Protein AF-A0A8H1LGJ1-F1 (afdb_monomer_lite)

Radius of gyration: 28.23 Å; chains: 1; bounding box: 90×57×71 Å

Structure (mmCIF, N/CA/C/O backbone):
data_AF-A0A8H1LGJ1-F1
#
_entry.id   AF-A0A8H1LGJ1-F1
#
loop_
_atom_site.group_PDB
_atom_site.id
_atom_site.type_symbol
_atom_site.label_atom_id
_atom_site.label_alt_id
_atom_site.label_comp_id
_atom_site.label_asym_id
_atom_site.label_entity_id
_atom_site.label_seq_id
_atom_site.pdbx_PDB_ins_code
_atom_site.Cartn_x
_atom_site.Cartn_y
_atom_site.Cartn_z
_atom_site.occupancy
_atom_site.B_iso_or_equiv
_atom_site.auth_seq_id
_atom_site.auth_comp_id
_atom_site.auth_asym_id
_atom_site.auth_atom_id
_atom_site.pdbx_PDB_model_num
ATOM 1 N N . MET A 1 1 ? 3.242 -9.068 19.611 1.00 52.97 1 MET A N 1
ATOM 2 C CA . MET A 1 1 ? 4.084 -8.869 18.404 1.00 52.97 1 MET A CA 1
ATOM 3 C C . MET A 1 1 ? 4.003 -7.405 18.007 1.00 52.97 1 MET A C 1
ATOM 5 O O . MET A 1 1 ? 2.974 -6.796 18.260 1.00 52.97 1 MET A O 1
ATOM 9 N N . ALA A 1 2 ? 5.056 -6.840 17.412 1.00 68.38 2 ALA A N 1
ATOM 10 C CA . ALA A 1 2 ? 5.002 -5.473 16.893 1.00 68.38 2 ALA A CA 1
ATOM 11 C C . ALA A 1 2 ? 3.963 -5.357 15.764 1.00 68.38 2 ALA A C 1
ATOM 13 O O . ALA A 1 2 ? 3.761 -6.310 15.008 1.00 68.38 2 ALA A O 1
ATOM 14 N N . TYR A 1 3 ? 3.317 -4.197 15.653 1.00 82.50 3 TYR A N 1
ATOM 15 C CA . TYR A 1 3 ? 2.423 -3.886 14.540 1.00 82.50 3 TYR A CA 1
ATOM 16 C C . TYR A 1 3 ? 3.172 -3.987 13.198 1.00 82.50 3 TYR A C 1
ATOM 18 O O . TYR A 1 3 ? 4.342 -3.606 13.096 1.00 82.50 3 TYR A O 1
ATOM 26 N N . VAL A 1 4 ? 2.493 -4.509 12.173 1.00 89.62 4 VAL A N 1
ATOM 27 C CA . VAL A 1 4 ? 3.050 -4.725 10.831 1.00 89.62 4 VAL A CA 1
ATOM 28 C C . VAL A 1 4 ? 2.197 -3.985 9.814 1.00 89.62 4 VAL A C 1
ATOM 30 O O . VAL A 1 4 ? 0.989 -4.202 9.747 1.00 89.62 4 VAL A O 1
ATOM 33 N N . GLN A 1 5 ? 2.842 -3.164 8.991 1.00 93.75 5 GLN A N 1
ATOM 34 C CA . GLN A 1 5 ? 2.208 -2.451 7.889 1.00 93.75 5 GLN A CA 1
ATOM 35 C C . GLN A 1 5 ? 2.496 -3.155 6.559 1.00 93.75 5 GLN A C 1
ATOM 37 O O . GLN A 1 5 ? 3.645 -3.443 6.232 1.00 93.75 5 GLN A O 1
ATOM 42 N N . HIS A 1 6 ? 1.453 -3.444 5.783 1.00 96.25 6 HIS A N 1
ATOM 43 C CA . HIS A 1 6 ? 1.567 -3.998 4.430 1.00 96.25 6 HIS A CA 1
ATOM 44 C C . HIS A 1 6 ? 1.557 -2.884 3.381 1.00 96.25 6 HIS A C 1
ATOM 46 O O . HIS A 1 6 ? 1.066 -1.787 3.654 1.00 96.25 6 HIS A O 1
ATOM 52 N N . LEU A 1 7 ? 2.099 -3.170 2.199 1.00 98.06 7 LEU A N 1
ATOM 53 C CA . LEU A 1 7 ? 2.267 -2.220 1.104 1.00 98.06 7 LEU A CA 1
ATOM 54 C C . LEU A 1 7 ? 1.583 -2.715 -0.167 1.00 98.06 7 LEU A C 1
ATOM 56 O O . LEU A 1 7 ? 1.561 -3.912 -0.448 1.00 98.06 7 LEU A O 1
ATOM 60 N N . SER A 1 8 ? 1.111 -1.787 -0.983 1.00 97.88 8 SER A N 1
ATOM 61 C CA . SER A 1 8 ? 0.843 -2.013 -2.398 1.00 97.88 8 SER A CA 1
ATOM 62 C C . SER A 1 8 ? 1.871 -1.264 -3.235 1.00 97.88 8 SER A C 1
ATOM 64 O O . SER A 1 8 ? 2.364 -0.212 -2.832 1.00 97.88 8 SER A O 1
ATOM 66 N N . VAL A 1 9 ? 2.201 -1.793 -4.410 1.00 97.62 9 VAL A N 1
ATOM 67 C CA . VAL A 1 9 ? 3.082 -1.131 -5.371 1.00 97.62 9 VAL A CA 1
ATOM 68 C C . VAL A 1 9 ? 2.521 -1.289 -6.777 1.00 97.62 9 VAL A C 1
ATOM 70 O O . VAL A 1 9 ? 2.223 -2.399 -7.227 1.00 97.62 9 VAL A O 1
ATOM 73 N N . ARG A 1 10 ? 2.382 -0.162 -7.481 1.00 96.12 10 ARG A N 1
ATOM 74 C CA . ARG A 1 10 ? 1.936 -0.147 -8.875 1.00 96.12 10 ARG A CA 1
ATOM 75 C C . ARG A 1 10 ? 3.077 -0.545 -9.799 1.00 96.12 10 ARG A C 1
ATOM 77 O O . ARG A 1 10 ? 4.154 0.042 -9.728 1.00 96.12 10 ARG A O 1
ATOM 84 N N . VAL A 1 11 ? 2.805 -1.457 -10.722 1.00 95.69 11 VAL A N 1
ATOM 85 C CA . VAL A 1 11 ? 3.734 -1.853 -11.789 1.00 95.69 11 VAL A CA 1
ATOM 86 C C . VAL A 1 11 ? 3.066 -1.650 -13.161 1.00 95.69 11 VAL A C 1
ATOM 88 O O . VAL A 1 11 ? 1.834 -1.577 -13.230 1.00 95.69 11 VAL A O 1
ATOM 91 N N . PRO A 1 12 ? 3.830 -1.473 -14.254 1.00 94.88 12 PRO A N 1
ATOM 92 C CA . PRO A 1 12 ? 3.272 -1.351 -15.594 1.00 94.88 12 PRO A CA 1
ATOM 93 C C . PRO A 1 12 ? 2.955 -2.741 -16.147 1.00 94.88 12 PRO A C 1
ATOM 95 O O . PRO A 1 12 ? 3.552 -3.731 -15.722 1.00 94.88 12 PRO A O 1
ATOM 98 N N . TRP A 1 13 ? 2.051 -2.831 -17.122 1.00 94.56 13 TRP A N 1
ATOM 99 C CA . TRP A 1 13 ? 1.946 -4.053 -17.917 1.00 94.56 13 TRP A CA 1
ATOM 100 C C . TRP A 1 13 ? 3.242 -4.278 -18.708 1.00 94.56 13 TRP A C 1
ATOM 102 O O . TRP A 1 13 ? 3.792 -3.332 -19.278 1.00 94.56 13 TRP A O 1
ATOM 112 N N . HIS A 1 14 ? 3.703 -5.527 -18.744 1.00 94.38 14 HIS A N 1
ATOM 113 C CA . HIS A 1 14 ? 4.878 -5.952 -19.497 1.00 94.38 14 HIS A CA 1
ATOM 114 C C . HIS A 1 14 ? 4.627 -7.346 -20.085 1.00 94.38 14 HIS A C 1
ATOM 116 O O . HIS A 1 14 ? 4.342 -8.288 -19.340 1.00 94.38 14 HIS A O 1
ATOM 122 N N . ASP A 1 15 ? 4.705 -7.479 -21.405 1.00 92.38 15 ASP A N 1
ATOM 123 C CA . ASP A 1 15 ? 4.345 -8.697 -22.150 1.00 92.38 15 ASP A CA 1
ATOM 124 C C . ASP A 1 15 ? 5.405 -9.813 -22.035 1.00 92.38 15 ASP A C 1
ATOM 126 O O . ASP A 1 15 ? 5.049 -10.981 -21.906 1.00 92.38 15 ASP A O 1
ATOM 130 N N . SER A 1 16 ? 6.693 -9.463 -21.937 1.00 91.62 16 SER A N 1
ATOM 131 C CA . SER A 1 16 ? 7.797 -10.378 -21.597 1.00 91.62 16 SER A CA 1
ATOM 132 C C . SER A 1 16 ? 7.923 -10.618 -20.083 1.00 91.62 16 SER A C 1
ATOM 134 O O . SER A 1 16 ? 8.853 -11.270 -19.605 1.00 91.62 16 SER A O 1
ATOM 136 N N . GLY A 1 17 ? 6.969 -10.107 -19.294 1.00 92.25 17 GLY A N 1
ATOM 137 C CA . GLY A 1 17 ? 7.039 -10.088 -17.835 1.00 92.25 17 GLY A CA 1
ATOM 138 C C . GLY A 1 17 ? 8.036 -9.055 -17.309 1.00 92.25 17 GLY A C 1
ATOM 139 O O . GLY A 1 17 ? 8.542 -8.223 -18.041 1.00 92.25 17 GLY A O 1
ATOM 140 N N . TRP A 1 18 ? 8.329 -9.078 -16.012 1.00 95.50 18 TRP A N 1
ATOM 141 C CA . TRP A 1 18 ? 9.075 -7.991 -15.351 1.00 95.50 18 TRP A CA 1
ATOM 142 C C . TRP A 1 18 ? 10.556 -8.311 -15.108 1.00 95.50 18 TRP A C 1
ATOM 144 O O . TRP A 1 18 ? 11.163 -7.835 -14.146 1.00 95.50 18 TRP A O 1
ATOM 154 N N . GLY A 1 19 ? 11.131 -9.175 -15.951 1.00 95.12 19 GLY A N 1
ATOM 155 C CA . GLY A 1 19 ? 12.453 -9.783 -15.765 1.00 95.12 19 GLY A CA 1
ATOM 156 C C . GLY A 1 19 ? 13.657 -8.893 -16.101 1.00 95.12 19 GLY A C 1
ATOM 157 O O . GLY A 1 19 ? 14.792 -9.353 -15.971 1.00 95.12 19 GLY A O 1
ATOM 158 N N . GLY A 1 20 ? 13.440 -7.638 -16.509 1.00 94.25 20 GLY A N 1
ATOM 159 C CA . GLY A 1 20 ? 14.510 -6.727 -16.942 1.00 94.25 20 GLY A CA 1
ATOM 160 C C . GLY A 1 20 ? 14.831 -6.806 -18.440 1.00 94.25 20 GLY A C 1
ATOM 161 O O . GLY A 1 20 ? 15.989 -6.650 -18.836 1.00 94.25 20 GLY A O 1
ATOM 162 N N . THR A 1 21 ? 13.823 -7.097 -19.255 1.00 95.06 21 THR A N 1
ATOM 163 C CA . THR A 1 21 ? 13.879 -7.186 -20.719 1.00 95.06 21 THR A CA 1
ATOM 164 C C . THR A 1 21 ? 12.928 -6.180 -21.333 1.00 95.06 21 THR A C 1
ATOM 166 O O . THR A 1 21 ? 11.929 -5.841 -20.713 1.00 95.06 21 THR A O 1
ATOM 169 N N . VAL A 1 22 ? 13.227 -5.718 -22.542 1.00 95.00 22 VAL A N 1
ATOM 170 C CA . VAL A 1 22 ? 12.297 -4.973 -23.392 1.00 95.00 22 VAL A CA 1
ATOM 171 C C . VAL A 1 22 ? 11.077 -5.853 -23.678 1.00 95.00 22 VAL A C 1
ATOM 173 O O . VAL A 1 22 ? 11.147 -7.086 -23.591 1.00 95.00 22 VAL A O 1
ATOM 176 N N . CYS A 1 23 ? 9.933 -5.228 -23.948 1.00 94.69 23 CYS A N 1
ATOM 177 C CA . CYS A 1 23 ? 8.732 -5.951 -24.362 1.00 94.69 23 CYS A CA 1
ATOM 178 C C . CYS A 1 23 ? 9.018 -6.841 -25.592 1.00 94.69 23 CYS A C 1
ATOM 180 O O . CYS A 1 23 ? 9.904 -6.517 -26.388 1.00 94.69 23 CYS A O 1
ATOM 182 N N . GLU A 1 24 ? 8.307 -7.962 -25.737 1.00 94.81 24 GLU A N 1
ATOM 183 C CA . GLU A 1 24 ? 8.396 -8.803 -26.950 1.00 94.81 24 GLU A CA 1
ATOM 184 C C . GLU A 1 24 ? 7.774 -8.083 -28.155 1.00 94.81 24 GLU A C 1
ATOM 186 O O . GLU A 1 24 ? 8.296 -8.158 -29.264 1.00 94.81 24 GLU A O 1
ATOM 191 N N . ASP A 1 25 ? 6.687 -7.343 -27.928 1.00 93.75 25 ASP A N 1
ATOM 192 C CA . ASP A 1 25 ? 6.064 -6.454 -28.903 1.00 93.75 25 ASP A CA 1
ATOM 193 C C . ASP A 1 25 ? 5.837 -5.063 -28.278 1.00 93.75 25 ASP A C 1
ATOM 195 O O . ASP A 1 25 ? 4.742 -4.738 -27.798 1.00 93.75 25 ASP A O 1
ATOM 199 N N . PRO A 1 26 ? 6.875 -4.199 -28.258 1.00 92.19 26 PRO A N 1
ATOM 200 C CA . PRO A 1 26 ? 6.766 -2.855 -27.692 1.00 92.19 26 PRO A CA 1
ATOM 201 C C . PRO A 1 26 ? 5.661 -2.012 -28.342 1.00 92.19 26 PRO A C 1
ATOM 203 O O . PRO A 1 26 ? 4.988 -1.243 -27.652 1.00 92.19 26 PRO A O 1
ATOM 206 N N . LEU A 1 27 ? 5.444 -2.173 -29.653 1.00 92.25 27 LEU A N 1
ATOM 207 C CA . LEU A 1 27 ? 4.462 -1.397 -30.414 1.00 92.25 27 LEU A CA 1
ATOM 208 C C . LEU A 1 27 ? 3.033 -1.907 -30.192 1.00 92.25 27 LEU A C 1
ATOM 210 O O . LEU A 1 27 ? 2.105 -1.102 -30.118 1.00 92.25 27 LEU A O 1
ATOM 214 N N . GLY A 1 28 ? 2.853 -3.220 -30.028 1.00 87.56 28 GLY A N 1
ATOM 215 C CA . GLY A 1 28 ? 1.579 -3.826 -29.638 1.00 87.56 28 GLY A CA 1
ATOM 216 C C . GLY A 1 28 ? 1.192 -3.558 -28.182 1.00 87.56 28 GLY A C 1
ATOM 217 O O . GLY A 1 28 ? 0.004 -3.544 -27.841 1.00 87.56 28 GLY A O 1
ATOM 218 N N . ASN A 1 29 ? 2.161 -3.265 -27.308 1.00 86.31 29 ASN A N 1
ATOM 219 C CA . ASN A 1 29 ? 1.896 -2.931 -25.913 1.00 86.31 29 ASN A CA 1
ATOM 220 C C . ASN A 1 29 ? 1.365 -1.492 -25.748 1.00 86.31 29 ASN A C 1
ATOM 222 O O . ASN A 1 29 ? 2.091 -0.557 -25.402 1.00 86.31 29 ASN A O 1
ATOM 226 N N . SER A 1 30 ? 0.056 -1.327 -25.934 1.00 85.31 30 SER A N 1
ATOM 227 C CA . SER A 1 30 ? -0.668 -0.068 -25.687 1.00 85.31 30 SER A CA 1
ATOM 228 C C . SER A 1 30 ? -1.107 0.122 -24.228 1.00 85.31 30 SER A C 1
ATOM 230 O O . SER A 1 30 ? -1.529 1.205 -23.825 1.00 85.31 30 SER A O 1
ATOM 232 N N . SER A 1 31 ? -1.005 -0.914 -23.393 1.00 86.88 31 SER A N 1
ATOM 233 C CA . SER A 1 31 ? -1.440 -0.832 -21.993 1.00 86.88 31 SER A CA 1
ATOM 234 C C . SER A 1 31 ? -0.457 -0.049 -21.127 1.00 86.88 31 SER A C 1
ATOM 236 O O . SER A 1 31 ? -0.871 0.660 -20.207 1.00 86.88 31 SER A O 1
ATOM 238 N N . CYS A 1 32 ? 0.845 -0.153 -21.408 1.00 84.75 32 CYS A N 1
ATOM 239 C CA . CYS A 1 32 ? 1.866 0.531 -20.620 1.00 84.75 32 CYS A CA 1
ATOM 240 C C . CYS A 1 32 ? 1.901 2.048 -20.879 1.00 84.75 32 CYS A C 1
ATOM 242 O O . CYS A 1 32 ? 2.091 2.798 -19.923 1.00 84.75 32 CYS A O 1
ATOM 244 N N . ILE A 1 33 ? 1.611 2.513 -22.103 1.00 88.69 33 ILE A N 1
ATOM 245 C CA . ILE A 1 33 ? 1.603 3.947 -22.469 1.00 88.69 33 ILE A CA 1
ATOM 246 C C . ILE A 1 33 ? 0.493 4.753 -21.785 1.00 88.69 33 ILE A C 1
ATOM 248 O O . ILE A 1 33 ? 0.594 5.971 -21.669 1.00 88.69 33 ILE A O 1
ATOM 252 N N . LEU A 1 34 ? -0.549 4.089 -21.269 1.00 88.06 34 LEU A N 1
ATOM 253 C CA . LEU A 1 34 ? -1.588 4.743 -20.463 1.00 88.06 34 LEU A CA 1
ATOM 254 C C . LEU A 1 34 ? -1.034 5.286 -19.136 1.00 88.06 34 LEU A C 1
ATOM 256 O O . LEU A 1 34 ? -1.639 6.154 -18.501 1.00 88.06 34 LEU A O 1
ATOM 260 N N . LEU A 1 35 ? 0.133 4.801 -18.702 1.00 88.38 35 LEU A N 1
ATOM 261 C CA . LEU A 1 35 ? 0.906 5.461 -17.662 1.00 88.38 35 LEU A CA 1
ATOM 262 C C . LEU A 1 35 ? 1.646 6.645 -18.276 1.00 88.38 35 LEU A C 1
ATOM 264 O O . LEU A 1 35 ? 2.564 6.457 -19.066 1.00 88.38 35 LEU A O 1
ATOM 268 N N . LYS A 1 36 ? 1.284 7.855 -17.834 1.00 87.44 36 LYS A N 1
ATOM 269 C CA . LYS A 1 36 ? 1.805 9.134 -18.340 1.00 87.44 36 LYS A CA 1
ATOM 270 C C . LYS A 1 36 ? 3.307 9.111 -18.652 1.00 87.44 36 LYS A C 1
ATOM 272 O O . LYS A 1 36 ? 3.690 9.445 -19.760 1.00 87.44 36 LYS A O 1
ATOM 277 N N . LYS A 1 37 ? 4.136 8.663 -17.703 1.00 85.38 37 LYS A N 1
ATOM 278 C CA . LYS A 1 37 ? 5.593 8.655 -17.872 1.00 85.38 37 LYS A CA 1
ATOM 279 C C . LYS A 1 37 ? 6.072 7.706 -18.976 1.00 85.38 37 LYS A C 1
ATOM 281 O O . LYS A 1 37 ? 6.971 8.053 -19.722 1.00 85.38 37 LYS A O 1
ATOM 286 N N . VAL A 1 38 ? 5.452 6.533 -19.112 1.00 88.94 38 VAL A N 1
ATOM 287 C CA . VAL A 1 38 ? 5.773 5.618 -20.220 1.00 88.94 38 VAL A CA 1
ATOM 288 C C . VAL A 1 38 ? 5.287 6.201 -21.541 1.00 88.94 38 VAL A C 1
ATOM 290 O O . VAL A 1 38 ? 6.027 6.176 -22.511 1.00 88.94 38 VAL A O 1
ATOM 293 N N . GLY A 1 39 ? 4.076 6.761 -21.579 1.00 89.19 39 GLY A N 1
ATOM 294 C CA . GLY A 1 39 ? 3.537 7.369 -22.796 1.00 89.19 39 GLY A CA 1
ATOM 295 C C . GLY A 1 39 ? 4.329 8.584 -23.293 1.00 89.19 39 GLY A C 1
ATOM 296 O O . GLY A 1 39 ? 4.363 8.819 -24.494 1.00 89.19 39 GLY A O 1
ATOM 297 N N . GLU A 1 40 ? 4.956 9.345 -22.393 1.00 90.56 40 GLU A N 1
ATOM 298 C CA . GLU A 1 40 ? 5.766 10.524 -22.737 1.00 90.56 40 GLU A CA 1
ATOM 299 C C . GLU A 1 40 ? 7.214 10.168 -23.117 1.00 90.56 40 GLU A C 1
ATOM 301 O O . GLU A 1 40 ? 7.757 10.783 -24.032 1.00 90.56 40 GLU A O 1
ATOM 306 N N . ASP A 1 41 ? 7.825 9.186 -22.441 1.00 90.94 41 ASP A N 1
ATOM 307 C CA . ASP A 1 41 ? 9.276 8.950 -22.515 1.00 90.94 41 ASP A CA 1
ATOM 308 C C . ASP A 1 41 ? 9.682 7.696 -23.324 1.00 90.94 41 ASP A C 1
ATOM 310 O O . ASP A 1 41 ? 10.877 7.472 -23.526 1.00 90.94 41 ASP A O 1
ATOM 314 N N . ARG A 1 42 ? 8.742 6.835 -23.753 1.00 91.44 42 ARG A N 1
ATOM 315 C CA . ARG A 1 42 ? 9.077 5.588 -24.474 1.00 91.44 42 ARG A CA 1
ATOM 316 C C . ARG A 1 42 ? 9.625 5.879 -25.873 1.00 91.44 42 ARG A C 1
ATOM 318 O O . ARG A 1 42 ? 8.983 6.558 -26.670 1.00 91.44 42 ARG A O 1
ATOM 325 N N . ASP A 1 43 ? 10.780 5.297 -26.193 1.00 93.38 43 ASP A N 1
ATOM 326 C CA . ASP A 1 43 ? 11.361 5.344 -27.537 1.00 93.38 43 ASP A CA 1
ATOM 327 C C . ASP A 1 43 ? 10.949 4.096 -28.326 1.00 93.38 43 ASP A C 1
ATOM 329 O O . ASP A 1 43 ? 11.579 3.041 -28.244 1.00 93.38 43 ASP A O 1
ATOM 333 N N . ASP A 1 44 ? 9.865 4.223 -29.090 1.00 93.50 44 ASP A N 1
ATOM 334 C CA . ASP A 1 44 ? 9.291 3.135 -29.885 1.00 93.50 44 ASP A CA 1
ATOM 335 C C . ASP A 1 44 ? 10.278 2.553 -30.909 1.00 93.50 44 ASP A C 1
ATOM 337 O O . ASP A 1 44 ? 10.273 1.346 -31.145 1.00 93.50 44 ASP A O 1
ATOM 341 N N . ILE A 1 45 ? 11.142 3.381 -31.512 1.00 94.31 45 ILE A N 1
ATOM 342 C CA . ILE A 1 45 ? 12.108 2.922 -32.521 1.00 94.31 45 ILE A CA 1
ATOM 343 C C . ILE A 1 45 ? 13.199 2.098 -31.840 1.00 94.31 45 ILE A C 1
ATOM 345 O O . ILE A 1 45 ? 13.529 1.000 -32.298 1.00 94.31 45 ILE A O 1
ATOM 349 N N . LEU A 1 46 ? 13.751 2.623 -30.744 1.00 94.38 46 LEU A N 1
ATOM 350 C CA . LEU A 1 46 ? 14.814 1.961 -30.002 1.00 94.38 46 LEU A CA 1
ATOM 351 C C . LEU A 1 46 ? 14.321 0.664 -29.354 1.00 94.38 46 LEU A C 1
ATOM 353 O O . LEU A 1 46 ? 14.997 -0.361 -29.464 1.00 94.38 46 LEU A O 1
ATOM 357 N N . GLU A 1 47 ? 13.158 0.691 -28.699 1.00 93.94 47 GLU A N 1
ATOM 358 C CA . GLU A 1 47 ? 12.601 -0.483 -28.029 1.00 93.94 47 GLU A CA 1
ATOM 359 C C . GLU A 1 47 ? 12.175 -1.553 -29.042 1.00 93.94 47 GLU A C 1
ATOM 361 O O . GLU A 1 47 ? 12.519 -2.718 -28.852 1.00 93.94 47 GLU A O 1
ATOM 366 N N . ALA A 1 48 ? 11.534 -1.195 -30.164 1.00 94.69 48 ALA A N 1
ATOM 367 C CA . ALA A 1 48 ? 11.182 -2.170 -31.203 1.00 94.69 48 ALA A CA 1
ATOM 368 C C . ALA A 1 48 ? 12.419 -2.844 -31.825 1.00 94.69 48 ALA A C 1
ATOM 370 O O . ALA A 1 48 ? 12.399 -4.046 -32.090 1.00 94.69 48 ALA A O 1
ATOM 371 N N . ALA A 1 49 ? 13.518 -2.105 -32.016 1.00 96.06 49 ALA A N 1
ATOM 372 C CA . ALA A 1 49 ? 14.770 -2.664 -32.533 1.00 96.06 49 ALA A CA 1
ATOM 373 C C . ALA A 1 49 ? 15.438 -3.670 -31.572 1.00 96.06 49 ALA A C 1
ATOM 375 O O . ALA A 1 49 ? 16.215 -4.520 -32.009 1.00 96.06 49 ALA A O 1
ATOM 376 N N . HIS A 1 50 ? 15.128 -3.589 -30.275 1.00 95.94 50 HIS A N 1
ATOM 377 C CA . HIS A 1 50 ? 15.708 -4.423 -29.221 1.00 95.94 50 HIS A CA 1
ATOM 378 C C . HIS A 1 50 ? 14.652 -5.259 -28.481 1.00 95.94 50 HIS A C 1
ATOM 380 O O . HIS A 1 50 ? 14.875 -5.659 -27.337 1.00 95.94 50 HIS A O 1
ATOM 386 N N . ALA A 1 51 ? 13.516 -5.541 -29.126 1.00 96.00 51 ALA A N 1
ATOM 387 C CA . ALA A 1 51 ? 12.424 -6.319 -28.552 1.00 96.00 51 ALA A CA 1
ATOM 388 C C . ALA A 1 51 ? 12.905 -7.674 -27.994 1.00 96.00 51 ALA A C 1
ATOM 390 O O . ALA A 1 51 ? 13.777 -8.327 -28.575 1.00 96.00 51 ALA A O 1
ATOM 391 N N . GLY A 1 52 ? 12.397 -8.050 -26.816 1.00 95.00 52 GLY A N 1
ATOM 392 C CA . GLY A 1 52 ? 12.791 -9.258 -26.073 1.00 95.00 52 GLY A CA 1
ATOM 393 C C . GLY A 1 52 ? 14.234 -9.265 -25.537 1.00 95.00 52 GLY A C 1
ATOM 394 O O . GLY A 1 52 ? 14.612 -10.135 -24.745 1.00 95.00 52 GLY A O 1
ATOM 395 N N . GLN A 1 53 ? 15.074 -8.295 -25.917 1.00 95.88 53 GLN A N 1
ATOM 396 C CA . GLN A 1 53 ? 16.436 -8.188 -25.406 1.00 95.88 53 GLN A CA 1
ATOM 397 C C . GLN A 1 53 ? 16.449 -7.546 -24.023 1.00 95.88 53 GLN A C 1
ATOM 399 O O . GLN A 1 53 ? 15.479 -6.973 -23.536 1.00 95.88 53 GLN A O 1
ATOM 404 N N . ARG A 1 54 ? 17.578 -7.659 -23.338 1.00 93.94 54 ARG A N 1
ATOM 405 C CA . ARG A 1 54 ? 17.712 -7.142 -21.979 1.00 93.94 54 ARG A CA 1
ATOM 406 C C . ARG A 1 54 ? 17.883 -5.628 -21.973 1.00 93.94 54 ARG A C 1
ATOM 408 O O . ARG A 1 54 ? 18.534 -5.107 -22.867 1.00 93.94 54 ARG A O 1
ATOM 415 N N . PHE A 1 55 ? 17.426 -4.936 -20.930 1.00 92.75 55 PHE A N 1
ATOM 416 C CA . PHE A 1 55 ? 17.533 -3.470 -20.856 1.00 92.75 55 PHE A CA 1
ATOM 417 C C . PHE A 1 55 ? 18.952 -2.924 -21.059 1.00 92.75 55 PHE A C 1
ATOM 419 O O . PHE A 1 55 ? 19.107 -1.826 -21.582 1.00 92.75 55 PHE A O 1
ATOM 426 N N . GLU A 1 56 ? 19.995 -3.683 -20.708 1.00 90.44 56 GLU A N 1
ATOM 427 C CA . GLU A 1 56 ? 21.375 -3.228 -20.881 1.00 90.44 56 GLU A CA 1
ATOM 428 C C . GLU A 1 56 ? 21.756 -2.963 -22.349 1.00 90.44 56 GLU A C 1
ATOM 430 O O . GLU A 1 56 ? 22.659 -2.165 -22.594 1.00 90.44 56 GLU A O 1
ATOM 435 N N . VAL A 1 57 ? 21.082 -3.592 -23.324 1.00 91.31 57 VAL A N 1
ATOM 436 C CA . VAL A 1 57 ? 21.395 -3.385 -24.752 1.00 91.31 57 VAL A CA 1
ATOM 437 C C . VAL A 1 57 ? 20.969 -2.010 -25.257 1.00 91.31 57 VAL A C 1
ATOM 439 O O . VAL A 1 57 ? 21.531 -1.527 -26.233 1.00 91.31 57 VAL A O 1
ATOM 442 N N . LEU A 1 58 ? 20.008 -1.367 -24.585 1.00 89.75 58 LEU A N 1
ATOM 443 C CA . LEU A 1 58 ? 19.486 -0.064 -24.992 1.00 89.75 58 LEU A CA 1
ATOM 444 C C . LEU A 1 58 ? 20.522 1.053 -24.816 1.00 89.75 58 LEU A C 1
ATOM 446 O O . LEU A 1 58 ? 20.388 2.114 -25.417 1.00 89.75 58 LEU A O 1
ATOM 450 N N . GLY A 1 59 ? 21.523 0.859 -23.946 1.00 86.38 59 GLY A N 1
ATOM 451 C CA . GLY A 1 59 ? 22.468 1.913 -23.557 1.00 86.38 59 GLY A CA 1
ATOM 452 C C . GLY A 1 59 ? 21.820 3.103 -22.829 1.00 86.38 59 GLY A C 1
ATOM 453 O O . GLY A 1 59 ? 22.512 4.062 -22.492 1.00 86.38 59 GLY A O 1
ATOM 454 N N . ALA A 1 60 ? 20.513 3.035 -22.570 1.00 86.38 60 ALA A N 1
ATOM 455 C CA . ALA A 1 60 ? 19.685 4.050 -21.934 1.00 86.38 60 ALA A CA 1
ATOM 456 C C . ALA A 1 60 ? 18.632 3.387 -21.026 1.00 86.38 60 ALA A C 1
ATOM 458 O O . ALA A 1 60 ? 18.327 2.203 -21.171 1.00 86.38 60 ALA A O 1
ATOM 459 N N . GLU A 1 61 ? 18.084 4.149 -20.076 1.00 86.75 61 GLU A N 1
ATOM 460 C CA . GLU A 1 61 ? 16.993 3.695 -19.203 1.00 86.75 61 GLU A CA 1
ATOM 461 C C . GLU A 1 61 ? 15.674 3.638 -19.999 1.00 86.75 61 GLU A C 1
ATOM 463 O O . GLU A 1 61 ? 15.215 4.689 -20.450 1.00 86.75 61 GLU A O 1
ATOM 468 N N . PRO A 1 62 ? 15.034 2.461 -20.158 1.00 90.62 62 PRO A N 1
ATOM 469 C CA . PRO A 1 62 ? 13.724 2.387 -20.795 1.00 90.62 62 PRO A CA 1
ATOM 470 C C . PRO A 1 62 ? 12.658 3.019 -19.903 1.00 90.62 62 PRO A C 1
ATOM 472 O O . PRO A 1 62 ? 12.700 2.904 -18.672 1.00 90.62 62 PRO A O 1
ATOM 475 N N . ALA A 1 63 ? 11.641 3.626 -20.513 1.00 89.94 63 ALA A N 1
ATOM 476 C CA . ALA A 1 63 ? 10.625 4.388 -19.786 1.00 89.94 63 ALA A CA 1
ATOM 477 C C . ALA A 1 63 ? 9.854 3.532 -18.762 1.00 89.94 63 ALA A C 1
ATOM 479 O O . ALA A 1 63 ? 9.479 4.000 -17.680 1.00 89.94 63 ALA A O 1
ATOM 480 N N . CYS A 1 64 ? 9.665 2.242 -19.058 1.00 91.44 64 CYS A N 1
ATOM 481 C CA . CYS A 1 64 ? 9.007 1.308 -18.150 1.00 91.44 64 CYS A CA 1
ATOM 482 C C . CYS A 1 64 ? 9.793 1.096 -16.844 1.00 91.44 64 CYS A C 1
ATOM 484 O O . CYS A 1 64 ? 9.175 0.835 -15.809 1.00 91.44 64 CYS A O 1
ATOM 486 N N . LEU A 1 65 ? 11.124 1.258 -16.837 1.00 90.69 65 LEU A N 1
ATOM 487 C CA . LEU A 1 65 ? 11.956 1.074 -15.647 1.00 90.69 65 LEU A CA 1
ATOM 488 C C . LEU A 1 65 ? 11.680 2.160 -14.598 1.00 90.69 65 LEU A C 1
ATOM 490 O O . LEU A 1 65 ? 11.519 1.842 -13.416 1.00 90.69 65 LEU A O 1
ATOM 494 N N . ALA A 1 66 ? 11.476 3.410 -15.025 1.00 86.75 66 ALA A N 1
ATOM 495 C CA . ALA A 1 66 ? 11.037 4.493 -14.144 1.00 86.75 66 ALA A CA 1
ATOM 496 C C . ALA A 1 66 ? 9.664 4.208 -13.503 1.00 86.75 66 ALA A C 1
ATOM 498 O O . ALA A 1 66 ? 9.410 4.615 -12.363 1.00 86.75 66 ALA A O 1
ATOM 499 N N . GLU A 1 67 ? 8.810 3.455 -14.204 1.00 90.38 67 GLU A N 1
ATOM 500 C CA . GLU A 1 67 ? 7.515 2.989 -13.714 1.00 90.38 67 GLU A CA 1
ATOM 501 C C . GLU A 1 67 ? 7.541 1.623 -13.010 1.00 90.38 67 GLU A C 1
ATOM 503 O O . GLU A 1 67 ? 6.470 1.153 -12.641 1.00 90.38 67 GLU A O 1
ATOM 508 N N . ARG A 1 68 ? 8.720 1.049 -12.705 1.00 93.19 68 ARG A N 1
ATOM 509 C CA . ARG A 1 68 ? 8.917 -0.239 -11.989 1.00 93.19 68 ARG A CA 1
ATOM 510 C C . ARG A 1 68 ? 8.731 -1.495 -12.851 1.00 93.19 68 ARG A C 1
ATOM 512 O O . ARG A 1 68 ? 8.457 -2.577 -12.337 1.00 93.19 68 ARG A O 1
ATOM 519 N N . GLY A 1 69 ? 8.934 -1.382 -14.161 1.00 93.38 69 GLY A N 1
ATOM 520 C CA . GLY A 1 69 ? 8.845 -2.489 -15.123 1.00 93.38 69 GLY A CA 1
ATOM 521 C C . GLY A 1 69 ? 9.861 -3.618 -14.910 1.00 93.38 69 GLY A C 1
ATOM 522 O O . GLY A 1 69 ? 9.648 -4.721 -15.397 1.00 93.38 69 GLY A O 1
ATOM 523 N N . GLY A 1 70 ? 10.930 -3.380 -14.144 1.00 94.06 70 GLY A N 1
ATOM 524 C CA . GLY A 1 70 ? 11.988 -4.358 -13.868 1.00 94.06 70 GLY A CA 1
ATOM 525 C C . GLY A 1 70 ? 11.948 -5.010 -12.482 1.00 94.06 70 GLY A C 1
ATOM 526 O O . GLY A 1 70 ? 12.977 -5.529 -12.057 1.00 94.06 70 GLY A O 1
ATOM 527 N N . PHE A 1 71 ? 10.832 -4.962 -11.742 1.00 95.81 71 PHE A N 1
ATOM 528 C CA . PHE A 1 71 ? 10.828 -5.372 -10.326 1.00 95.81 71 PHE A CA 1
ATOM 529 C C . PHE A 1 71 ? 11.179 -6.855 -10.080 1.00 95.81 71 PHE A C 1
ATOM 531 O O . PHE A 1 71 ? 11.698 -7.200 -9.023 1.00 95.81 71 PHE A O 1
ATOM 538 N N . LEU A 1 72 ? 10.971 -7.741 -11.064 1.00 96.88 72 LEU A N 1
ATOM 539 C CA . LEU A 1 72 ? 11.372 -9.156 -10.990 1.00 96.88 72 LEU A CA 1
ATOM 540 C C . LEU A 1 72 ? 12.767 -9.431 -11.561 1.00 96.88 72 LEU A C 1
ATOM 542 O O . LEU A 1 72 ? 13.167 -10.592 -11.672 1.00 96.88 72 LEU A O 1
ATOM 546 N N . SER A 1 73 ? 13.516 -8.394 -11.931 1.00 96.06 73 SER A N 1
ATOM 547 C CA . SER A 1 73 ? 14.844 -8.552 -12.506 1.00 96.06 73 SER A CA 1
ATOM 548 C C . SER A 1 73 ? 15.804 -9.238 -11.528 1.00 96.06 73 SER A C 1
ATOM 550 O O . SER A 1 73 ? 15.973 -8.768 -10.399 1.00 96.06 73 SER A O 1
ATOM 552 N N . PRO A 1 74 ? 16.529 -10.290 -11.957 1.00 95.44 74 PRO A N 1
ATOM 553 C CA . PRO A 1 74 ? 17.606 -10.887 -11.171 1.00 95.44 74 PRO A CA 1
ATOM 554 C C . PRO A 1 74 ? 18.892 -10.047 -11.200 1.00 95.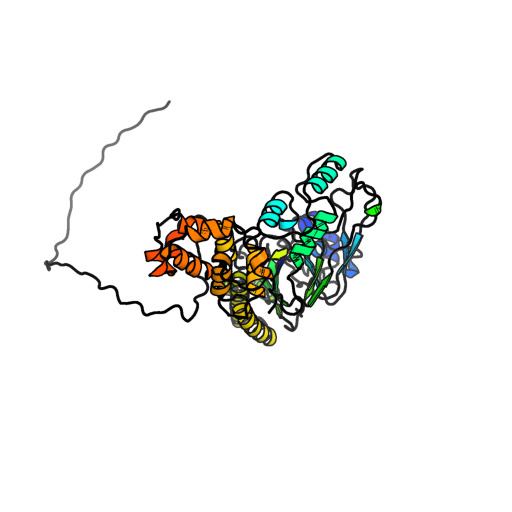44 74 PRO A C 1
ATOM 556 O O . PRO A 1 74 ? 19.891 -10.427 -10.589 1.00 95.44 74 PRO A O 1
ATOM 559 N N . ARG A 1 75 ? 18.905 -8.928 -11.93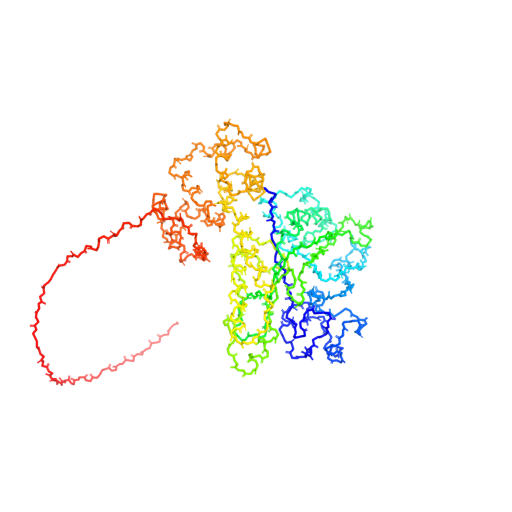2 1.00 92.88 75 ARG A N 1
ATOM 560 C CA . ARG A 1 75 ? 20.047 -8.019 -12.041 1.00 92.88 75 ARG A CA 1
ATOM 561 C C . ARG A 1 75 ? 19.732 -6.659 -11.448 1.00 92.88 75 ARG A C 1
ATOM 563 O O . ARG A 1 75 ? 18.581 -6.224 -11.465 1.00 92.88 75 ARG A O 1
ATOM 570 N N . ARG A 1 76 ? 20.790 -6.009 -10.962 1.00 92.44 76 ARG A N 1
ATOM 571 C CA . ARG A 1 76 ? 20.747 -4.616 -10.528 1.00 92.44 76 ARG A CA 1
ATOM 572 C C . ARG A 1 76 ? 20.457 -3.700 -11.713 1.00 92.44 76 ARG A C 1
ATOM 574 O O . ARG A 1 76 ? 20.972 -3.939 -12.805 1.00 92.44 76 ARG A O 1
ATOM 581 N N . HIS A 1 77 ? 19.710 -2.642 -11.450 1.00 89.81 77 HIS A N 1
ATOM 582 C CA . HIS A 1 77 ? 19.459 -1.542 -12.371 1.00 89.81 77 HIS A CA 1
ATOM 583 C C . HIS A 1 77 ? 19.901 -0.237 -11.728 1.00 89.81 77 HIS A C 1
ATOM 585 O O . HIS A 1 77 ? 19.859 -0.099 -10.508 1.00 89.81 77 HIS A O 1
ATOM 591 N N . VAL A 1 78 ? 20.314 0.724 -12.545 1.00 88.88 78 VAL A N 1
ATOM 592 C CA . VAL A 1 78 ? 20.580 2.088 -12.086 1.00 88.88 78 VAL A CA 1
ATOM 593 C C . VAL A 1 78 ? 19.600 2.997 -12.785 1.00 88.88 78 VAL A C 1
ATOM 595 O O . VAL A 1 78 ? 19.434 2.932 -13.999 1.00 88.88 78 VAL A O 1
ATOM 598 N N . VAL A 1 79 ? 18.940 3.814 -11.986 1.00 89.19 79 VAL A N 1
ATOM 599 C CA . VAL A 1 79 ? 17.815 4.612 -12.417 1.00 89.19 79 VAL A CA 1
ATOM 600 C C . VAL A 1 79 ? 18.135 6.076 -12.169 1.00 89.19 79 VAL A C 1
ATOM 602 O O . VAL A 1 79 ? 18.483 6.462 -11.053 1.00 89.19 79 VAL A O 1
ATOM 605 N N . THR A 1 80 ? 18.035 6.899 -13.207 1.00 90.62 80 THR A N 1
ATOM 606 C CA . THR A 1 80 ? 18.370 8.320 -13.100 1.00 90.62 80 THR A CA 1
ATOM 607 C C . THR A 1 80 ? 17.145 9.103 -12.647 1.00 90.62 80 THR A C 1
ATOM 609 O O . THR A 1 80 ? 16.035 8.957 -13.174 1.00 90.62 80 THR A O 1
ATOM 612 N N . ARG A 1 81 ? 17.324 9.950 -11.633 1.00 91.50 81 ARG A N 1
ATOM 613 C CA . ARG A 1 81 ? 16.274 10.826 -11.119 1.00 91.50 81 ARG A CA 1
ATOM 614 C C . ARG A 1 81 ? 16.648 12.279 -11.308 1.00 91.50 81 ARG A C 1
ATOM 616 O O . ARG A 1 81 ? 17.779 12.680 -11.050 1.00 91.50 81 ARG A O 1
ATOM 623 N N . LYS A 1 82 ? 15.658 13.047 -11.764 1.00 90.75 82 LYS A N 1
ATOM 624 C CA . LYS A 1 82 ? 15.741 14.487 -11.999 1.00 90.75 82 LYS A CA 1
ATOM 625 C C . LYS A 1 82 ? 14.770 15.189 -11.069 1.00 90.75 82 LYS A C 1
ATOM 627 O O . LYS A 1 82 ? 13.612 14.779 -10.970 1.00 90.75 82 LYS A O 1
ATOM 632 N N . HIS A 1 83 ? 15.230 16.243 -10.406 1.00 90.62 83 HIS A N 1
ATOM 633 C CA . HIS A 1 83 ? 14.373 17.009 -9.514 1.00 90.62 83 HIS A CA 1
ATOM 634 C C . HIS A 1 83 ? 13.355 17.830 -10.333 1.00 90.62 83 HIS A C 1
ATOM 636 O O . HIS A 1 83 ? 13.781 18.619 -11.183 1.00 90.62 83 HIS A O 1
ATOM 642 N N . PRO A 1 84 ? 12.034 17.734 -10.072 1.00 88.00 84 PRO A N 1
ATOM 643 C CA . PRO A 1 84 ? 11.008 18.429 -10.865 1.00 88.00 84 PRO A CA 1
ATOM 644 C C . PRO A 1 84 ? 11.211 19.947 -10.950 1.00 88.00 84 PRO A C 1
ATOM 646 O O . PRO A 1 84 ? 10.922 20.577 -11.964 1.00 88.00 84 PRO A O 1
ATOM 649 N N . TYR A 1 85 ? 11.753 20.529 -9.880 1.00 89.31 85 TYR A N 1
ATOM 650 C CA . TYR A 1 85 ? 11.990 21.967 -9.747 1.00 89.31 85 TYR A CA 1
ATOM 651 C C . TYR A 1 85 ? 13.476 22.353 -9.795 1.00 89.31 85 TYR A C 1
ATOM 653 O O . TYR A 1 85 ? 13.827 23.465 -9.411 1.00 89.31 85 TYR A O 1
ATOM 661 N N . GLY A 1 86 ? 14.364 21.463 -10.262 1.00 87.44 86 GLY A N 1
ATOM 662 C CA . GLY A 1 86 ? 15.810 21.741 -10.348 1.00 87.44 86 GLY A CA 1
ATOM 663 C C . GLY A 1 86 ? 16.175 22.913 -11.275 1.00 87.44 86 GLY A C 1
ATOM 664 O O . GLY A 1 86 ? 17.260 23.470 -11.179 1.00 87.44 86 GLY A O 1
ATOM 665 N N . HIS A 1 87 ? 15.250 23.337 -12.141 1.00 87.69 87 HIS A N 1
ATOM 666 C CA . HIS A 1 87 ? 15.401 24.502 -13.018 1.00 87.69 87 HIS A CA 1
ATOM 667 C C . HIS A 1 87 ? 15.240 25.856 -12.297 1.00 87.69 87 HIS A C 1
ATOM 669 O O . HIS A 1 87 ? 15.527 26.897 -12.884 1.00 87.69 87 HIS A O 1
ATOM 675 N N . THR A 1 88 ? 14.752 25.863 -11.054 1.00 88.31 88 THR A N 1
ATOM 676 C CA . THR A 1 88 ? 14.518 27.086 -10.268 1.00 88.31 88 THR A CA 1
ATOM 677 C C . THR A 1 88 ? 15.788 27.552 -9.559 1.00 88.31 88 THR A C 1
ATOM 679 O O . THR A 1 88 ? 16.615 26.733 -9.167 1.00 88.31 88 THR A O 1
ATOM 682 N N . ASP A 1 89 ? 15.936 28.858 -9.318 1.00 88.25 89 ASP A N 1
ATOM 683 C CA . ASP A 1 89 ? 17.139 29.405 -8.666 1.00 88.25 89 ASP A CA 1
ATOM 684 C C . ASP A 1 89 ? 17.384 28.840 -7.263 1.00 88.25 89 ASP A C 1
ATOM 686 O O . ASP A 1 89 ? 18.528 28.575 -6.899 1.00 88.25 89 ASP A O 1
ATOM 690 N N . ALA A 1 90 ? 16.316 28.577 -6.504 1.00 88.38 90 ALA A N 1
ATOM 691 C CA . ALA A 1 90 ? 16.404 28.004 -5.162 1.00 88.38 90 ALA A CA 1
ATOM 692 C C . ALA A 1 90 ? 17.009 26.586 -5.143 1.00 88.38 90 ALA A C 1
ATOM 694 O O . ALA A 1 90 ? 17.594 26.187 -4.132 1.00 88.38 90 ALA A O 1
ATOM 695 N N . LEU A 1 91 ? 16.865 25.843 -6.248 1.00 89.88 91 LEU A N 1
ATOM 696 C CA . LEU A 1 91 ? 17.222 24.427 -6.375 1.00 89.88 91 LEU A CA 1
ATOM 697 C C . LEU A 1 91 ? 18.213 24.139 -7.511 1.00 89.88 91 LEU A C 1
ATOM 699 O O . LEU A 1 91 ? 18.517 22.980 -7.772 1.00 89.88 91 LEU A O 1
ATOM 703 N N . ARG A 1 92 ? 18.770 25.174 -8.147 1.00 89.44 92 ARG A N 1
ATOM 704 C CA . ARG A 1 92 ? 19.692 25.073 -9.292 1.00 89.44 92 ARG A CA 1
ATOM 705 C C . ARG A 1 92 ? 20.960 24.267 -8.988 1.00 89.44 92 ARG A C 1
ATOM 707 O O . ARG A 1 92 ? 21.601 23.756 -9.899 1.00 89.44 92 ARG A O 1
ATOM 714 N N . ALA A 1 93 ? 21.337 24.176 -7.711 1.00 91.19 93 ALA A N 1
ATOM 715 C CA . ALA A 1 93 ? 22.492 23.405 -7.260 1.00 91.19 93 ALA A CA 1
ATOM 716 C C . ALA A 1 93 ? 22.233 21.888 -7.165 1.00 91.19 93 ALA A C 1
ATOM 718 O O . ALA A 1 93 ? 23.205 21.136 -7.027 1.00 91.19 93 ALA A O 1
ATOM 719 N N . VAL A 1 94 ? 20.965 21.451 -7.239 1.00 91.94 94 VAL A N 1
ATOM 720 C CA . VAL A 1 94 ? 20.585 20.034 -7.301 1.00 91.94 94 VAL A CA 1
ATOM 721 C C . VAL A 1 94 ? 20.935 19.472 -8.670 1.00 91.94 94 VAL A C 1
ATOM 723 O O . VAL A 1 94 ? 20.639 20.064 -9.705 1.00 91.94 94 VAL A O 1
ATOM 726 N N . SER A 1 95 ? 21.549 18.297 -8.655 1.00 90.81 95 SER A N 1
ATOM 727 C CA . SER A 1 95 ? 21.944 17.559 -9.850 1.00 90.81 95 SER A CA 1
ATOM 728 C C . SER A 1 95 ? 21.250 16.205 -9.920 1.00 90.81 95 SER A C 1
ATOM 730 O O . SER A 1 95 ? 20.763 15.680 -8.911 1.00 90.81 95 SER A O 1
ATOM 732 N N . ASP A 1 96 ? 21.215 15.648 -11.129 1.00 92.56 96 ASP A N 1
ATOM 733 C CA . ASP A 1 96 ? 20.686 14.313 -11.374 1.00 92.56 96 ASP A CA 1
ATOM 734 C C . ASP A 1 96 ? 21.334 13.307 -10.416 1.00 92.56 96 ASP A C 1
ATOM 736 O O . ASP A 1 96 ? 22.549 13.297 -10.191 1.00 92.56 96 ASP A O 1
ATOM 740 N N . THR A 1 97 ? 20.495 12.480 -9.802 1.00 91.81 97 THR A N 1
ATOM 741 C CA . THR A 1 97 ? 20.932 11.502 -8.807 1.00 91.81 97 THR A CA 1
ATOM 742 C C . THR A 1 97 ? 20.655 10.100 -9.327 1.00 91.81 97 THR A C 1
ATOM 744 O O . THR A 1 97 ? 19.575 9.810 -9.844 1.00 91.81 97 THR A O 1
ATOM 747 N N . LEU A 1 98 ? 21.666 9.238 -9.227 1.00 91.25 98 LEU A N 1
ATOM 748 C CA . LEU A 1 98 ? 21.583 7.840 -9.627 1.00 91.25 98 LEU A CA 1
ATOM 749 C C . LEU A 1 98 ? 21.072 7.015 -8.449 1.00 91.25 98 LEU A C 1
ATOM 751 O O . LEU A 1 98 ? 21.685 7.003 -7.382 1.00 91.25 98 LEU A O 1
ATOM 755 N N . VAL A 1 99 ? 19.964 6.314 -8.655 1.00 91.06 99 VAL A N 1
ATOM 756 C CA . VAL A 1 99 ? 19.355 5.421 -7.671 1.00 91.06 99 VAL A CA 1
ATOM 757 C C . VAL A 1 99 ? 19.690 3.984 -8.053 1.00 91.06 99 VAL A C 1
ATOM 759 O O . VAL A 1 99 ? 19.313 3.517 -9.129 1.00 91.06 99 VAL A O 1
ATOM 762 N N . ASP A 1 100 ? 20.414 3.283 -7.181 1.00 91.69 100 ASP A N 1
ATOM 763 C CA . ASP A 1 100 ? 20.704 1.858 -7.357 1.00 91.69 100 ASP A CA 1
ATOM 764 C C . ASP A 1 100 ? 19.485 1.026 -6.939 1.00 91.69 100 ASP A C 1
ATOM 766 O O . ASP A 1 100 ? 18.986 1.143 -5.819 1.00 91.69 100 ASP A O 1
ATOM 770 N N . VAL A 1 101 ? 18.998 0.191 -7.855 1.00 93.62 101 VAL A N 1
ATOM 771 C CA . VAL A 1 101 ? 17.895 -0.746 -7.638 1.00 93.62 101 VAL A CA 1
ATOM 772 C C . VAL A 1 101 ? 18.479 -2.161 -7.670 1.00 93.62 101 VAL A C 1
ATOM 774 O O . VAL A 1 101 ? 18.792 -2.671 -8.750 1.00 93.62 101 VAL A O 1
ATOM 777 N N . PRO A 1 102 ? 18.654 -2.823 -6.513 1.00 95.94 102 PRO A N 1
ATOM 778 C CA . PRO A 1 102 ? 19.180 -4.182 -6.450 1.00 95.94 102 PRO A CA 1
ATOM 779 C C . PRO A 1 102 ? 18.263 -5.199 -7.154 1.00 95.94 102 PRO A C 1
ATOM 781 O O . PRO A 1 102 ? 17.094 -4.909 -7.416 1.00 95.94 102 PRO A O 1
ATOM 784 N N . PRO A 1 103 ? 18.745 -6.430 -7.411 1.00 96.88 103 PRO A N 1
ATOM 785 C CA . PRO A 1 103 ? 17.896 -7.523 -7.879 1.00 96.88 103 PRO A CA 1
ATOM 786 C C . PRO A 1 103 ? 16.637 -7.704 -7.022 1.00 96.88 103 PRO A C 1
ATOM 788 O O . PRO A 1 103 ? 16.695 -7.565 -5.797 1.00 96.88 103 PRO A O 1
ATOM 791 N N . PHE A 1 104 ? 15.524 -8.072 -7.660 1.00 97.50 104 PHE A N 1
ATOM 792 C CA . PHE A 1 104 ? 14.239 -8.357 -7.009 1.00 97.50 104 PHE A CA 1
ATOM 793 C C . PHE A 1 104 ? 13.783 -7.238 -6.061 1.00 97.50 104 PHE A C 1
ATOM 795 O O . PHE A 1 104 ? 13.471 -7.470 -4.887 1.00 97.50 104 PHE A O 1
ATOM 802 N N . SER A 1 105 ? 13.835 -6.006 -6.564 1.00 97.31 105 SER A N 1
ATOM 803 C CA . SER A 1 105 ? 13.506 -4.803 -5.808 1.00 97.31 105 SER A CA 1
ATOM 804 C C . SER A 1 105 ? 12.622 -3.867 -6.612 1.00 97.31 105 SER A C 1
ATOM 806 O O . SER A 1 105 ? 12.630 -3.858 -7.842 1.00 97.31 105 SER A O 1
ATOM 808 N N . VAL A 1 106 ? 11.886 -3.030 -5.892 1.00 95.69 106 VAL A N 1
ATOM 809 C CA . VAL A 1 106 ? 11.016 -2.008 -6.459 1.00 95.69 106 VAL A CA 1
ATOM 810 C C . VAL A 1 106 ? 11.189 -0.698 -5.700 1.00 95.69 106 VAL A C 1
ATOM 812 O O . VAL A 1 106 ? 11.349 -0.717 -4.482 1.00 95.69 106 VAL A O 1
ATOM 815 N N . HIS A 1 107 ? 11.162 0.450 -6.379 1.00 92.50 107 HIS A N 1
ATOM 816 C CA . HIS A 1 107 ? 11.115 1.740 -5.687 1.00 92.50 107 HIS A CA 1
ATOM 817 C C . HIS A 1 107 ? 9.681 2.080 -5.282 1.00 92.50 107 HIS A C 1
ATOM 819 O O . HIS A 1 107 ? 8.791 2.206 -6.129 1.00 92.50 107 HIS A O 1
ATOM 825 N N . GLY A 1 108 ? 9.4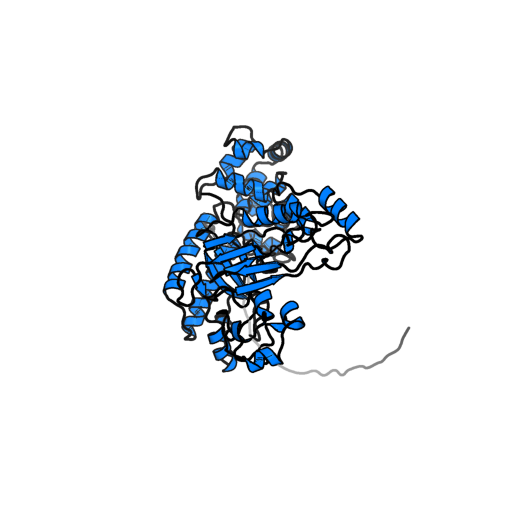75 2.238 -3.978 1.00 94.31 108 GLY A N 1
ATOM 826 C CA . GLY A 1 108 ? 8.234 2.684 -3.377 1.00 94.31 108 GLY A CA 1
ATOM 827 C C . GLY A 1 108 ? 8.221 4.193 -3.161 1.00 94.31 108 GLY A C 1
ATOM 828 O O . GLY A 1 108 ? 9.180 4.753 -2.634 1.00 94.31 108 GLY A O 1
ATOM 829 N N . ILE A 1 109 ? 7.133 4.845 -3.573 1.00 95.19 109 ILE A N 1
ATOM 830 C CA . ILE A 1 109 ? 6.941 6.296 -3.440 1.00 95.19 109 ILE A CA 1
ATOM 831 C C . ILE A 1 109 ? 5.568 6.544 -2.799 1.00 95.19 109 ILE A C 1
ATOM 833 O O . ILE A 1 109 ? 4.553 6.288 -3.461 1.00 95.19 109 ILE A O 1
ATOM 837 N N . PRO A 1 110 ? 5.504 7.053 -1.551 1.00 96.00 110 PRO A N 1
ATOM 838 C CA . PRO A 1 110 ? 4.251 7.323 -0.848 1.00 96.00 110 PRO A CA 1
ATOM 839 C C . PRO A 1 110 ? 3.614 8.623 -1.362 1.00 96.00 110 PRO A C 1
ATOM 841 O O . PRO A 1 110 ? 3.581 9.655 -0.696 1.00 96.00 110 PRO A O 1
ATOM 844 N N . PHE A 1 111 ? 3.139 8.582 -2.606 1.00 93.88 111 PHE A N 1
ATOM 845 C CA . PHE A 1 111 ? 2.726 9.762 -3.368 1.00 93.88 111 PHE A CA 1
ATOM 846 C C . PHE A 1 111 ? 1.578 10.533 -2.704 1.00 93.88 111 PHE A C 1
ATOM 848 O O . PHE A 1 111 ? 1.583 11.757 -2.734 1.00 93.88 111 PHE A O 1
ATOM 855 N N . TYR A 1 112 ? 0.620 9.838 -2.075 1.00 94.56 112 TYR A N 1
ATOM 856 C CA . TYR A 1 112 ? -0.457 10.488 -1.322 1.00 94.56 112 TYR A CA 1
ATOM 857 C C . TYR A 1 112 ? 0.090 11.296 -0.145 1.00 94.56 112 TYR A C 1
ATOM 859 O O . TYR A 1 112 ? -0.284 12.447 0.023 1.00 94.56 112 TYR A O 1
ATOM 867 N N . TRP A 1 113 ? 1.019 10.717 0.616 1.00 95.62 113 TRP A N 1
ATOM 868 C CA . TRP A 1 113 ? 1.567 11.305 1.838 1.00 95.62 113 TRP A CA 1
ATOM 869 C C . TRP A 1 113 ? 2.484 12.499 1.560 1.00 95.62 113 TRP A C 1
ATOM 871 O O . TRP A 1 113 ? 2.594 13.401 2.380 1.00 95.62 113 TRP A O 1
ATOM 881 N N . LEU A 1 114 ? 3.150 12.508 0.402 1.00 95.44 114 LEU A N 1
ATOM 882 C CA . LEU A 1 114 ? 4.039 13.594 -0.022 1.00 95.44 114 LEU A CA 1
ATOM 883 C C . LEU A 1 114 ? 3.298 14.749 -0.713 1.00 95.44 114 LEU A C 1
ATOM 885 O O . LEU A 1 114 ? 3.909 15.782 -1.013 1.00 95.44 114 LEU A O 1
ATOM 889 N N . ASN A 1 115 ? 1.998 14.595 -0.983 1.00 95.44 115 ASN A N 1
ATOM 890 C CA . ASN A 1 115 ? 1.156 15.705 -1.410 1.00 95.44 115 ASN A CA 1
ATOM 891 C C . ASN A 1 115 ? 0.948 16.666 -0.237 1.00 95.44 115 ASN A C 1
ATOM 893 O O . ASN A 1 115 ? 0.625 16.240 0.864 1.00 95.44 115 ASN A O 1
ATOM 897 N N . ARG A 1 116 ? 1.110 17.966 -0.474 1.00 91.00 116 ARG A N 1
ATOM 898 C CA . ARG A 1 116 ? 1.067 18.994 0.568 1.00 91.00 116 ARG A CA 1
ATOM 899 C C . ARG A 1 116 ? -0.279 19.068 1.288 1.00 91.00 116 ARG A C 1
ATOM 901 O O . ARG A 1 116 ? -0.284 19.249 2.497 1.00 91.00 116 ARG A O 1
ATOM 908 N N . GLU A 1 117 ? -1.390 18.973 0.560 1.00 89.81 117 GLU A N 1
ATOM 909 C CA . GLU A 1 117 ? -2.732 19.069 1.153 1.00 89.81 117 GLU A CA 1
ATOM 910 C C . GLU A 1 117 ? -3.029 17.820 1.985 1.00 89.81 117 GLU A C 1
ATOM 912 O O . GLU A 1 117 ? -3.430 17.918 3.141 1.00 89.81 117 GLU A O 1
ATOM 917 N N . ASN A 1 118 ? -2.711 16.649 1.437 1.00 92.31 118 ASN A N 1
ATOM 918 C CA . ASN A 1 118 ? -2.944 15.376 2.113 1.00 92.31 118 ASN A CA 1
ATOM 919 C C . ASN A 1 118 ? -1.986 15.143 3.289 1.00 92.31 118 ASN A C 1
ATOM 921 O O . ASN A 1 118 ? -2.342 14.455 4.237 1.00 92.31 118 ASN A O 1
ATOM 925 N N . ALA A 1 119 ? -0.765 15.685 3.254 1.00 89.19 119 ALA A N 1
ATOM 926 C CA . ALA A 1 119 ? 0.211 15.522 4.333 1.00 89.19 119 ALA A CA 1
ATOM 927 C C . ALA A 1 119 ? -0.317 16.049 5.675 1.00 89.19 119 ALA A C 1
ATOM 929 O O . ALA A 1 119 ? 0.019 15.488 6.714 1.00 89.19 119 ALA A O 1
ATOM 930 N N . VAL A 1 120 ? -1.159 17.089 5.644 1.00 85.25 120 VAL A N 1
ATOM 931 C CA . VAL A 1 120 ? -1.814 17.643 6.836 1.00 85.25 120 VAL A CA 1
ATOM 932 C C . VAL A 1 120 ? -2.803 16.630 7.414 1.00 85.25 120 VAL A C 1
ATOM 934 O O . VAL A 1 120 ? -2.683 16.269 8.578 1.00 85.25 120 VAL A O 1
ATOM 937 N N . GLU A 1 121 ? -3.701 16.087 6.588 1.00 86.56 121 GLU A N 1
ATOM 938 C CA . GLU A 1 121 ? -4.652 15.036 6.990 1.00 86.56 121 GLU A CA 1
ATOM 939 C C . GLU A 1 121 ? -3.922 13.793 7.530 1.00 86.56 121 GLU A C 1
ATOM 941 O O . GLU A 1 121 ? -4.252 13.250 8.585 1.00 86.56 121 GLU A O 1
ATOM 946 N N . VAL A 1 122 ? -2.862 13.360 6.845 1.00 89.81 122 VAL A N 1
ATOM 947 C CA . VAL A 1 122 ? -2.045 12.227 7.292 1.00 89.81 122 VAL A CA 1
ATOM 948 C C . VAL A 1 122 ? -1.391 12.531 8.641 1.00 89.81 122 VAL A C 1
ATOM 950 O O . VAL A 1 122 ? -1.350 11.647 9.495 1.00 89.81 122 VAL A O 1
ATOM 953 N N . ALA A 1 123 ? -0.900 13.753 8.861 1.00 88.81 123 ALA A N 1
ATOM 954 C CA . ALA A 1 123 ? -0.332 14.171 10.139 1.00 88.81 123 ALA A CA 1
ATOM 955 C C . ALA A 1 123 ? -1.384 14.278 11.259 1.00 88.81 123 ALA A C 1
ATOM 957 O O . ALA A 1 123 ? -1.027 14.161 12.427 1.00 88.81 123 ALA A O 1
ATOM 958 N N . GLU A 1 124 ? -2.673 14.440 10.949 1.00 87.38 124 GLU A N 1
ATOM 959 C CA . GLU A 1 124 ? -3.750 14.352 11.944 1.00 87.38 124 GLU A CA 1
ATOM 960 C C . GLU A 1 124 ? -3.997 12.900 12.378 1.00 87.38 124 GLU A C 1
ATOM 962 O O . GLU A 1 124 ? -4.146 12.626 13.569 1.00 87.38 124 GLU A O 1
ATOM 967 N N . GLU A 1 125 ? -3.984 11.945 11.443 1.00 86.12 125 GLU A N 1
ATOM 968 C CA . GLU A 1 125 ? -4.205 10.518 11.728 1.00 86.12 125 GLU A CA 1
ATOM 969 C C . GLU A 1 125 ? -2.978 9.806 12.319 1.00 86.12 125 GLU A C 1
ATOM 971 O O . GLU A 1 125 ? -3.101 8.889 13.145 1.00 86.12 125 GLU A O 1
ATOM 976 N N . GLN A 1 126 ? -1.791 10.201 11.862 1.00 89.25 126 GLN A N 1
ATOM 977 C CA . GLN A 1 126 ? -0.500 9.577 12.129 1.00 89.25 126 GLN A CA 1
ATOM 978 C C . GLN A 1 126 ? 0.410 10.557 12.854 1.00 89.25 126 GLN A C 1
ATOM 980 O O . GLN A 1 126 ? 0.483 11.732 12.520 1.00 89.25 126 GLN A O 1
ATOM 985 N N . ARG A 1 127 ? 1.213 10.059 13.791 1.00 89.38 127 ARG A N 1
ATOM 986 C CA . ARG A 1 127 ? 2.222 10.892 14.444 1.00 89.38 127 ARG A CA 1
ATOM 987 C C . ARG A 1 127 ? 3.480 10.987 13.572 1.00 89.38 127 ARG A C 1
ATOM 989 O O . ARG A 1 127 ? 4.312 10.082 13.610 1.00 89.38 127 ARG A O 1
ATOM 996 N N . ILE A 1 128 ? 3.640 12.085 12.830 1.00 92.06 128 ILE A N 1
ATOM 997 C CA . ILE A 1 128 ? 4.828 12.351 11.996 1.00 92.06 128 ILE A CA 1
ATOM 998 C C . ILE A 1 128 ? 5.818 13.233 12.765 1.00 92.06 128 ILE A C 1
ATOM 1000 O O . ILE A 1 128 ? 5.643 14.442 12.903 1.00 92.06 128 ILE A O 1
ATOM 1004 N N . VAL A 1 129 ? 6.876 12.621 13.295 1.00 90.38 129 VAL A N 1
ATOM 1005 C CA . VAL A 1 129 ? 7.883 13.334 14.094 1.00 90.38 129 VAL A CA 1
ATOM 1006 C C . VAL A 1 129 ? 8.759 14.203 13.196 1.00 90.38 129 VAL A C 1
ATOM 1008 O O . VAL A 1 129 ? 9.355 13.707 12.249 1.00 90.38 129 VAL A O 1
ATOM 1011 N N . GLY A 1 130 ? 8.884 15.489 13.532 1.00 88.88 130 GLY A N 1
ATOM 1012 C CA . GLY A 1 130 ? 9.742 16.429 12.803 1.00 88.88 130 GLY A CA 1
ATOM 1013 C C . GLY A 1 130 ? 9.070 17.118 11.615 1.00 88.88 130 GLY A C 1
ATOM 1014 O O . GLY A 1 130 ? 9.722 17.925 10.958 1.00 88.88 130 GLY A O 1
ATOM 1015 N N . PHE A 1 131 ? 7.784 16.851 11.365 1.00 92.50 131 PHE A N 1
ATOM 1016 C CA . PHE A 1 131 ? 7.004 17.612 10.394 1.00 92.50 131 PHE A CA 1
ATOM 1017 C C . PHE A 1 131 ? 6.784 19.054 10.880 1.00 92.50 131 PHE A C 1
ATOM 1019 O O . PHE A 1 131 ? 6.405 19.279 12.030 1.00 92.50 131 PHE A O 1
ATOM 1026 N N . SER A 1 132 ? 7.030 20.031 10.006 1.00 92.38 132 SER A N 1
ATOM 1027 C CA . SER A 1 132 ? 6.903 21.459 10.298 1.00 92.38 132 SER A CA 1
ATOM 1028 C C . SER A 1 132 ? 6.308 22.218 9.114 1.00 92.38 132 SER A C 1
ATOM 1030 O O . SER A 1 132 ? 6.949 22.366 8.069 1.00 92.38 132 SER A O 1
ATOM 1032 N N . GLU A 1 133 ? 5.108 22.769 9.301 1.00 90.44 133 GLU A N 1
ATOM 1033 C CA . GLU A 1 133 ? 4.463 23.645 8.313 1.00 90.44 133 GLU A CA 1
ATOM 1034 C C . GLU A 1 133 ? 5.279 24.921 8.063 1.00 90.44 133 GLU A C 1
ATOM 1036 O O . GLU A 1 133 ? 5.463 25.327 6.919 1.00 90.44 133 GLU A O 1
ATOM 1041 N N . GLY A 1 134 ? 5.891 25.497 9.105 1.00 92.25 134 GLY A N 1
ATOM 1042 C CA . GLY A 1 134 ? 6.743 26.681 8.955 1.00 92.25 134 GLY A CA 1
ATOM 1043 C C . GLY A 1 134 ? 7.980 26.434 8.080 1.00 92.25 134 GLY A C 1
ATOM 1044 O O . GLY A 1 134 ? 8.431 27.335 7.372 1.00 92.25 134 GLY A O 1
ATOM 1045 N N . ALA A 1 135 ? 8.513 25.206 8.080 1.00 92.44 135 ALA A N 1
ATOM 1046 C CA . ALA A 1 135 ? 9.602 24.821 7.183 1.00 92.44 135 ALA A CA 1
ATOM 1047 C C . ALA A 1 135 ? 9.132 24.715 5.718 1.00 92.44 135 ALA A C 1
ATOM 1049 O O . ALA A 1 135 ? 9.867 25.100 4.805 1.00 92.44 135 ALA A O 1
ATOM 1050 N N . GLU A 1 136 ? 7.895 24.260 5.484 1.00 93.00 136 GLU A N 1
ATOM 1051 C CA . GLU A 1 136 ? 7.287 24.283 4.149 1.00 93.00 136 GLU A CA 1
ATOM 1052 C C . GLU A 1 136 ? 7.040 25.707 3.650 1.00 93.00 136 GLU A C 1
ATOM 1054 O O . GLU A 1 136 ? 7.303 25.992 2.480 1.00 93.00 136 GLU A O 1
ATOM 1059 N N . ASP A 1 137 ? 6.554 26.599 4.511 1.00 92.81 137 ASP A N 1
ATOM 1060 C CA . ASP A 1 137 ? 6.294 27.994 4.149 1.00 92.81 137 ASP A CA 1
ATOM 1061 C C . ASP A 1 137 ? 7.590 28.729 3.800 1.00 92.81 137 ASP A C 1
ATOM 1063 O O . ASP A 1 137 ? 7.650 29.465 2.811 1.00 92.81 137 ASP A O 1
ATOM 1067 N N . PHE A 1 138 ? 8.664 28.465 4.551 1.00 93.62 138 PHE A N 1
ATOM 1068 C CA . PHE A 1 138 ? 9.998 28.953 4.215 1.00 93.62 138 PHE A CA 1
ATOM 1069 C C . PHE A 1 138 ? 10.447 28.469 2.828 1.00 93.62 138 PHE A C 1
ATOM 1071 O O . PHE A 1 138 ? 10.885 29.280 2.006 1.00 93.62 138 PHE A O 1
ATOM 1078 N N . ALA A 1 139 ? 10.309 27.170 2.540 1.00 92.56 139 ALA A N 1
ATOM 1079 C CA . ALA A 1 139 ? 10.694 26.597 1.251 1.00 92.56 139 ALA A CA 1
ATOM 1080 C C . ALA A 1 139 ? 9.880 27.189 0.086 1.00 92.56 139 ALA A C 1
ATOM 1082 O O . ALA A 1 139 ? 10.453 27.559 -0.940 1.00 92.56 139 ALA A O 1
ATOM 1083 N N . VAL A 1 140 ? 8.564 27.364 0.256 1.00 92.88 140 VAL A N 1
ATOM 1084 C CA . VAL A 1 140 ? 7.683 28.023 -0.728 1.00 92.88 140 VAL A CA 1
ATOM 1085 C C . VAL A 1 140 ? 8.092 29.472 -0.961 1.00 92.88 140 VAL A C 1
ATOM 1087 O O . VAL A 1 140 ? 8.191 29.902 -2.112 1.00 92.88 140 VAL A O 1
ATOM 1090 N N . GLY A 1 141 ? 8.392 30.214 0.107 1.00 92.75 141 GLY A N 1
ATOM 1091 C CA . GLY A 1 141 ? 8.867 31.593 0.011 1.00 92.75 141 GLY A CA 1
ATOM 1092 C C . GLY A 1 141 ? 10.167 31.720 -0.787 1.00 92.75 141 GLY A C 1
ATOM 1093 O O . GLY A 1 141 ? 10.348 32.692 -1.516 1.00 92.75 141 GLY A O 1
ATOM 1094 N N . LYS A 1 142 ? 11.061 30.725 -0.700 1.00 92.88 142 LYS A N 1
ATOM 1095 C CA . LYS A 1 142 ? 12.290 30.665 -1.510 1.00 92.88 142 LYS A CA 1
ATOM 1096 C C . LYS A 1 142 ? 12.046 30.218 -2.948 1.00 92.88 142 LYS A C 1
ATOM 1098 O O . LYS A 1 142 ? 12.733 30.706 -3.840 1.00 92.88 142 LYS A O 1
ATOM 1103 N N . LEU A 1 143 ? 11.102 29.307 -3.176 1.00 91.56 143 LEU A N 1
ATOM 1104 C CA . LEU A 1 143 ? 10.790 28.794 -4.510 1.00 91.56 143 LEU A CA 1
ATOM 1105 C C . LEU A 1 143 ? 10.019 29.814 -5.370 1.00 91.56 143 LEU A C 1
ATOM 1107 O O . LEU A 1 143 ? 10.151 29.807 -6.591 1.00 91.56 143 LEU A O 1
ATOM 1111 N N . GLY A 1 144 ? 9.232 30.696 -4.746 1.00 90.75 144 GLY A N 1
ATOM 1112 C CA . GLY A 1 144 ? 8.483 31.763 -5.423 1.00 90.75 144 GLY A CA 1
ATOM 1113 C C . GLY A 1 144 ? 7.105 31.349 -5.955 1.00 90.75 144 GLY A C 1
ATOM 1114 O O . GLY A 1 144 ? 6.395 32.171 -6.527 1.00 90.75 144 GLY A O 1
ATOM 1115 N N . PHE A 1 145 ? 6.700 30.095 -5.751 1.00 91.00 145 PHE A N 1
ATOM 1116 C CA . PHE A 1 145 ? 5.348 29.599 -6.009 1.00 91.00 145 PHE A CA 1
ATOM 1117 C C . PHE A 1 145 ? 5.031 28.425 -5.080 1.00 91.00 145 PHE A C 1
ATOM 1119 O O . PHE A 1 145 ? 5.930 27.834 -4.480 1.00 91.00 145 PHE A O 1
ATOM 1126 N N . ARG A 1 146 ? 3.746 28.075 -4.965 1.00 89.81 146 ARG A N 1
ATOM 1127 C CA . ARG A 1 146 ? 3.269 26.997 -4.093 1.00 89.81 146 ARG A CA 1
ATOM 1128 C C . ARG A 1 146 ? 3.027 25.712 -4.898 1.00 89.81 146 ARG A C 1
ATOM 1130 O O . ARG A 1 146 ? 2.029 25.645 -5.611 1.00 89.81 146 ARG A O 1
ATOM 1137 N N . PRO A 1 147 ? 3.902 24.695 -4.814 1.00 90.12 147 PRO A N 1
ATOM 1138 C CA . PRO A 1 147 ? 3.673 23.416 -5.469 1.00 90.12 147 PRO A CA 1
ATOM 1139 C C . PRO A 1 147 ? 2.735 22.516 -4.661 1.00 90.12 147 PRO A C 1
ATOM 1141 O O . PRO A 1 147 ? 2.633 22.621 -3.437 1.00 90.12 147 PRO A O 1
ATOM 1144 N N . ASN A 1 148 ? 2.148 21.541 -5.355 1.00 92.44 148 ASN A N 1
ATOM 1145 C CA . ASN A 1 148 ? 1.280 20.517 -4.762 1.00 92.44 148 ASN A CA 1
ATOM 1146 C C . ASN A 1 148 ? 2.032 19.511 -3.872 1.00 92.44 148 ASN A C 1
ATOM 1148 O O . ASN A 1 148 ? 1.406 18.707 -3.192 1.00 92.44 148 ASN A O 1
ATOM 1152 N N . TRP A 1 149 ? 3.365 19.522 -3.888 1.00 94.06 149 TRP A N 1
ATOM 1153 C CA . TRP A 1 149 ? 4.213 18.559 -3.184 1.00 94.06 149 TRP A CA 1
ATOM 1154 C C . TRP A 1 149 ? 4.947 19.216 -2.014 1.00 94.06 149 TRP A C 1
ATOM 1156 O O . TRP A 1 149 ? 5.213 20.427 -2.036 1.00 94.06 149 TRP A O 1
ATOM 1166 N N . LEU A 1 150 ? 5.293 18.415 -1.006 1.00 93.88 150 LEU A N 1
ATOM 1167 C CA . LEU A 1 150 ? 6.219 18.832 0.045 1.00 93.88 150 LEU A CA 1
ATOM 1168 C C . LEU A 1 150 ? 7.592 19.139 -0.559 1.00 93.88 150 LEU A C 1
ATOM 1170 O O . LEU A 1 150 ? 8.096 18.392 -1.404 1.00 93.88 150 LEU A O 1
ATOM 1174 N N . LEU A 1 151 ? 8.184 20.246 -0.123 1.00 92.44 151 LEU A N 1
ATOM 1175 C CA . LEU A 1 151 ? 9.461 20.740 -0.630 1.00 92.44 151 LEU A CA 1
ATOM 1176 C C . LEU A 1 151 ? 10.584 20.569 0.379 1.00 92.44 151 LEU A C 1
ATOM 1178 O O . LEU A 1 151 ? 11.700 20.239 -0.012 1.00 92.44 151 LEU A O 1
ATOM 1182 N N . HIS A 1 152 ? 10.317 20.827 1.659 1.00 94.38 152 HIS A N 1
ATOM 1183 C CA . HIS A 1 152 ? 11.380 20.869 2.643 1.00 94.38 152 HIS A CA 1
ATOM 1184 C C . HIS A 1 152 ? 11.888 19.453 2.919 1.00 94.38 152 HIS A C 1
ATOM 1186 O O . HIS A 1 152 ? 11.133 18.560 3.304 1.00 94.38 152 HIS A O 1
ATOM 1192 N N . GLY A 1 153 ? 13.191 19.248 2.753 1.00 93.81 153 GLY A N 1
ATOM 1193 C CA . GLY A 1 153 ? 13.828 17.940 2.833 1.00 93.81 153 GLY A CA 1
ATOM 1194 C C . GLY A 1 153 ? 13.604 17.242 4.167 1.00 93.81 153 GLY A C 1
ATOM 1195 O O . GLY A 1 153 ? 13.415 16.031 4.179 1.00 93.81 153 GLY A O 1
ATOM 1196 N N . ASP A 1 154 ? 13.579 17.978 5.279 1.00 94.50 154 ASP A N 1
ATOM 1197 C CA . ASP A 1 154 ? 13.289 17.375 6.585 1.00 94.50 154 ASP A CA 1
ATOM 1198 C C . ASP A 1 154 ? 11.844 16.868 6.691 1.00 94.50 154 ASP A C 1
ATOM 1200 O O . ASP A 1 154 ? 11.630 15.798 7.255 1.00 94.50 154 ASP A O 1
ATOM 1204 N N . ASN A 1 155 ? 10.873 17.561 6.085 1.00 95.12 155 ASN A N 1
ATOM 1205 C CA . ASN A 1 155 ? 9.484 17.100 6.046 1.00 95.12 155 ASN A CA 1
ATOM 1206 C C . ASN A 1 155 ? 9.331 15.895 5.119 1.00 95.12 155 ASN A C 1
ATOM 1208 O O . ASN A 1 155 ? 8.674 14.924 5.482 1.00 95.12 155 ASN A O 1
ATOM 1212 N N . GLN A 1 156 ? 9.980 15.921 3.951 1.00 95.62 156 GLN A N 1
ATOM 1213 C CA . GLN A 1 156 ? 10.018 14.777 3.037 1.00 95.62 156 GLN A CA 1
ATOM 1214 C C . GLN A 1 156 ? 10.584 13.537 3.743 1.00 95.62 156 GLN A C 1
ATOM 1216 O O . GLN A 1 156 ? 9.957 12.478 3.712 1.00 95.62 156 GLN A O 1
ATOM 1221 N N . ARG A 1 157 ? 11.721 13.677 4.442 1.00 96.19 157 ARG A N 1
ATOM 1222 C CA . ARG A 1 157 ? 12.313 12.593 5.236 1.00 96.19 157 ARG A CA 1
ATOM 1223 C C . ARG A 1 157 ? 11.364 12.124 6.338 1.00 96.19 157 ARG A C 1
ATOM 1225 O O . ARG A 1 157 ? 11.098 10.931 6.408 1.00 96.19 157 ARG A O 1
ATOM 1232 N N . ALA A 1 158 ? 10.823 13.038 7.145 1.00 95.62 158 ALA A N 1
ATOM 1233 C CA . ALA A 1 158 ? 9.929 12.708 8.256 1.00 95.62 158 ALA A CA 1
ATOM 1234 C C . ALA A 1 158 ? 8.690 11.919 7.799 1.00 95.62 158 ALA A C 1
ATOM 1236 O O . ALA A 1 158 ? 8.329 10.912 8.408 1.00 95.62 158 ALA A O 1
ATOM 1237 N N . VAL A 1 159 ? 8.065 12.337 6.694 1.00 96.62 159 VAL A N 1
ATOM 1238 C CA . VAL A 1 159 ? 6.903 11.654 6.110 1.00 96.62 159 VAL A CA 1
ATOM 1239 C C . VAL A 1 159 ? 7.273 10.265 5.587 1.00 96.62 159 VAL A C 1
ATOM 1241 O O . VAL A 1 159 ? 6.552 9.301 5.843 1.00 96.62 159 VAL A O 1
ATOM 1244 N N . ILE A 1 160 ? 8.398 10.132 4.878 1.00 96.88 160 ILE A N 1
ATOM 1245 C CA . ILE A 1 160 ? 8.857 8.843 4.336 1.00 96.88 160 ILE A CA 1
ATOM 1246 C C . ILE A 1 160 ? 9.234 7.878 5.469 1.00 96.88 160 ILE A C 1
ATOM 1248 O O . ILE A 1 160 ? 8.844 6.710 5.438 1.00 96.88 160 ILE A O 1
ATOM 1252 N N . GLU A 1 161 ? 9.944 8.356 6.489 1.00 96.25 161 GLU A N 1
ATOM 1253 C CA . GLU A 1 161 ? 10.286 7.570 7.677 1.00 96.25 161 GLU A CA 1
ATOM 1254 C C . GLU A 1 161 ? 9.023 7.089 8.399 1.00 96.25 161 GLU A C 1
ATOM 1256 O O . GLU A 1 161 ? 8.909 5.896 8.680 1.00 96.25 161 GLU A O 1
ATOM 1261 N N . ALA A 1 162 ? 8.037 7.968 8.610 1.00 95.25 162 ALA A N 1
ATOM 1262 C CA . ALA A 1 162 ? 6.756 7.601 9.212 1.00 95.25 162 ALA A CA 1
ATOM 1263 C C . ALA A 1 162 ? 5.979 6.573 8.366 1.00 95.25 162 ALA A C 1
ATOM 1265 O O . ALA A 1 162 ? 5.384 5.639 8.909 1.00 95.25 162 ALA A O 1
ATOM 1266 N N . PHE A 1 163 ? 6.011 6.696 7.035 1.00 96.19 163 PHE A N 1
ATOM 1267 C CA . PHE A 1 163 ? 5.352 5.753 6.131 1.00 96.19 163 PHE A CA 1
ATOM 1268 C C . PHE A 1 163 ? 5.946 4.340 6.234 1.00 96.19 163 PHE A C 1
ATOM 1270 O O . PHE A 1 163 ? 5.207 3.355 6.268 1.00 96.19 163 PHE A O 1
ATOM 1277 N N . PHE A 1 164 ? 7.274 4.216 6.279 1.00 96.62 164 PHE A N 1
ATOM 1278 C CA . PHE A 1 164 ? 7.955 2.916 6.276 1.00 96.62 164 PHE A CA 1
ATOM 1279 C C . PHE A 1 164 ? 8.278 2.369 7.677 1.00 96.62 164 PHE A C 1
ATOM 1281 O O . PHE A 1 164 ? 8.676 1.210 7.784 1.00 96.62 164 PHE A O 1
ATOM 1288 N N . GLU A 1 165 ? 8.056 3.136 8.752 1.00 93.88 165 GLU A N 1
ATOM 1289 C CA . GLU A 1 165 ? 8.412 2.795 10.143 1.00 93.88 165 GLU A CA 1
ATOM 1290 C C . GLU A 1 165 ? 7.990 1.374 10.557 1.00 93.88 165 GLU A C 1
ATOM 1292 O O . GLU A 1 165 ? 8.735 0.644 11.219 1.00 93.88 165 GLU A O 1
ATOM 1297 N N . ASN A 1 166 ? 6.778 0.974 10.162 1.00 93.19 166 ASN A N 1
ATOM 1298 C CA . ASN A 1 166 ? 6.158 -0.289 10.563 1.00 93.19 166 ASN A CA 1
ATOM 1299 C C . ASN A 1 166 ? 6.206 -1.373 9.480 1.00 93.19 166 ASN A C 1
ATOM 1301 O O . ASN A 1 166 ? 5.593 -2.433 9.627 1.00 93.19 166 ASN A O 1
ATOM 1305 N N . VAL A 1 167 ? 6.963 -1.136 8.412 1.00 96.06 167 VAL A N 1
ATOM 1306 C CA . VAL A 1 167 ? 7.240 -2.139 7.390 1.00 96.06 167 VAL A CA 1
ATOM 1307 C C . VAL A 1 167 ? 8.419 -2.988 7.867 1.00 96.06 167 VAL A C 1
ATOM 1309 O O . VAL A 1 167 ? 9.582 -2.596 7.854 1.00 96.06 167 VAL A O 1
ATOM 1312 N N . ARG A 1 168 ? 8.091 -4.179 8.359 1.00 94.50 168 ARG A N 1
ATOM 1313 C CA . ARG A 1 168 ? 9.019 -5.173 8.908 1.00 94.50 168 ARG A CA 1
ATOM 1314 C C . ARG A 1 168 ? 9.421 -6.223 7.869 1.00 94.50 168 ARG A C 1
ATOM 1316 O O . ARG A 1 168 ? 8.549 -6.759 7.180 1.00 94.50 168 ARG A O 1
ATOM 1323 N N . SER A 1 169 ? 10.714 -6.543 7.831 1.00 95.62 169 SER A N 1
ATOM 1324 C CA . SER A 1 169 ? 11.296 -7.633 7.033 1.00 95.62 169 SER A CA 1
ATOM 1325 C C . SER A 1 169 ? 10.649 -8.984 7.364 1.00 95.62 169 SER A C 1
ATOM 1327 O O . SER A 1 169 ? 10.323 -9.245 8.524 1.00 95.62 169 SER A O 1
ATOM 1329 N N . GLU A 1 170 ? 10.403 -9.804 6.338 1.00 92.31 170 GLU A N 1
ATOM 1330 C CA . GLU A 1 170 ? 9.789 -11.145 6.362 1.00 92.31 170 GLU A CA 1
ATOM 1331 C C . GLU A 1 170 ? 8.385 -11.217 6.991 1.00 92.31 170 GLU A C 1
ATOM 1333 O O . GLU A 1 170 ? 7.773 -12.282 7.109 1.00 92.31 170 GLU A O 1
ATOM 1338 N N . GLN A 1 171 ? 7.836 -10.071 7.388 1.00 93.19 171 GLN A N 1
ATOM 1339 C CA . GLN A 1 171 ? 6.525 -9.966 8.009 1.00 93.19 171 GLN A CA 1
ATOM 1340 C C . GLN A 1 171 ? 5.576 -9.135 7.158 1.00 93.19 171 GLN A C 1
ATOM 1342 O O . GLN A 1 171 ? 4.416 -9.509 6.997 1.00 93.19 171 GLN A O 1
ATOM 1347 N N . SER A 1 172 ? 6.043 -8.024 6.604 1.00 96.62 172 SER A N 1
ATOM 1348 C CA . SER A 1 172 ? 5.209 -7.167 5.768 1.00 96.62 172 SER A CA 1
ATOM 1349 C C . SER A 1 172 ? 5.029 -7.786 4.400 1.00 96.62 172 SER A C 1
ATOM 1351 O O . SER A 1 172 ? 5.984 -8.284 3.814 1.00 96.62 172 SER A O 1
ATOM 1353 N N . LEU A 1 173 ? 3.810 -7.725 3.884 1.00 98.06 173 LEU A N 1
ATOM 1354 C CA . LEU A 1 173 ? 3.503 -8.103 2.520 1.00 98.06 173 LEU A CA 1
ATOM 1355 C C . LEU A 1 173 ? 3.603 -6.879 1.617 1.00 98.06 173 LEU A C 1
ATOM 1357 O O . LEU A 1 173 ? 3.212 -5.780 2.015 1.00 98.06 173 LEU A O 1
ATOM 1361 N N . VAL A 1 174 ? 4.095 -7.095 0.405 1.00 98.50 174 VAL A N 1
ATOM 1362 C CA . VAL A 1 174 ? 3.998 -6.165 -0.715 1.00 98.50 174 VAL A CA 1
ATOM 1363 C C . VAL A 1 174 ? 3.125 -6.797 -1.796 1.00 98.50 174 VAL A C 1
ATOM 1365 O O . VAL A 1 174 ? 3.398 -7.909 -2.251 1.00 98.50 174 VAL A O 1
ATOM 1368 N N . PHE A 1 175 ? 2.054 -6.103 -2.172 1.00 98.38 175 PHE A N 1
ATOM 1369 C CA . PHE A 1 175 ? 1.126 -6.496 -3.230 1.00 98.38 175 PHE A CA 1
ATOM 1370 C C . PHE A 1 175 ? 1.440 -5.716 -4.502 1.00 98.38 175 PHE A C 1
ATOM 1372 O O . PHE A 1 175 ? 1.458 -4.487 -4.494 1.00 98.38 175 PHE A O 1
ATOM 1379 N N . PHE A 1 176 ? 1.650 -6.419 -5.607 1.00 98.00 176 PHE A N 1
ATOM 1380 C CA . PHE A 1 176 ? 1.907 -5.806 -6.905 1.00 98.00 176 PHE A CA 1
ATOM 1381 C C . PHE A 1 176 ? 0.609 -5.728 -7.693 1.00 98.00 176 PHE A C 1
ATOM 1383 O O . PHE A 1 176 ? -0.129 -6.717 -7.774 1.00 98.00 176 PHE A O 1
ATOM 1390 N N . TYR A 1 177 ? 0.333 -4.572 -8.291 1.00 96.69 177 TYR A N 1
ATOM 1391 C CA . TYR A 1 177 ? -0.902 -4.372 -9.039 1.00 96.69 177 TYR A CA 1
ATOM 1392 C C . TYR A 1 177 ? -0.709 -3.539 -10.309 1.00 96.69 177 TYR A C 1
ATOM 1394 O O . TYR A 1 177 ? 0.170 -2.678 -10.392 1.00 96.69 177 TYR A O 1
ATOM 1402 N N . LEU A 1 178 ? -1.576 -3.783 -11.289 1.00 94.44 178 LEU A N 1
ATOM 1403 C CA . LEU A 1 178 ? -1.702 -3.015 -12.517 1.00 94.44 178 LEU A CA 1
ATOM 1404 C C . LEU A 1 178 ? -2.855 -2.029 -12.410 1.00 94.44 178 LEU A C 1
ATOM 1406 O O . LEU A 1 178 ? -3.959 -2.363 -11.971 1.00 94.44 178 LEU A O 1
ATOM 1410 N N . LYS A 1 179 ? -2.595 -0.813 -12.885 1.00 91.25 179 LYS A N 1
ATOM 1411 C CA . LYS A 1 179 ? -3.639 0.177 -13.162 1.00 91.25 179 LYS A CA 1
ATOM 1412 C C . LYS A 1 179 ? -4.275 -0.032 -14.539 1.00 91.25 179 LYS A C 1
ATOM 1414 O O . LYS A 1 179 ? -5.450 0.266 -14.710 1.00 91.25 179 LYS A O 1
ATOM 1419 N N . HIS A 1 180 ? -3.481 -0.514 -15.490 1.00 90.00 180 HIS A N 1
ATOM 1420 C CA . HIS A 1 180 ? -3.873 -0.762 -16.868 1.00 90.00 180 HIS A CA 1
ATOM 1421 C C . HIS A 1 180 ? -3.285 -2.104 -17.309 1.00 90.00 180 HIS A C 1
ATOM 1423 O O . HIS A 1 180 ? -2.127 -2.403 -17.014 1.00 90.00 180 HIS A O 1
ATOM 1429 N N . SER A 1 181 ? -4.094 -2.901 -17.990 1.00 89.25 181 SER A N 1
ATOM 1430 C CA . SER A 1 181 ? -3.796 -4.239 -18.496 1.00 89.25 181 SER A CA 1
ATOM 1431 C C . SER A 1 181 ? -4.462 -4.430 -19.869 1.00 89.25 181 SER A C 1
ATOM 1433 O O . SER A 1 181 ? -5.390 -3.678 -20.192 1.00 89.25 181 SER A O 1
ATOM 1435 N N . PRO A 1 182 ? -4.018 -5.415 -20.669 1.00 88.19 182 PRO A N 1
ATOM 1436 C CA . PRO A 1 182 ? -4.485 -5.600 -22.046 1.00 88.19 182 PRO A CA 1
ATOM 1437 C C . PRO A 1 182 ? -5.845 -6.305 -22.160 1.00 88.19 182 PRO A C 1
ATOM 1439 O O . PRO A 1 182 ? -6.317 -6.531 -23.268 1.00 88.19 182 PRO A O 1
ATOM 1442 N N . PHE A 1 183 ? -6.491 -6.676 -21.050 1.00 90.00 183 PHE A N 1
ATOM 1443 C CA . PHE A 1 183 ? -7.747 -7.428 -21.086 1.00 90.00 183 PHE A CA 1
ATOM 1444 C C . PHE A 1 183 ? -8.962 -6.515 -21.340 1.00 90.00 183 PHE A C 1
ATOM 1446 O O . PHE A 1 183 ? -9.133 -5.500 -20.660 1.00 90.00 183 PHE A O 1
ATOM 1453 N N . GLU A 1 184 ? -9.851 -6.913 -22.259 1.00 72.44 184 GLU A N 1
ATOM 1454 C CA . GLU A 1 184 ? -11.043 -6.136 -22.656 1.00 72.44 184 GLU A CA 1
ATOM 1455 C C . GLU A 1 184 ? -11.996 -5.838 -21.482 1.00 72.44 184 GLU A C 1
ATOM 1457 O O . GLU A 1 184 ? -12.527 -4.735 -21.375 1.00 72.44 184 GLU A O 1
ATOM 1462 N N . ALA A 1 185 ? -12.166 -6.793 -20.562 1.00 69.94 185 ALA A N 1
ATOM 1463 C CA . ALA A 1 185 ? -12.993 -6.664 -19.357 1.00 69.94 185 ALA A CA 1
ATOM 1464 C C . ALA A 1 185 ? -12.142 -6.626 -18.076 1.00 69.94 185 ALA A C 1
ATOM 1466 O O . ALA A 1 185 ? -12.466 -7.266 -17.072 1.00 69.94 185 ALA A O 1
ATOM 1467 N N . GLN A 1 186 ? -11.009 -5.919 -18.117 1.00 76.19 186 GLN A N 1
ATOM 1468 C CA . GLN A 1 186 ? -10.127 -5.831 -16.958 1.00 76.19 186 GLN A CA 1
ATOM 1469 C C . GLN A 1 186 ? -10.821 -5.191 -15.746 1.00 76.19 186 GLN A C 1
ATOM 1471 O O . GLN A 1 186 ? -11.584 -4.228 -15.893 1.00 76.19 186 GLN A O 1
ATOM 1476 N N . PRO A 1 187 ? -10.506 -5.644 -14.521 1.00 76.25 187 PRO A N 1
ATOM 1477 C CA . PRO A 1 187 ? -10.863 -4.873 -13.347 1.00 76.25 187 PRO A CA 1
ATOM 1478 C C . PRO A 1 187 ? -10.134 -3.528 -13.363 1.00 76.25 187 PRO A C 1
ATOM 1480 O O . PRO A 1 187 ? -9.019 -3.405 -13.871 1.00 76.25 187 PRO A O 1
ATOM 1483 N N . ARG A 1 188 ? -10.744 -2.518 -12.735 1.00 82.25 188 ARG A N 1
ATOM 1484 C CA . ARG A 1 188 ? -10.163 -1.173 -12.605 1.00 82.25 188 ARG A CA 1
ATOM 1485 C C . ARG A 1 188 ? -8.743 -1.204 -12.025 1.00 82.25 188 ARG A C 1
ATOM 1487 O O . ARG A 1 188 ? -7.908 -0.388 -12.421 1.00 82.25 188 ARG A O 1
ATOM 1494 N N . ARG A 1 189 ? -8.477 -2.118 -11.090 1.00 91.75 189 ARG A N 1
ATOM 1495 C CA . ARG A 1 189 ? -7.154 -2.441 -10.545 1.00 91.75 189 ARG A CA 1
ATOM 1496 C C . ARG A 1 189 ? -7.004 -3.952 -10.465 1.00 91.75 189 ARG A C 1
ATOM 1498 O O . ARG A 1 189 ? -7.873 -4.633 -9.921 1.00 91.75 189 ARG A O 1
ATOM 1505 N N . MET A 1 190 ? -5.897 -4.470 -10.989 1.00 94.69 190 MET A N 1
ATOM 1506 C CA . MET A 1 190 ? -5.651 -5.909 -11.067 1.00 94.69 190 MET A CA 1
ATOM 1507 C C . MET A 1 190 ? -4.425 -6.292 -10.247 1.00 94.69 190 MET A C 1
ATOM 1509 O O . MET A 1 190 ? -3.354 -5.732 -10.461 1.00 94.69 190 MET A O 1
ATOM 1513 N N . LEU A 1 191 ? -4.545 -7.254 -9.335 1.00 97.25 191 LEU A N 1
ATOM 1514 C CA . LEU A 1 191 ? -3.383 -7.816 -8.646 1.00 97.25 191 LEU A CA 1
ATOM 1515 C C . LEU A 1 191 ? -2.608 -8.718 -9.610 1.00 97.25 191 LEU A C 1
ATOM 1517 O O . LEU A 1 191 ? -3.204 -9.500 -10.346 1.00 97.25 191 LEU A O 1
ATOM 1521 N N . VAL A 1 192 ? -1.280 -8.641 -9.577 1.00 96.06 192 VAL A N 1
ATOM 1522 C CA . VAL A 1 192 ? -0.404 -9.549 -10.345 1.00 96.06 192 VAL A CA 1
ATOM 1523 C C . VAL A 1 192 ? 0.380 -10.492 -9.451 1.00 96.06 192 VAL A C 1
ATOM 1525 O O . VAL A 1 192 ? 0.791 -11.558 -9.893 1.00 96.06 192 VAL A O 1
ATOM 1528 N N . GLY A 1 193 ? 0.571 -10.141 -8.183 1.00 97.44 193 GLY A N 1
ATOM 1529 C CA . GLY A 1 193 ? 1.302 -10.986 -7.256 1.00 97.44 193 GLY A CA 1
ATOM 1530 C C . GLY A 1 193 ? 1.454 -10.368 -5.879 1.00 97.44 193 GLY A C 1
ATOM 1531 O O . GLY A 1 193 ? 1.046 -9.232 -5.633 1.00 97.44 193 GLY A O 1
ATOM 1532 N N . ALA A 1 194 ? 2.067 -11.129 -4.982 1.00 98.44 194 ALA A N 1
ATOM 1533 C CA . ALA A 1 194 ? 2.424 -10.676 -3.648 1.00 98.44 194 ALA A CA 1
ATOM 1534 C C . ALA A 1 194 ? 3.672 -11.398 -3.140 1.00 98.44 194 ALA A C 1
ATOM 1536 O O . ALA A 1 194 ? 3.942 -12.538 -3.523 1.00 98.44 194 ALA A O 1
ATOM 1537 N N . ALA A 1 195 ? 4.412 -10.747 -2.249 1.00 98.31 195 ALA A N 1
ATOM 1538 C CA . ALA A 1 195 ? 5.566 -11.327 -1.572 1.00 98.31 195 ALA A CA 1
ATOM 1539 C C . ALA A 1 195 ? 5.797 -10.691 -0.204 1.00 98.31 195 ALA A C 1
ATOM 1541 O O . ALA A 1 195 ? 5.144 -9.710 0.149 1.00 98.31 195 ALA A O 1
ATOM 1542 N N . CYS A 1 196 ? 6.733 -11.243 0.564 1.00 97.94 196 CYS A N 1
ATOM 1543 C CA . CYS A 1 196 ? 7.238 -10.579 1.754 1.00 97.94 196 CYS A CA 1
ATOM 1544 C C . CYS A 1 196 ? 8.224 -9.470 1.357 1.00 97.94 196 CYS A C 1
ATOM 1546 O O . CYS A 1 196 ? 8.981 -9.594 0.388 1.00 97.94 196 CYS A O 1
ATOM 1548 N N . VAL A 1 197 ? 8.229 -8.390 2.132 1.00 98.06 197 VAL A N 1
ATOM 1549 C CA . VAL A 1 197 ? 9.308 -7.401 2.127 1.00 98.06 197 VAL A CA 1
ATOM 1550 C C . VAL A 1 197 ? 10.521 -8.038 2.795 1.00 98.06 197 VAL A C 1
ATOM 1552 O O . VAL A 1 197 ? 10.417 -8.504 3.922 1.00 98.06 197 VAL A O 1
ATOM 1555 N N . ASP A 1 198 ? 11.661 -8.047 2.117 1.00 97.88 198 ASP A N 1
ATOM 1556 C CA . ASP A 1 198 ? 12.929 -8.575 2.629 1.00 97.88 198 ASP A CA 1
ATOM 1557 C C . ASP A 1 198 ? 13.763 -7.452 3.264 1.00 97.88 198 ASP A C 1
ATOM 1559 O O . ASP A 1 198 ? 14.176 -7.544 4.418 1.00 97.88 198 ASP A O 1
ATOM 1563 N N . ALA A 1 199 ? 13.948 -6.335 2.557 1.00 97.56 199 ALA A N 1
ATOM 1564 C CA . ALA A 1 199 ? 14.718 -5.200 3.061 1.00 97.56 199 ALA A CA 1
ATOM 1565 C C . ALA A 1 199 ? 14.184 -3.862 2.545 1.00 97.56 199 ALA A C 1
ATOM 1567 O O . ALA A 1 199 ? 13.556 -3.791 1.487 1.00 97.56 199 ALA A O 1
ATOM 1568 N N . LEU A 1 200 ? 14.484 -2.801 3.295 1.00 97.25 200 LEU A N 1
ATOM 1569 C CA . LEU A 1 200 ? 14.201 -1.420 2.926 1.00 97.25 200 LEU A CA 1
ATOM 1570 C C . LEU A 1 200 ? 15.490 -0.607 2.874 1.00 97.25 200 LEU A C 1
ATOM 1572 O O . LEU A 1 200 ? 16.373 -0.768 3.715 1.00 97.25 200 LEU A O 1
ATOM 1576 N N . THR A 1 201 ? 15.579 0.303 1.912 1.00 97.00 201 THR A N 1
ATOM 1577 C CA . THR A 1 201 ? 16.610 1.343 1.872 1.00 97.00 201 THR A CA 1
ATOM 1578 C C . THR A 1 201 ? 15.920 2.677 1.655 1.00 97.00 201 THR A C 1
ATOM 1580 O O . THR A 1 201 ? 15.386 2.932 0.576 1.00 97.00 201 THR A O 1
ATOM 1583 N N . LEU A 1 202 ? 15.875 3.488 2.713 1.00 96.38 202 LEU A N 1
ATOM 1584 C CA . LEU A 1 202 ? 15.269 4.815 2.671 1.00 96.38 202 LEU A CA 1
ATOM 1585 C C . LEU A 1 202 ? 16.103 5.760 1.788 1.00 96.38 202 LEU A C 1
ATOM 1587 O O . LEU A 1 202 ? 17.327 5.607 1.721 1.00 96.38 202 LEU A O 1
ATOM 1591 N N . PRO A 1 203 ? 15.460 6.728 1.117 1.00 94.00 203 PRO A N 1
ATOM 1592 C CA . PRO A 1 203 ? 16.147 7.670 0.253 1.00 94.00 203 PRO A CA 1
ATOM 1593 C C . PRO A 1 203 ? 17.046 8.621 1.046 1.00 94.00 203 PRO A C 1
ATOM 1595 O O . PRO A 1 203 ? 16.747 9.012 2.175 1.00 94.00 203 PRO A O 1
ATOM 1598 N N . GLY A 1 204 ? 18.141 9.031 0.409 1.00 92.00 204 GLY A N 1
ATOM 1599 C CA . GLY A 1 204 ? 19.009 10.099 0.896 1.00 92.00 204 GLY A CA 1
ATOM 1600 C C . GLY A 1 204 ? 18.602 11.483 0.387 1.00 92.00 204 GLY A C 1
ATOM 1601 O O . GLY A 1 204 ? 17.560 11.674 -0.246 1.00 92.00 204 GLY A O 1
ATOM 1602 N N . GLN A 1 205 ? 19.471 12.459 0.644 1.00 93.38 205 GLN A N 1
ATOM 1603 C CA . GLN A 1 205 ? 19.366 13.791 0.052 1.00 93.38 205 GLN A CA 1
ATOM 1604 C C . GLN A 1 205 ? 19.687 13.767 -1.441 1.00 93.38 205 GLN A C 1
ATOM 1606 O O . GLN A 1 205 ? 20.417 12.900 -1.922 1.00 93.38 205 GLN A O 1
ATOM 1611 N N . TRP A 1 206 ? 19.170 14.757 -2.162 1.00 93.38 206 TRP A N 1
ATOM 1612 C CA . TRP A 1 206 ? 19.588 15.007 -3.537 1.00 93.38 206 TRP A CA 1
ATOM 1613 C C . TRP A 1 206 ? 21.055 15.444 -3.607 1.00 93.38 206 TRP A C 1
ATOM 1615 O O . TRP A 1 206 ? 21.531 16.208 -2.762 1.00 93.38 206 TRP A O 1
ATOM 1625 N N . ASN A 1 207 ? 21.760 15.033 -4.665 1.00 92.06 207 ASN A N 1
ATOM 1626 C CA . ASN A 1 207 ? 23.121 15.499 -4.925 1.00 92.06 207 ASN A CA 1
ATOM 1627 C C . ASN A 1 207 ? 23.156 17.028 -5.079 1.00 92.06 207 ASN A C 1
ATOM 1629 O O . ASN A 1 207 ? 22.527 17.575 -5.987 1.00 92.06 207 ASN A O 1
ATOM 1633 N N . GLY A 1 208 ? 23.930 17.711 -4.229 1.00 88.25 208 GLY A N 1
ATOM 1634 C CA . GLY A 1 208 ? 24.050 19.175 -4.223 1.00 88.25 208 GLY A CA 1
ATOM 1635 C C . GLY A 1 208 ? 22.989 19.909 -3.397 1.00 88.25 208 GLY A C 1
ATOM 1636 O O . GLY A 1 208 ? 22.954 21.141 -3.418 1.00 88.25 208 GLY A O 1
ATOM 1637 N N . SER A 1 209 ? 22.143 19.176 -2.664 1.00 89.38 209 SER A N 1
ATOM 1638 C CA . SER A 1 209 ? 21.140 19.748 -1.756 1.00 89.38 209 SER A CA 1
ATOM 1639 C C . SER A 1 209 ? 21.736 20.531 -0.579 1.00 89.38 209 SER A C 1
ATOM 1641 O O . SER A 1 209 ? 21.041 21.321 0.052 1.00 89.38 209 SER A O 1
ATOM 1643 N N . ASP A 1 210 ? 22.999 20.316 -0.244 1.00 87.12 210 ASP A N 1
ATOM 1644 C CA . ASP A 1 210 ? 23.735 21.080 0.764 1.00 87.12 210 ASP A CA 1
ATOM 1645 C C . ASP A 1 210 ? 23.969 22.541 0.341 1.00 87.12 210 ASP A C 1
ATOM 1647 O O . ASP A 1 210 ? 24.217 23.407 1.177 1.00 87.12 210 ASP A O 1
ATOM 1651 N N . ARG A 1 211 ? 23.865 22.824 -0.963 1.00 88.88 211 ARG A N 1
ATOM 1652 C CA . ARG A 1 211 ? 24.088 24.146 -1.565 1.00 88.88 211 ARG A CA 1
ATOM 1653 C C . ARG A 1 211 ? 22.797 24.840 -2.008 1.00 88.88 211 ARG A C 1
ATOM 1655 O O . ARG A 1 211 ? 22.867 25.873 -2.674 1.00 88.88 211 ARG A O 1
ATOM 1662 N N . THR A 1 212 ? 21.631 24.275 -1.703 1.00 89.75 212 THR A N 1
ATOM 1663 C CA . THR A 1 212 ? 20.329 24.885 -2.012 1.00 89.75 212 THR A CA 1
ATOM 1664 C C . THR A 1 212 ? 19.821 25.768 -0.879 1.00 89.75 212 THR A C 1
ATOM 1666 O O . THR A 1 212 ? 20.330 25.740 0.237 1.00 89.75 212 THR A O 1
ATOM 1669 N N . ALA A 1 213 ? 18.786 26.566 -1.158 1.00 88.00 213 ALA A N 1
ATOM 1670 C CA . ALA A 1 213 ? 18.204 27.481 -0.170 1.00 88.00 213 ALA A CA 1
ATOM 1671 C C . ALA A 1 213 ? 17.566 26.770 1.046 1.00 88.00 213 ALA A C 1
ATOM 1673 O O . ALA A 1 213 ? 17.376 27.392 2.089 1.00 88.00 213 ALA A O 1
ATOM 1674 N N . PHE A 1 214 ? 17.214 25.493 0.892 1.00 91.75 214 PHE A N 1
ATOM 1675 C CA . PHE A 1 214 ? 16.676 24.587 1.909 1.00 91.75 214 PHE A CA 1
ATOM 1676 C C . PHE A 1 214 ? 17.074 23.140 1.547 1.00 91.75 214 PHE A C 1
ATOM 1678 O O . PHE A 1 214 ? 17.361 22.887 0.371 1.00 91.75 214 PHE A O 1
ATOM 1685 N N . PRO A 1 215 ? 17.125 22.187 2.499 1.00 91.88 215 PRO A N 1
ATOM 1686 C CA . PRO A 1 215 ? 17.448 20.789 2.201 1.00 91.88 215 PRO A CA 1
ATOM 1687 C C . PRO A 1 215 ? 16.356 20.130 1.348 1.00 91.88 215 PRO A C 1
ATOM 1689 O O . PRO A 1 215 ? 15.198 20.517 1.434 1.00 91.88 215 PRO A O 1
ATOM 1692 N N . ASN A 1 216 ? 16.698 19.106 0.567 1.00 91.50 216 ASN A N 1
ATOM 1693 C CA . ASN A 1 216 ? 15.790 18.337 -0.288 1.00 91.50 216 ASN A CA 1
ATOM 1694 C C . ASN A 1 216 ? 16.160 16.849 -0.227 1.00 91.50 216 ASN A C 1
ATOM 1696 O O . ASN A 1 216 ? 17.323 16.477 -0.407 1.00 91.50 216 ASN A O 1
ATOM 1700 N N . HIS A 1 217 ? 15.164 15.989 -0.021 1.00 93.50 217 HIS A N 1
ATOM 1701 C CA . HIS A 1 217 ? 15.319 14.535 -0.011 1.00 93.50 217 HIS A CA 1
ATOM 1702 C C . HIS A 1 217 ? 14.683 13.895 -1.246 1.00 93.50 217 HIS A C 1
ATOM 1704 O O . HIS A 1 217 ? 13.702 14.388 -1.806 1.00 93.50 217 HIS A O 1
ATOM 1710 N N . MET A 1 218 ? 15.272 12.788 -1.694 1.00 94.25 218 MET A N 1
ATOM 1711 C CA . MET A 1 218 ? 14.658 11.935 -2.709 1.00 94.25 218 MET A CA 1
ATOM 1712 C C . MET A 1 218 ? 13.437 11.217 -2.132 1.00 94.25 218 MET A C 1
ATOM 1714 O O . MET A 1 218 ? 13.251 11.157 -0.916 1.00 94.25 218 MET A O 1
ATOM 1718 N N . TRP A 1 219 ? 12.590 10.681 -3.007 1.00 93.88 219 TRP A N 1
ATOM 1719 C CA . TRP A 1 219 ? 11.347 10.018 -2.595 1.00 93.88 219 TRP A CA 1
ATOM 1720 C C . TRP A 1 219 ? 11.392 8.500 -2.790 1.00 93.88 219 TRP A C 1
ATOM 1722 O O . TRP A 1 219 ? 10.511 7.785 -2.319 1.00 93.88 219 TRP A O 1
ATOM 1732 N N . GLU A 1 220 ? 12.397 8.004 -3.505 1.00 93.81 220 GLU A N 1
ATOM 1733 C CA . GLU A 1 220 ? 12.551 6.611 -3.894 1.00 93.81 220 GLU A CA 1
ATOM 1734 C C . GLU A 1 220 ? 13.090 5.756 -2.742 1.00 93.81 220 GLU A C 1
ATOM 1736 O O . GLU A 1 220 ? 14.300 5.603 -2.573 1.00 93.81 220 GLU A O 1
ATOM 1741 N N . THR A 1 221 ? 12.190 5.132 -1.982 1.00 96.50 221 THR A N 1
ATOM 1742 C CA . THR A 1 221 ? 12.560 4.061 -1.048 1.00 96.50 221 THR A CA 1
ATOM 1743 C C . THR A 1 221 ? 12.701 2.750 -1.805 1.00 96.50 221 THR A C 1
ATOM 1745 O O . THR A 1 221 ? 11.757 2.303 -2.452 1.00 96.50 221 THR A O 1
ATOM 1748 N N . ILE A 1 222 ? 13.839 2.073 -1.696 1.00 97.44 222 ILE A N 1
ATOM 1749 C CA . ILE A 1 222 ? 14.003 0.742 -2.288 1.00 97.44 222 ILE A CA 1
ATOM 1750 C C . ILE A 1 222 ? 13.366 -0.305 -1.379 1.00 97.44 222 ILE A C 1
ATOM 1752 O O . ILE A 1 222 ? 13.718 -0.421 -0.206 1.00 97.44 222 ILE A O 1
ATOM 1756 N N . VAL A 1 223 ? 12.452 -1.089 -1.944 1.00 97.88 223 VAL A N 1
ATOM 1757 C CA . VAL A 1 223 ? 11.786 -2.225 -1.307 1.00 97.88 223 VAL A CA 1
ATOM 1758 C C . VAL A 1 223 ? 12.263 -3.501 -1.990 1.00 97.88 223 VAL A C 1
ATOM 1760 O O . VAL A 1 223 ? 11.836 -3.822 -3.100 1.00 97.88 223 VAL A O 1
ATOM 1763 N N . ARG A 1 224 ? 13.154 -4.243 -1.330 1.00 98.19 224 ARG A N 1
ATOM 1764 C CA . ARG A 1 224 ? 13.568 -5.576 -1.782 1.00 98.19 224 ARG A CA 1
ATOM 1765 C C . ARG A 1 224 ? 12.537 -6.600 -1.333 1.00 98.19 224 ARG A C 1
ATOM 1767 O O . ARG A 1 224 ? 12.066 -6.533 -0.198 1.00 98.19 224 ARG A O 1
ATOM 1774 N N . HIS A 1 225 ? 12.189 -7.547 -2.198 1.00 98.38 225 HIS A N 1
ATOM 1775 C CA . HIS A 1 225 ? 11.145 -8.530 -1.919 1.00 98.38 225 HIS A CA 1
ATOM 1776 C C . HIS A 1 225 ? 11.588 -9.973 -2.173 1.00 98.38 225 HIS A C 1
ATOM 1778 O O . HIS A 1 225 ? 12.505 -10.279 -2.944 1.00 98.38 225 HIS A O 1
ATOM 1784 N N . THR A 1 226 ? 10.867 -10.898 -1.550 1.00 98.12 226 THR A N 1
ATOM 1785 C CA . THR A 1 226 ? 11.160 -12.333 -1.602 1.00 98.12 226 THR A CA 1
ATOM 1786 C C . THR A 1 226 ? 10.664 -13.022 -2.876 1.00 98.12 226 THR A C 1
ATOM 1788 O O . THR A 1 226 ? 11.074 -14.149 -3.132 1.00 98.12 226 THR A O 1
ATOM 1791 N N . LEU A 1 227 ? 9.825 -12.366 -3.696 1.00 97.75 227 LEU A N 1
ATOM 1792 C CA . LEU A 1 227 ? 9.237 -12.963 -4.905 1.00 97.75 227 LEU A CA 1
ATOM 1793 C C . LEU A 1 227 ? 10.302 -13.463 -5.886 1.00 97.75 227 LEU A C 1
ATOM 1795 O O . LEU A 1 227 ? 11.202 -12.705 -6.261 1.00 97.75 227 LEU A O 1
ATOM 1799 N N . ARG A 1 228 ? 10.166 -14.707 -6.348 1.00 96.50 228 ARG A N 1
ATOM 1800 C CA . ARG A 1 228 ? 10.969 -15.289 -7.429 1.00 96.50 228 ARG A CA 1
ATOM 1801 C C . ARG A 1 228 ? 10.068 -15.905 -8.509 1.00 96.50 228 ARG A C 1
ATOM 1803 O O . ARG A 1 228 ? 8.985 -16.386 -8.174 1.00 96.50 228 ARG A O 1
ATOM 1810 N N . PRO A 1 229 ? 10.508 -15.942 -9.785 1.00 92.19 229 PRO A N 1
ATOM 1811 C CA . PRO A 1 229 ? 9.721 -16.523 -10.880 1.00 92.19 229 PRO A CA 1
ATOM 1812 C C . PRO A 1 229 ? 9.357 -18.002 -10.695 1.00 92.19 229 PRO A C 1
ATOM 1814 O O . PRO A 1 229 ? 8.349 -18.455 -11.221 1.00 92.19 229 PRO A O 1
ATOM 1817 N N . ASP A 1 230 ? 10.143 -18.756 -9.923 1.00 92.81 230 ASP A N 1
ATOM 1818 C CA . ASP A 1 230 ? 9.872 -20.166 -9.611 1.00 92.81 230 ASP A CA 1
ATOM 1819 C C . ASP A 1 230 ? 8.800 -20.361 -8.517 1.00 92.81 230 ASP A C 1
ATOM 1821 O O . ASP A 1 230 ? 8.526 -21.488 -8.102 1.00 92.81 230 ASP A O 1
ATOM 1825 N N . GLY A 1 231 ? 8.212 -19.265 -8.026 1.00 93.38 231 GLY A N 1
ATOM 1826 C CA . GLY A 1 231 ? 7.215 -19.244 -6.961 1.00 93.38 231 GLY A CA 1
ATOM 1827 C C . GLY A 1 231 ? 7.794 -19.214 -5.546 1.00 93.38 231 GLY A C 1
ATOM 1828 O O . GLY A 1 231 ? 7.049 -19.295 -4.569 1.00 93.38 231 GLY A O 1
ATOM 1829 N N . THR A 1 232 ? 9.117 -19.124 -5.393 1.00 95.88 232 THR A N 1
ATOM 1830 C CA . THR A 1 232 ? 9.738 -18.993 -4.071 1.00 95.88 232 THR A CA 1
ATOM 1831 C C . THR A 1 232 ? 9.441 -17.618 -3.477 1.00 95.88 232 THR A C 1
ATOM 1833 O O . THR A 1 232 ? 9.504 -16.601 -4.165 1.00 95.88 232 THR A O 1
ATOM 1836 N N . GLY A 1 233 ? 9.114 -17.589 -2.182 1.00 95.06 233 GLY A N 1
ATOM 1837 C CA . GLY A 1 233 ? 8.953 -16.349 -1.421 1.00 95.06 233 GLY A CA 1
ATOM 1838 C C . GLY A 1 233 ? 7.730 -15.506 -1.790 1.00 95.06 233 GLY A C 1
ATOM 1839 O O . GLY A 1 233 ? 7.616 -14.384 -1.310 1.00 95.06 233 GLY A O 1
ATOM 1840 N N . GLY A 1 234 ? 6.809 -16.000 -2.614 1.00 97.44 234 GLY A N 1
ATOM 1841 C CA . GLY A 1 234 ? 5.624 -15.239 -2.991 1.00 97.44 234 GLY A CA 1
ATOM 1842 C C . GLY A 1 234 ? 4.753 -15.945 -4.017 1.00 97.44 234 GLY A C 1
ATOM 1843 O O . GLY A 1 234 ? 4.954 -17.117 -4.343 1.00 97.44 234 GLY A O 1
ATOM 1844 N N . ILE A 1 235 ? 3.789 -15.202 -4.546 1.00 97.94 235 ILE A N 1
ATOM 1845 C CA . ILE A 1 235 ? 2.991 -15.600 -5.698 1.00 97.94 235 ILE A CA 1
ATOM 1846 C C . ILE A 1 235 ? 3.114 -14.571 -6.814 1.00 97.94 235 ILE A C 1
ATOM 1848 O O . ILE A 1 235 ? 3.041 -13.366 -6.577 1.00 97.94 235 ILE A O 1
ATOM 1852 N N . LEU A 1 236 ? 3.249 -15.075 -8.034 1.00 96.94 236 LEU A N 1
ATOM 1853 C CA . LEU A 1 236 ? 3.099 -14.328 -9.269 1.00 96.94 236 LEU A CA 1
ATOM 1854 C C . LEU A 1 236 ? 2.029 -15.035 -10.099 1.00 96.94 236 LEU A C 1
ATOM 1856 O O . LEU A 1 236 ? 2.125 -16.241 -10.328 1.00 96.94 236 LEU A O 1
ATOM 1860 N N . LEU A 1 237 ? 0.993 -14.308 -10.502 1.00 96.88 237 LEU A N 1
ATOM 1861 C CA . LEU A 1 237 ? -0.031 -14.839 -11.392 1.00 96.88 237 LEU A CA 1
ATOM 1862 C C . LEU A 1 237 ? 0.527 -14.931 -12.822 1.00 96.88 237 LEU A C 1
ATOM 1864 O O . LEU A 1 237 ? 1.251 -14.025 -13.243 1.00 96.88 237 LEU A O 1
ATOM 1868 N N . PRO A 1 238 ? 0.177 -15.977 -13.593 1.00 96.00 238 PRO A N 1
ATOM 1869 C CA . PRO A 1 238 ? 0.688 -16.201 -14.946 1.00 96.00 238 PRO A CA 1
ATOM 1870 C C . PRO A 1 238 ? -0.029 -15.306 -15.973 1.00 96.00 238 PRO A C 1
ATOM 1872 O O . PRO A 1 238 ? -0.611 -15.778 -16.946 1.00 96.00 238 PRO A O 1
ATOM 1875 N N . VAL A 1 239 ? -0.032 -13.990 -15.754 1.00 95.00 239 VAL A N 1
ATOM 1876 C CA . VAL A 1 239 ? -0.872 -13.052 -16.517 1.00 95.00 239 VAL A CA 1
ATOM 1877 C C . VAL A 1 239 ? -0.469 -12.932 -17.987 1.00 95.00 239 VAL A C 1
ATOM 1879 O O . VAL A 1 239 ? -1.338 -12.720 -18.822 1.00 95.00 239 VAL A O 1
ATOM 1882 N N . GLN A 1 240 ? 0.805 -13.140 -18.327 1.00 94.44 240 GLN A N 1
ATOM 1883 C CA . GLN A 1 240 ? 1.265 -13.219 -19.720 1.00 94.44 240 GLN A CA 1
ATOM 1884 C C . GLN A 1 240 ? 0.736 -14.475 -20.425 1.00 94.44 240 GLN A C 1
ATOM 1886 O O . GLN A 1 240 ? 0.466 -14.460 -21.619 1.00 94.44 240 GLN A O 1
ATOM 1891 N N . GLU A 1 241 ? 0.578 -15.585 -19.702 1.00 95.44 241 GLU A N 1
ATOM 1892 C CA . GLU A 1 241 ? -0.032 -16.790 -20.263 1.00 95.44 241 GLU A CA 1
ATOM 1893 C C . GLU A 1 241 ? -1.536 -16.599 -20.463 1.00 95.44 241 GLU A C 1
ATOM 1895 O O . GLU A 1 241 ? -2.062 -16.965 -21.510 1.00 95.44 241 GLU A O 1
ATOM 1900 N N . LEU A 1 242 ? -2.205 -15.953 -19.503 1.00 95.75 242 LEU A N 1
ATOM 1901 C CA . LEU A 1 242 ? -3.616 -15.584 -19.622 1.00 95.75 242 LEU A CA 1
ATOM 1902 C C . LEU A 1 242 ? -3.866 -14.635 -20.800 1.00 95.75 242 LEU A C 1
ATOM 1904 O O . LEU A 1 242 ? -4.861 -14.798 -21.496 1.00 95.75 242 LEU A O 1
ATOM 1908 N N . GLU A 1 243 ? -2.970 -13.681 -21.056 1.00 94.38 243 GLU A N 1
ATOM 1909 C CA . GLU A 1 243 ? -3.058 -12.791 -22.221 1.00 94.38 243 GLU A CA 1
ATOM 1910 C C . GLU A 1 243 ? -2.998 -13.583 -23.536 1.00 94.38 243 GLU A C 1
ATOM 1912 O O . GLU A 1 243 ? -3.897 -13.443 -24.365 1.00 94.38 243 GLU A O 1
ATOM 1917 N N . ARG A 1 244 ? -2.063 -14.535 -23.668 1.00 94.31 244 ARG A N 1
ATOM 1918 C CA . ARG A 1 244 ? -1.998 -15.417 -24.846 1.00 94.31 244 ARG A CA 1
ATOM 1919 C C . ARG A 1 244 ? -3.265 -16.247 -25.040 1.00 94.31 244 ARG A C 1
ATOM 1921 O O . ARG A 1 244 ? -3.688 -16.465 -26.173 1.00 94.31 244 ARG A O 1
ATOM 1928 N N . LEU A 1 245 ? -3.870 -16.733 -23.955 1.00 95.25 245 LEU A N 1
ATOM 1929 C CA . LEU A 1 245 ? -5.141 -17.459 -24.023 1.00 95.25 245 LEU A CA 1
ATOM 1930 C C . LEU A 1 245 ? -6.300 -16.539 -24.433 1.00 95.25 245 LEU A C 1
ATOM 1932 O O . LEU A 1 245 ? -7.141 -16.945 -25.236 1.00 95.25 245 LEU A O 1
ATOM 1936 N N . ALA A 1 246 ? -6.329 -15.307 -23.924 1.00 93.75 246 ALA A N 1
ATOM 1937 C CA . ALA A 1 246 ? -7.325 -14.305 -24.293 1.00 93.75 246 ALA A CA 1
ATOM 1938 C C . ALA A 1 246 ? -7.225 -13.930 -25.779 1.00 93.75 246 ALA A C 1
ATOM 1940 O O . ALA A 1 246 ? -8.243 -13.895 -26.466 1.00 93.75 246 ALA A O 1
ATOM 1941 N N . ALA A 1 247 ? -6.008 -13.764 -26.306 1.00 91.81 247 ALA A N 1
ATOM 1942 C CA . ALA A 1 247 ? -5.759 -13.516 -27.728 1.00 91.81 247 ALA A CA 1
ATOM 1943 C C . ALA A 1 247 ? -6.238 -14.668 -28.638 1.00 91.81 247 ALA A C 1
ATOM 1945 O O . ALA A 1 247 ? -6.544 -14.457 -29.810 1.00 91.81 247 ALA A O 1
ATOM 1946 N N . GLN A 1 248 ? -6.358 -15.887 -28.100 1.00 94.44 248 GLN A N 1
ATOM 1947 C CA . GLN A 1 248 ? -6.946 -17.051 -28.780 1.00 94.44 248 GLN A CA 1
ATOM 1948 C C . GLN A 1 248 ? -8.480 -17.126 -28.640 1.00 94.44 248 GLN A C 1
ATOM 1950 O O . GLN A 1 248 ? -9.089 -18.112 -29.055 1.00 94.44 248 GLN A O 1
ATOM 1955 N N . GLY A 1 249 ? -9.115 -16.118 -28.037 1.00 92.81 249 GLY A N 1
ATOM 1956 C CA . GLY A 1 249 ? -10.561 -16.054 -27.822 1.00 92.81 249 GLY A CA 1
ATOM 1957 C C . GLY A 1 249 ? -11.064 -16.841 -26.610 1.00 92.81 249 GLY A C 1
ATOM 1958 O O . GLY A 1 249 ? -12.268 -17.069 -26.495 1.00 92.81 249 GLY A O 1
ATOM 1959 N N . ARG A 1 250 ? -10.181 -17.288 -25.703 1.00 93.88 250 ARG A N 1
ATOM 1960 C CA . ARG A 1 250 ? -10.603 -17.940 -24.452 1.00 93.88 250 ARG A CA 1
ATOM 1961 C C . ARG A 1 250 ? -10.981 -16.887 -23.415 1.00 93.88 250 ARG A C 1
ATOM 1963 O O . ARG A 1 250 ? -10.244 -15.932 -23.196 1.00 93.88 250 ARG A O 1
ATOM 1970 N N . ASP A 1 251 ? -12.090 -17.106 -22.715 1.00 93.56 251 ASP A N 1
ATOM 1971 C CA . ASP A 1 251 ? -12.459 -16.264 -21.578 1.00 93.56 251 ASP A CA 1
ATOM 1972 C C . ASP A 1 251 ? -11.543 -16.552 -20.378 1.00 93.56 251 ASP A C 1
ATOM 1974 O O . ASP A 1 251 ? -11.527 -17.657 -19.830 1.00 93.56 251 ASP A O 1
ATOM 1978 N N . VAL A 1 252 ? -10.773 -15.539 -19.982 1.00 95.06 252 VAL A N 1
ATOM 1979 C CA . VAL A 1 252 ? -9.854 -15.577 -18.837 1.00 95.06 252 VAL A CA 1
ATOM 1980 C C . VAL A 1 252 ? -10.311 -14.692 -17.678 1.00 95.06 252 VAL A C 1
ATOM 1982 O O . VAL A 1 252 ? -9.602 -14.593 -16.679 1.00 95.06 252 VAL A O 1
ATOM 1985 N N . SER A 1 253 ? -11.483 -14.053 -17.777 1.00 92.88 253 SER A N 1
ATOM 1986 C CA . SER A 1 253 ? -11.986 -13.074 -16.799 1.00 92.88 253 SER A CA 1
ATOM 1987 C C . SER A 1 253 ? -12.006 -13.625 -15.368 1.00 92.88 253 SER A C 1
ATOM 1989 O O . SER A 1 253 ? -11.597 -12.949 -14.423 1.00 92.88 253 SER A O 1
ATOM 1991 N N . VAL A 1 254 ? -12.376 -14.899 -15.213 1.00 92.88 254 VAL A N 1
ATOM 1992 C CA . VAL A 1 254 ? -12.388 -15.613 -13.928 1.00 92.88 254 VAL A CA 1
ATOM 1993 C C . VAL A 1 254 ? -10.998 -15.799 -13.317 1.00 92.88 254 VAL A C 1
ATOM 1995 O O . VAL A 1 254 ? -10.893 -15.986 -12.109 1.00 92.88 254 VAL A O 1
ATOM 1998 N N . ALA A 1 255 ? -9.923 -15.724 -14.098 1.00 95.38 255 ALA A N 1
ATOM 1999 C CA . ALA A 1 255 ? -8.545 -15.828 -13.620 1.00 95.38 255 ALA A CA 1
ATOM 2000 C C . ALA A 1 255 ? -7.883 -14.462 -13.370 1.00 95.38 255 ALA A C 1
ATOM 2002 O O . ALA A 1 255 ? -6.755 -14.412 -12.880 1.00 95.38 255 ALA A O 1
ATOM 2003 N N . LEU A 1 256 ? -8.574 -13.351 -13.647 1.00 95.19 256 LEU A N 1
ATOM 2004 C CA . LEU A 1 256 ? -8.076 -12.011 -13.342 1.00 95.19 256 LEU A CA 1
ATOM 2005 C C . LEU A 1 256 ? -8.333 -11.688 -11.863 1.00 95.19 256 LEU A C 1
ATOM 2007 O O . LEU A 1 256 ? -9.467 -11.750 -11.378 1.00 95.19 256 LEU A O 1
ATOM 2011 N N . ALA A 1 257 ? -7.275 -11.363 -11.118 1.00 95.56 257 ALA A N 1
ATOM 2012 C CA . ALA A 1 257 ? -7.381 -11.008 -9.704 1.00 95.56 257 ALA A CA 1
ATOM 2013 C C . ALA A 1 257 ? -7.752 -9.534 -9.545 1.00 95.56 257 ALA A C 1
ATOM 2015 O O . ALA A 1 257 ? -6.968 -8.648 -9.882 1.00 95.56 257 ALA A O 1
ATOM 2016 N N . VAL A 1 258 ? -8.929 -9.263 -8.992 1.00 93.88 258 VAL A N 1
ATOM 2017 C CA . VAL A 1 258 ? -9.378 -7.897 -8.715 1.00 93.88 258 VAL A CA 1
ATOM 2018 C C . VAL A 1 258 ? -8.696 -7.399 -7.446 1.00 93.88 258 VAL A C 1
ATOM 2020 O O . VAL A 1 258 ? -8.712 -8.086 -6.424 1.00 93.88 258 VAL A O 1
ATOM 2023 N N . ALA A 1 259 ? -8.100 -6.208 -7.486 1.00 93.25 259 ALA A N 1
ATOM 2024 C CA . ALA A 1 259 ? -7.600 -5.593 -6.266 1.00 93.25 259 ALA A CA 1
ATOM 2025 C C . ALA A 1 259 ? -8.790 -5.138 -5.402 1.00 93.25 259 ALA A C 1
ATOM 2027 O O . ALA A 1 259 ? -9.683 -4.456 -5.911 1.00 93.25 259 ALA A O 1
ATOM 2028 N N . PRO A 1 260 ? -8.846 -5.509 -4.111 1.00 88.81 260 PRO A N 1
ATOM 2029 C CA . PRO A 1 260 ? -9.909 -5.050 -3.230 1.00 88.81 260 PRO A CA 1
ATOM 2030 C C . PRO A 1 260 ? -9.742 -3.548 -2.970 1.00 88.81 260 PRO A C 1
ATOM 2032 O O . PRO A 1 260 ? -8.943 -3.136 -2.135 1.00 88.81 260 PRO A O 1
ATOM 2035 N N . GLU A 1 261 ? -10.484 -2.724 -3.704 1.00 72.62 261 GLU A N 1
ATOM 2036 C CA . GLU A 1 261 ? -10.526 -1.273 -3.510 1.00 72.62 261 GLU A CA 1
ATOM 2037 C C . GLU A 1 261 ? -11.523 -0.946 -2.385 1.00 72.62 261 GLU A C 1
ATOM 2039 O O . GLU A 1 261 ? -12.729 -1.132 -2.551 1.00 72.62 261 GLU A O 1
ATOM 2044 N N . ARG A 1 262 ? -11.019 -0.494 -1.227 1.00 70.44 262 ARG A N 1
ATOM 2045 C CA . ARG A 1 262 ? -11.835 0.124 -0.165 1.00 70.44 262 ARG A CA 1
ATOM 2046 C C . ARG A 1 262 ? -11.621 1.629 -0.105 1.00 70.44 262 ARG A C 1
ATOM 2048 O O . ARG A 1 262 ? -12.583 2.368 0.048 1.00 70.44 262 ARG A O 1
ATOM 2055 N N . ASN A 1 263 ? -10.373 2.063 -0.238 1.00 75.62 263 ASN A N 1
ATOM 2056 C CA . ASN A 1 263 ? -9.993 3.462 -0.262 1.00 75.62 263 ASN A CA 1
ATOM 2057 C C . ASN A 1 263 ? -8.805 3.644 -1.233 1.00 75.62 263 ASN A C 1
ATOM 2059 O O . ASN A 1 263 ? -8.906 3.365 -2.434 1.00 75.62 263 ASN A O 1
ATOM 2063 N N . ARG A 1 264 ? -7.657 4.103 -0.730 1.00 87.75 264 ARG A N 1
ATOM 2064 C CA . ARG A 1 264 ? -6.474 4.473 -1.514 1.00 87.75 264 ARG A CA 1
ATOM 2065 C C . ARG A 1 264 ? -5.479 3.340 -1.763 1.00 87.75 264 ARG A C 1
ATOM 2067 O O . ARG A 1 264 ? -4.542 3.537 -2.540 1.00 87.75 264 ARG A O 1
ATOM 2074 N N . GLU A 1 265 ? -5.687 2.159 -1.176 1.00 89.62 265 GLU A N 1
ATOM 2075 C CA . GLU A 1 265 ? -4.702 1.071 -1.106 1.00 89.62 265 GLU A CA 1
ATOM 2076 C C . GLU A 1 265 ? -4.185 0.623 -2.476 1.00 89.62 265 GLU A C 1
ATOM 2078 O O . GLU A 1 265 ? -3.067 0.147 -2.559 1.00 89.62 265 GLU A O 1
ATOM 2083 N N . PHE A 1 266 ? -4.935 0.794 -3.569 1.00 92.75 266 PHE A N 1
ATOM 2084 C CA . PHE A 1 266 ? -4.506 0.426 -4.930 1.00 92.75 266 PHE A CA 1
ATOM 2085 C C . PHE A 1 266 ? -4.644 1.585 -5.934 1.00 92.75 266 PHE A C 1
ATOM 2087 O O . PHE A 1 266 ? -4.945 1.391 -7.115 1.00 92.75 266 PHE A O 1
ATOM 2094 N N . SER A 1 267 ? -4.430 2.821 -5.469 1.00 90.50 267 SER A N 1
ATOM 2095 C CA . SER A 1 267 ? -4.581 4.036 -6.289 1.00 90.50 267 SER A CA 1
ATOM 2096 C C . SER A 1 267 ? -3.267 4.766 -6.591 1.00 90.50 267 SER A C 1
ATOM 2098 O O . SER A 1 267 ? -3.155 5.409 -7.641 1.00 90.50 267 SER A O 1
ATOM 2100 N N . TYR A 1 268 ? -2.259 4.634 -5.726 1.00 90.25 268 TYR A N 1
ATOM 2101 C CA . TYR A 1 268 ? -0.993 5.377 -5.796 1.00 90.25 268 TYR A CA 1
ATOM 2102 C C . TYR A 1 268 ? 0.206 4.497 -6.159 1.00 90.25 268 TYR A C 1
ATOM 2104 O O . TYR A 1 268 ? 0.111 3.273 -6.192 1.00 90.25 268 TYR A O 1
ATOM 2112 N N . ALA A 1 269 ? 1.352 5.119 -6.456 1.00 91.94 269 ALA A N 1
ATOM 2113 C CA . ALA A 1 269 ? 2.585 4.388 -6.765 1.00 91.94 269 ALA A CA 1
ATOM 2114 C C . ALA A 1 269 ? 2.947 3.392 -5.649 1.00 91.94 269 ALA A C 1
ATOM 2116 O O . ALA A 1 269 ? 3.286 2.243 -5.935 1.00 91.94 269 ALA A O 1
ATOM 2117 N N . THR A 1 270 ? 2.815 3.818 -4.392 1.00 96.75 270 THR A N 1
ATOM 2118 C CA . THR A 1 270 ? 2.905 2.966 -3.205 1.00 96.75 270 THR A CA 1
ATOM 2119 C C . THR A 1 270 ? 1.977 3.497 -2.129 1.00 96.75 270 THR A C 1
ATOM 2121 O O . THR A 1 270 ? 1.907 4.710 -1.934 1.00 96.75 270 THR A O 1
ATOM 2124 N N . GLU A 1 271 ? 1.267 2.604 -1.450 1.00 96.38 271 GLU A N 1
ATOM 2125 C CA . GLU A 1 271 ? 0.375 2.954 -0.343 1.00 96.38 271 GLU A CA 1
ATOM 2126 C C . GLU A 1 271 ? 0.329 1.827 0.696 1.00 96.38 271 GLU A C 1
ATOM 2128 O O . GLU A 1 271 ? 0.709 0.684 0.426 1.00 96.38 271 GLU A O 1
ATOM 2133 N N . HIS A 1 272 ? -0.111 2.160 1.906 1.00 95.38 272 HIS A N 1
ATOM 2134 C CA . HIS A 1 272 ? -0.437 1.200 2.949 1.00 95.38 272 HIS A CA 1
ATOM 2135 C C . HIS A 1 272 ? -1.636 0.336 2.559 1.00 95.38 272 HIS A C 1
ATOM 2137 O O . HIS A 1 272 ? -2.589 0.800 1.944 1.00 95.38 272 HIS A O 1
ATOM 2143 N N . VAL A 1 273 ? -1.595 -0.933 2.957 1.00 94.06 273 VAL A N 1
ATOM 2144 C CA . VAL A 1 273 ? -2.706 -1.880 2.826 1.00 94.06 273 VAL A CA 1
ATOM 2145 C C . VAL A 1 273 ? -3.176 -2.264 4.226 1.00 94.06 273 VAL A C 1
ATOM 2147 O O . VAL A 1 273 ? -2.365 -2.721 5.039 1.00 94.06 273 VAL A O 1
ATOM 2150 N N . SER A 1 274 ? -4.467 -2.066 4.523 1.00 89.25 274 SER A N 1
ATOM 2151 C CA . SER A 1 274 ? -5.041 -2.442 5.822 1.00 89.25 274 SER A CA 1
ATOM 2152 C C . SER A 1 274 ? -5.015 -3.967 6.019 1.00 89.25 274 SER A C 1
ATOM 2154 O O . SER A 1 274 ? -4.970 -4.719 5.038 1.00 89.25 274 SER A O 1
ATOM 2156 N N . PRO A 1 275 ? -5.065 -4.476 7.262 1.00 87.94 275 PRO A N 1
ATOM 2157 C CA . PRO A 1 275 ? -5.112 -5.916 7.498 1.00 87.94 275 PRO A CA 1
ATOM 2158 C C . PRO A 1 275 ? -6.295 -6.625 6.813 1.00 87.94 275 PRO A C 1
ATOM 2160 O O . PRO A 1 275 ? -6.112 -7.713 6.264 1.00 87.94 275 PRO A O 1
ATOM 2163 N N . ASP A 1 276 ? -7.487 -6.018 6.784 1.00 87.38 276 ASP A N 1
ATOM 2164 C CA . ASP A 1 276 ? -8.667 -6.597 6.119 1.00 87.38 276 ASP A CA 1
ATOM 2165 C C . ASP A 1 276 ? -8.487 -6.627 4.599 1.00 87.38 276 ASP A C 1
ATOM 2167 O O . ASP A 1 276 ? -8.804 -7.634 3.956 1.00 87.38 276 ASP A O 1
ATOM 2171 N N . VAL A 1 277 ? -7.939 -5.550 4.027 1.00 91.31 277 VAL A N 1
ATOM 2172 C CA . VAL A 1 277 ? -7.645 -5.460 2.592 1.00 91.31 277 VAL A CA 1
ATOM 2173 C C . VAL A 1 277 ? -6.550 -6.453 2.200 1.00 91.31 277 VAL A C 1
ATOM 2175 O O . VAL A 1 277 ? -6.669 -7.105 1.166 1.00 91.31 277 VAL A O 1
ATOM 2178 N N . ALA A 1 278 ? -5.534 -6.662 3.040 1.00 94.06 278 ALA A N 1
ATOM 2179 C CA . ALA A 1 278 ? -4.491 -7.658 2.805 1.00 94.06 278 ALA A CA 1
ATOM 2180 C C . ALA A 1 278 ? -5.052 -9.089 2.799 1.00 94.06 278 ALA A C 1
ATOM 2182 O O . ALA A 1 278 ? -4.719 -9.877 1.913 1.00 94.06 278 ALA A O 1
ATOM 2183 N N . VAL A 1 279 ? -5.942 -9.424 3.742 1.00 93.38 279 VAL A N 1
ATOM 2184 C CA . VAL A 1 279 ? -6.653 -10.714 3.747 1.00 93.38 279 VAL A CA 1
ATOM 2185 C C . VAL A 1 279 ? -7.484 -10.878 2.472 1.00 93.38 279 VAL A C 1
ATOM 2187 O O . VAL A 1 279 ? -7.414 -11.926 1.830 1.00 93.38 279 VAL A O 1
ATOM 2190 N N . ALA A 1 280 ? -8.240 -9.849 2.077 1.00 93.25 280 ALA A N 1
ATOM 2191 C CA . ALA A 1 280 ? -9.032 -9.878 0.849 1.00 93.25 280 ALA A CA 1
ATOM 2192 C C . ALA A 1 280 ? -8.151 -10.048 -0.403 1.00 93.25 280 ALA A C 1
ATOM 2194 O O . ALA A 1 280 ? -8.473 -10.856 -1.268 1.00 93.25 280 ALA A O 1
ATOM 2195 N N . ALA A 1 281 ? -7.009 -9.361 -0.475 1.00 96.62 281 ALA A N 1
ATOM 2196 C CA . ALA A 1 281 ? -6.082 -9.448 -1.599 1.00 96.62 281 ALA A CA 1
ATOM 2197 C C . ALA A 1 281 ? -5.456 -10.846 -1.710 1.00 96.62 281 ALA A C 1
ATOM 2199 O O . ALA A 1 281 ? -5.363 -11.396 -2.804 1.00 96.62 281 ALA A O 1
ATOM 2200 N N . LEU A 1 282 ? -5.081 -11.464 -0.584 1.00 97.62 282 LEU A N 1
ATOM 2201 C CA . LEU A 1 282 ? -4.582 -12.844 -0.561 1.00 97.62 282 LEU A CA 1
ATOM 2202 C C . LEU A 1 282 ? -5.652 -13.858 -0.996 1.00 97.62 282 LEU A C 1
ATOM 2204 O O . LEU A 1 282 ? -5.334 -14.802 -1.719 1.00 97.62 282 LEU A O 1
ATOM 2208 N N . LEU A 1 283 ? -6.911 -13.666 -0.586 1.00 96.69 283 LEU A N 1
ATOM 2209 C CA . LEU A 1 283 ? -8.033 -14.502 -1.030 1.00 96.69 283 LEU A CA 1
ATOM 2210 C C . LEU A 1 283 ? -8.284 -14.362 -2.537 1.00 96.69 283 LEU A C 1
ATOM 2212 O O . LEU A 1 283 ? -8.459 -15.374 -3.214 1.00 96.69 283 LEU A O 1
ATOM 2216 N N . GLU A 1 284 ? -8.240 -13.140 -3.071 1.00 96.75 284 GLU A N 1
ATOM 2217 C CA . GLU A 1 284 ? -8.377 -12.888 -4.510 1.00 96.75 284 GLU A CA 1
ATOM 2218 C C . GLU A 1 284 ? -7.226 -13.495 -5.317 1.00 96.75 284 GLU A C 1
ATOM 2220 O O . GLU A 1 284 ? -7.469 -14.149 -6.331 1.00 96.75 284 GLU A O 1
ATOM 2225 N N . LEU A 1 285 ? -5.983 -13.374 -4.839 1.00 98.00 285 LEU A N 1
ATOM 2226 C CA . LEU A 1 285 ? -4.829 -14.044 -5.444 1.00 98.00 285 LEU A CA 1
ATOM 2227 C C . LEU A 1 285 ? -4.992 -15.568 -5.429 1.00 98.00 285 LEU A C 1
ATOM 2229 O O . LEU A 1 285 ? -4.713 -16.218 -6.434 1.00 98.00 285 LEU A O 1
ATOM 2233 N N . LYS A 1 286 ? -5.482 -16.147 -4.324 1.00 97.25 286 LYS A N 1
ATOM 2234 C CA . LYS A 1 286 ? -5.746 -17.590 -4.221 1.00 97.25 286 LYS A CA 1
ATOM 2235 C C . LYS A 1 286 ? -6.818 -18.045 -5.213 1.00 97.25 286 LYS A C 1
ATOM 2237 O O . LYS A 1 286 ? -6.622 -19.048 -5.897 1.00 97.25 286 LYS A O 1
ATOM 2242 N N . ARG A 1 287 ? -7.927 -17.306 -5.315 1.00 97.00 287 ARG A N 1
ATOM 2243 C CA . ARG A 1 287 ? -9.017 -17.573 -6.266 1.00 97.00 287 ARG A CA 1
ATOM 2244 C C . ARG A 1 287 ? -8.516 -17.518 -7.711 1.00 97.00 287 ARG A C 1
ATOM 2246 O O . ARG A 1 287 ? -8.732 -18.462 -8.464 1.00 97.00 287 ARG A O 1
ATOM 2253 N N . ALA A 1 288 ? -7.829 -16.439 -8.081 1.00 97.06 288 ALA A N 1
ATOM 2254 C CA . ALA A 1 288 ? -7.298 -16.241 -9.426 1.00 97.06 288 ALA A CA 1
ATOM 2255 C C . ALA A 1 288 ? -6.249 -17.297 -9.801 1.00 97.06 288 ALA A C 1
ATOM 2257 O O . ALA A 1 288 ? -6.280 -17.829 -10.906 1.00 97.06 288 ALA A O 1
ATOM 2258 N N . ALA A 1 289 ? -5.367 -17.662 -8.868 1.00 97.31 289 ALA A N 1
ATOM 2259 C CA . ALA A 1 289 ? -4.383 -18.723 -9.059 1.00 97.31 289 ALA A CA 1
ATOM 2260 C C . ALA A 1 289 ? -5.034 -20.085 -9.348 1.00 97.31 289 ALA A C 1
ATOM 2262 O O . ALA A 1 289 ? -4.583 -20.813 -10.236 1.00 97.31 289 ALA A O 1
ATOM 2263 N N . GLN A 1 290 ? -6.099 -20.422 -8.615 1.00 97.19 290 GLN A N 1
ATOM 2264 C CA . GLN A 1 290 ? -6.874 -21.641 -8.841 1.00 97.19 290 GLN A CA 1
ATOM 2265 C C . GLN A 1 290 ? -7.535 -21.626 -10.227 1.00 97.19 290 GLN A C 1
ATOM 2267 O O . GLN A 1 290 ? -7.329 -22.553 -11.006 1.00 97.19 290 GLN A O 1
ATOM 2272 N N . ALA A 1 291 ? -8.232 -20.540 -10.573 1.00 97.00 291 ALA A N 1
ATOM 2273 C CA . ALA A 1 291 ? -8.884 -20.388 -11.875 1.00 97.00 291 ALA A CA 1
ATOM 2274 C C . ALA A 1 291 ? -7.884 -20.421 -13.048 1.00 97.00 291 ALA A C 1
ATOM 2276 O O . ALA A 1 291 ? -8.130 -21.076 -14.056 1.00 97.00 291 ALA A O 1
ATOM 2277 N N . ALA A 1 292 ? -6.717 -19.784 -12.910 1.00 97.00 292 ALA A N 1
ATOM 2278 C CA . ALA A 1 292 ? -5.656 -19.845 -13.917 1.00 97.00 292 ALA A CA 1
ATOM 2279 C C . ALA A 1 292 ? -5.168 -21.286 -14.142 1.00 97.00 292 ALA A C 1
ATOM 2281 O O . ALA A 1 292 ? -4.917 -21.695 -15.273 1.00 97.00 292 ALA A O 1
ATOM 2282 N N . SER A 1 293 ? -5.086 -22.078 -13.072 1.00 96.56 293 SER A N 1
ATOM 2283 C CA . SER A 1 293 ? -4.668 -23.481 -13.156 1.00 96.56 293 SER A CA 1
ATOM 2284 C C . SER A 1 293 ? -5.717 -24.359 -13.839 1.00 96.56 293 SER A C 1
ATOM 2286 O O . SER A 1 293 ? -5.365 -25.239 -14.617 1.00 96.56 293 SER A O 1
ATOM 2288 N N . GLU A 1 294 ? -7.004 -24.090 -13.608 1.00 96.69 294 GLU A N 1
ATOM 2289 C CA . GLU A 1 294 ? -8.122 -24.748 -14.305 1.00 96.69 294 GLU A CA 1
ATOM 2290 C C . GLU A 1 294 ? -8.155 -24.409 -15.805 1.00 96.69 294 GLU A C 1
ATOM 2292 O O . GLU A 1 294 ? -8.556 -25.238 -16.621 1.00 96.69 294 GLU A O 1
ATOM 2297 N N . LEU A 1 295 ? -7.661 -23.228 -16.191 1.00 96.19 295 LEU A N 1
ATOM 2298 C CA . LEU A 1 295 ? -7.467 -22.840 -17.592 1.00 96.19 295 LEU A CA 1
ATOM 2299 C C . LEU A 1 295 ? -6.217 -23.465 -18.239 1.00 96.19 295 LEU A C 1
ATOM 2301 O O . LEU A 1 295 ? -6.033 -23.323 -19.454 1.00 96.19 295 LEU A O 1
ATOM 2305 N N . GLY A 1 296 ? -5.401 -24.187 -17.466 1.00 95.38 296 GLY A N 1
ATOM 2306 C CA . GLY A 1 296 ? -4.187 -24.862 -17.921 1.00 95.38 296 GLY A CA 1
ATOM 2307 C C . GLY A 1 296 ? -2.899 -24.053 -17.751 1.00 95.38 296 GLY A C 1
ATOM 2308 O O . GLY A 1 296 ? -1.857 -24.520 -18.201 1.00 95.38 296 GLY A O 1
ATOM 2309 N N . CYS A 1 297 ? -2.944 -22.880 -17.108 1.00 95.44 297 CYS A N 1
ATOM 2310 C CA . CYS A 1 297 ? -1.748 -22.079 -16.851 1.00 95.44 297 CYS A CA 1
ATOM 2311 C C . CYS A 1 297 ? -0.911 -22.646 -15.701 1.00 95.44 297 CYS A C 1
ATOM 2313 O O . CYS A 1 297 ? -1.433 -23.214 -14.734 1.00 95.44 297 CYS A O 1
ATOM 2315 N N . SER A 1 298 ? 0.402 -22.434 -15.766 1.00 91.81 298 SER A N 1
ATOM 2316 C CA . SER A 1 298 ? 1.314 -22.917 -14.728 1.00 91.81 298 SER A CA 1
ATOM 2317 C C . SER A 1 298 ? 1.319 -21.988 -13.512 1.00 91.81 298 SER A C 1
ATOM 2319 O O . SER A 1 298 ? 1.740 -20.834 -13.588 1.00 91.81 298 SER A O 1
ATOM 2321 N N . VAL A 1 299 ? 0.888 -22.505 -12.359 1.00 94.75 299 VAL A N 1
ATOM 2322 C CA . VAL A 1 299 ? 1.039 -21.842 -11.056 1.00 94.75 299 VAL A CA 1
ATOM 2323 C C . VAL A 1 299 ? 1.833 -22.753 -10.131 1.00 94.75 299 VAL A C 1
ATOM 2325 O O . VAL A 1 299 ? 1.434 -23.888 -9.864 1.00 94.75 299 VAL A O 1
ATOM 2328 N N . ALA A 1 300 ? 2.958 -22.251 -9.620 1.00 94.44 300 ALA A N 1
ATOM 2329 C CA . ALA A 1 300 ? 3.849 -23.027 -8.771 1.00 94.44 300 ALA A CA 1
ATOM 2330 C C . ALA A 1 300 ? 3.161 -23.453 -7.462 1.00 94.44 300 ALA A C 1
ATOM 2332 O O . ALA A 1 300 ? 2.626 -22.629 -6.719 1.00 94.44 300 ALA A O 1
ATOM 2333 N N . GLU A 1 301 ? 3.247 -24.740 -7.122 1.00 94.31 301 GLU A N 1
ATOM 2334 C CA . GLU A 1 301 ? 2.626 -25.285 -5.906 1.00 94.31 301 GLU A CA 1
ATOM 2335 C C . GLU A 1 301 ? 3.162 -24.621 -4.627 1.00 94.31 301 GLU A C 1
ATOM 2337 O O . GLU A 1 301 ? 2.414 -24.310 -3.700 1.00 94.31 301 GLU A O 1
ATOM 2342 N N . ARG A 1 302 ? 4.456 -24.287 -4.608 1.00 96.44 302 ARG A N 1
ATOM 2343 C CA . ARG A 1 302 ? 5.068 -23.536 -3.502 1.00 96.44 302 ARG A CA 1
ATOM 2344 C C . ARG A 1 302 ? 4.453 -22.145 -3.297 1.00 96.44 302 ARG A C 1
ATOM 2346 O O . ARG A 1 302 ? 4.373 -21.699 -2.155 1.00 96.44 302 ARG A O 1
ATOM 2353 N N . SER A 1 303 ? 3.960 -21.491 -4.353 1.00 96.88 303 SER A N 1
ATOM 2354 C CA . SER A 1 303 ? 3.242 -20.216 -4.232 1.00 96.88 303 SER A CA 1
ATOM 2355 C C . SER A 1 303 ? 1.876 -20.395 -3.575 1.00 96.88 303 SER A C 1
ATOM 2357 O O . SER A 1 303 ? 1.476 -19.554 -2.772 1.00 96.88 303 SER A O 1
ATOM 2359 N N . ARG A 1 304 ? 1.176 -21.507 -3.847 1.00 95.31 304 ARG A N 1
ATOM 2360 C CA . ARG A 1 304 ? -0.095 -21.833 -3.176 1.00 95.31 304 ARG A CA 1
ATOM 2361 C C . ARG A 1 304 ? 0.114 -22.098 -1.685 1.00 95.31 304 ARG A C 1
ATOM 2363 O O . ARG A 1 304 ? -0.589 -21.531 -0.852 1.00 95.31 304 ARG A O 1
ATOM 2370 N N . GLN A 1 305 ? 1.146 -22.866 -1.341 1.00 96.44 305 GLN A N 1
ATOM 2371 C CA . GLN A 1 305 ? 1.527 -23.112 0.055 1.00 96.44 305 GLN A CA 1
ATOM 2372 C C . GLN A 1 305 ? 1.954 -21.825 0.777 1.00 96.44 305 GLN A C 1
ATOM 2374 O O . GLN A 1 305 ? 1.645 -21.635 1.957 1.00 96.44 305 GLN A O 1
ATOM 2379 N N . TRP A 1 306 ? 2.656 -20.927 0.079 1.00 97.56 306 TRP A N 1
ATOM 2380 C CA . TRP A 1 306 ? 3.001 -19.608 0.605 1.00 97.56 306 TRP A CA 1
ATOM 2381 C C . TRP A 1 306 ? 1.746 -18.766 0.869 1.00 97.56 306 TRP A C 1
ATOM 2383 O O . TRP A 1 306 ? 1.622 -18.216 1.963 1.00 97.56 306 TRP A O 1
ATOM 2393 N N . LEU A 1 307 ? 0.791 -18.727 -0.069 1.00 96.69 307 LEU A N 1
ATOM 2394 C CA . LEU A 1 307 ? -0.483 -18.019 0.100 1.00 96.69 307 LEU A CA 1
ATOM 2395 C C . LEU A 1 307 ? -1.248 -18.499 1.334 1.00 96.69 307 LEU A C 1
ATOM 2397 O O . LEU A 1 307 ? -1.672 -17.673 2.139 1.00 96.69 307 LEU A O 1
ATOM 2401 N N . ASP A 1 308 ? -1.393 -19.812 1.519 1.00 95.38 308 ASP A N 1
ATOM 2402 C CA . ASP A 1 308 ? -2.122 -20.373 2.663 1.00 95.38 308 ASP A CA 1
ATOM 2403 C C . ASP A 1 308 ? -1.469 -20.009 3.998 1.00 95.38 308 ASP A C 1
ATOM 2405 O O . ASP A 1 308 ? -2.149 -19.630 4.959 1.00 95.38 308 ASP A O 1
ATOM 2409 N N . ARG A 1 309 ? -0.133 -20.043 4.046 1.00 96.06 309 ARG A N 1
ATOM 2410 C CA . ARG A 1 309 ? 0.627 -19.607 5.220 1.00 96.06 309 ARG A CA 1
ATOM 2411 C C . ARG A 1 309 ? 0.409 -18.124 5.506 1.00 96.06 309 ARG A C 1
ATOM 2413 O O . ARG A 1 309 ? 0.114 -17.770 6.650 1.00 96.06 309 ARG A O 1
ATOM 2420 N N . GLN A 1 310 ? 0.542 -17.268 4.492 1.00 96.06 310 GLN A N 1
ATOM 2421 C CA . GLN A 1 310 ? 0.377 -15.824 4.660 1.00 96.06 310 GLN A CA 1
ATOM 2422 C C . GLN A 1 310 ? -1.057 -15.445 5.003 1.00 96.06 310 GLN A C 1
ATOM 2424 O O . GLN A 1 310 ? -1.254 -14.563 5.829 1.00 96.06 310 GLN A O 1
ATOM 2429 N N . LEU A 1 311 ? -2.057 -16.145 4.467 1.00 94.38 311 LEU A N 1
ATOM 2430 C CA . LEU A 1 311 ? -3.454 -15.930 4.825 1.00 94.38 311 LEU A CA 1
ATOM 2431 C C . LEU A 1 311 ? -3.687 -16.235 6.311 1.00 94.38 311 LEU A C 1
ATOM 2433 O O . LEU A 1 311 ? -4.283 -15.427 7.022 1.00 94.38 311 LEU A O 1
ATOM 2437 N N . GLY A 1 312 ? -3.146 -17.350 6.815 1.00 91.06 312 GLY A N 1
ATOM 2438 C CA . GLY A 1 312 ? -3.188 -17.671 8.243 1.00 91.06 312 GLY A CA 1
ATOM 2439 C C . GLY A 1 312 ? -2.490 -16.623 9.121 1.00 91.06 312 GLY A C 1
ATOM 2440 O O . GLY A 1 312 ? -2.981 -16.301 10.202 1.00 91.06 312 GLY A O 1
ATOM 2441 N N . MET A 1 313 ? -1.366 -16.062 8.662 1.00 91.06 313 MET A N 1
ATOM 2442 C CA . MET A 1 313 ? -0.651 -14.986 9.364 1.00 91.06 313 MET A CA 1
ATOM 2443 C C . MET A 1 313 ? -1.407 -13.652 9.321 1.00 91.06 313 MET A C 1
ATOM 2445 O O . MET A 1 313 ? -1.508 -12.980 10.346 1.00 91.06 313 MET A O 1
ATOM 2449 N N . ALA A 1 314 ? -1.969 -13.283 8.171 1.00 90.56 314 ALA A N 1
ATOM 2450 C CA . ALA A 1 314 ? -2.748 -12.064 7.988 1.00 90.56 314 ALA A CA 1
ATOM 2451 C C . ALA A 1 314 ? -3.992 -12.063 8.887 1.00 90.56 314 ALA A C 1
ATOM 2453 O O . ALA A 1 314 ? -4.269 -11.065 9.548 1.00 90.56 314 ALA A O 1
ATOM 2454 N N . TRP A 1 315 ? -4.674 -13.207 9.019 1.00 87.94 315 TRP A N 1
ATOM 2455 C CA . TRP A 1 315 ? -5.796 -13.358 9.949 1.00 87.94 315 TRP A CA 1
ATOM 2456 C C . TRP A 1 315 ? -5.416 -13.142 11.413 1.00 87.94 315 TRP A C 1
ATOM 2458 O O . TRP A 1 315 ? -6.188 -12.529 12.149 1.00 87.94 315 TRP A O 1
ATOM 2468 N N . ARG A 1 316 ? -4.237 -13.609 11.841 1.00 86.06 316 ARG A N 1
ATOM 2469 C CA . ARG A 1 316 ? -3.749 -13.349 13.204 1.00 86.06 316 ARG A CA 1
ATOM 2470 C C . ARG A 1 316 ? -3.410 -11.873 13.412 1.00 86.06 316 ARG A C 1
ATOM 2472 O O . ARG A 1 316 ? -3.834 -11.286 14.402 1.00 86.06 316 ARG A O 1
ATOM 2479 N N . ARG A 1 317 ? -2.723 -11.255 12.446 1.00 84.50 317 ARG A N 1
ATOM 2480 C CA . ARG A 1 317 ? -2.308 -9.840 12.496 1.00 84.50 317 ARG A CA 1
ATOM 2481 C C . ARG A 1 317 ? -3.460 -8.849 12.421 1.00 84.50 317 ARG A C 1
ATOM 2483 O O . ARG A 1 317 ? -3.367 -7.790 13.026 1.00 84.50 317 ARG A O 1
ATOM 2490 N N . ARG A 1 318 ? -4.541 -9.196 11.714 1.00 85.56 318 ARG A N 1
ATOM 2491 C CA . ARG A 1 318 ? -5.790 -8.421 11.696 1.00 85.56 318 ARG A CA 1
ATOM 2492 C C . ARG A 1 318 ? -6.288 -8.115 13.108 1.00 85.56 318 ARG A C 1
ATOM 2494 O O . ARG A 1 318 ? -6.858 -7.054 13.342 1.00 85.56 318 ARG A O 1
ATOM 2501 N N . GLY A 1 319 ? -6.062 -9.040 14.039 1.00 85.44 319 GLY A N 1
ATOM 2502 C CA . GLY A 1 319 ? -6.482 -8.893 15.420 1.00 85.44 319 GLY A CA 1
ATOM 2503 C C . GLY A 1 319 ? -8.008 -8.837 15.580 1.00 85.44 319 GLY A C 1
ATOM 2504 O O . GLY A 1 319 ? -8.777 -9.001 14.620 1.00 85.44 319 GLY A O 1
ATOM 2505 N N . PRO A 1 320 ? -8.480 -8.652 16.820 1.00 87.25 320 PRO A N 1
ATOM 2506 C CA . PRO A 1 320 ? -9.908 -8.647 17.117 1.00 87.25 320 PRO A CA 1
ATOM 2507 C C . PRO A 1 320 ? -10.608 -7.319 16.797 1.00 87.25 320 PRO A C 1
ATOM 2509 O O . PRO A 1 320 ? -11.827 -7.342 16.615 1.00 87.25 320 PRO A O 1
ATOM 2512 N N . ALA A 1 321 ? -9.872 -6.204 16.710 1.00 90.12 321 ALA A N 1
ATOM 2513 C CA . ALA A 1 321 ? -10.430 -4.855 16.590 1.00 90.12 321 ALA A CA 1
ATOM 2514 C C . ALA A 1 321 ? -9.726 -3.996 15.507 1.00 90.12 321 ALA A C 1
ATOM 2516 O O . ALA A 1 321 ? -9.025 -3.043 15.847 1.00 90.12 321 ALA A O 1
ATOM 2517 N N . PRO A 1 322 ? -9.864 -4.315 14.204 1.00 88.31 322 PRO A N 1
ATOM 2518 C CA . PRO A 1 322 ? -9.239 -3.535 13.128 1.00 88.31 322 PRO A CA 1
ATOM 2519 C C . PRO A 1 322 ? -9.797 -2.108 12.975 1.00 88.31 322 PRO A C 1
ATOM 2521 O O . PRO A 1 322 ? -9.044 -1.211 12.624 1.00 88.31 322 PRO A O 1
ATOM 2524 N N . GLY A 1 323 ? -11.070 -1.864 13.310 1.00 90.44 323 GLY A N 1
ATOM 2525 C CA . GLY A 1 323 ? -11.714 -0.540 13.266 1.00 90.44 323 GLY A CA 1
ATOM 2526 C C . GLY A 1 323 ? -11.444 0.345 14.478 1.00 90.44 323 GLY A C 1
ATOM 2527 O O . GLY A 1 323 ? -12.110 1.362 14.676 1.00 90.44 323 GLY A O 1
ATOM 2528 N N . LEU A 1 324 ? -10.500 -0.045 15.333 1.00 93.50 324 LEU A N 1
ATOM 2529 C CA . LEU A 1 324 ? -10.148 0.723 16.519 1.00 93.50 324 LEU A CA 1
ATOM 2530 C C . LEU A 1 324 ? -9.679 2.159 16.214 1.00 93.50 324 LEU A C 1
ATOM 2532 O O . LEU A 1 324 ? -10.060 3.038 16.983 1.00 93.50 324 LEU A O 1
ATOM 2536 N N . PRO A 1 325 ? -8.944 2.457 15.118 1.00 93.69 325 PRO A N 1
ATOM 2537 C CA . PRO A 1 325 ? -8.617 3.838 14.764 1.00 93.69 325 PRO A CA 1
ATOM 2538 C C . PRO A 1 325 ? -9.852 4.742 14.629 1.00 93.69 325 PRO A C 1
ATOM 2540 O O . PRO A 1 325 ? -9.885 5.815 15.225 1.00 93.69 325 PRO A O 1
ATOM 2543 N N . ALA A 1 326 ? -10.901 4.298 13.928 1.00 93.50 326 ALA A N 1
ATOM 2544 C CA . ALA A 1 326 ? -12.128 5.082 13.764 1.00 93.50 326 ALA A CA 1
ATOM 2545 C C . ALA A 1 326 ? -12.812 5.362 15.114 1.00 93.50 326 ALA A C 1
ATOM 2547 O O . ALA A 1 326 ? -13.206 6.495 15.398 1.00 93.50 326 ALA A O 1
ATOM 2548 N N . VAL A 1 327 ? -12.875 4.350 15.987 1.00 96.19 327 VAL A N 1
ATOM 2549 C CA . VAL A 1 327 ? -13.414 4.494 17.349 1.00 96.19 327 VAL A CA 1
ATOM 2550 C C . VAL A 1 327 ? -12.593 5.483 18.175 1.00 96.19 327 VAL A C 1
ATOM 2552 O O . VAL A 1 327 ? -13.163 6.341 18.844 1.00 96.19 327 VAL A O 1
ATOM 2555 N N . LEU A 1 328 ? -11.262 5.393 18.132 1.00 96.56 328 LEU A N 1
ATOM 2556 C CA . LEU A 1 328 ? -10.379 6.302 18.867 1.00 96.56 328 LEU A CA 1
ATOM 2557 C C . LEU A 1 328 ? -10.529 7.747 18.378 1.00 96.56 328 LEU A C 1
ATOM 2559 O O . LEU A 1 328 ? -10.573 8.660 19.202 1.00 96.56 328 LEU A O 1
ATOM 2563 N N . GLY A 1 329 ? -10.698 7.952 17.069 1.00 94.88 329 GLY A N 1
ATOM 2564 C CA . GLY A 1 329 ? -11.006 9.266 16.501 1.00 94.88 329 GLY A CA 1
ATOM 2565 C C . GLY A 1 329 ? -12.322 9.832 17.043 1.00 94.88 329 GLY A C 1
ATOM 2566 O O . GLY A 1 329 ? -12.379 10.993 17.444 1.00 94.88 329 GLY A O 1
ATOM 2567 N N . ARG A 1 330 ? -13.368 9.000 17.155 1.00 95.00 330 ARG A N 1
ATOM 2568 C CA . ARG A 1 330 ? -14.650 9.397 17.769 1.00 95.00 330 ARG A CA 1
ATOM 2569 C C . ARG A 1 330 ? -14.545 9.654 19.275 1.00 95.00 330 ARG A C 1
ATOM 2571 O O . ARG A 1 330 ? -15.247 10.511 19.802 1.00 95.00 330 ARG A O 1
ATOM 2578 N N . LEU A 1 331 ? -13.648 8.957 19.968 1.00 95.50 331 LEU A N 1
ATOM 2579 C CA . LEU A 1 331 ? -13.338 9.188 21.382 1.00 95.50 331 LEU A CA 1
ATOM 2580 C C . LEU A 1 331 ? -12.367 10.363 21.604 1.00 95.50 331 LEU A C 1
ATOM 2582 O O . LEU A 1 331 ? -11.910 10.569 22.727 1.00 95.50 331 LEU A O 1
ATOM 2586 N N . GLY A 1 332 ? -12.044 11.142 20.566 1.00 93.69 332 GLY A N 1
ATOM 2587 C CA . GLY A 1 332 ? -11.230 12.352 20.680 1.00 93.69 332 GLY A CA 1
ATOM 2588 C C . GLY A 1 332 ? -9.766 12.086 21.024 1.00 93.69 332 GLY A C 1
ATOM 2589 O O . GLY A 1 332 ? -9.152 12.891 21.723 1.00 93.69 332 GLY A O 1
ATOM 2590 N N . PHE A 1 333 ? -9.217 10.942 20.612 1.00 95.62 333 PHE A N 1
ATOM 2591 C CA . PHE A 1 333 ? -7.776 10.706 20.675 1.00 95.62 333 PHE A CA 1
ATOM 2592 C C . PHE A 1 333 ? -7.055 11.454 19.555 1.00 95.62 333 PHE A C 1
ATOM 2594 O O . PHE A 1 333 ? -7.504 11.462 18.410 1.00 95.62 333 PHE A O 1
ATOM 2601 N N . GLU A 1 334 ? -5.895 12.012 19.885 1.00 92.31 334 GLU A N 1
ATOM 2602 C CA . GLU A 1 334 ? -4.954 12.533 18.896 1.00 92.31 334 GLU A CA 1
ATOM 2603 C C . GLU A 1 334 ? -4.289 11.371 18.145 1.00 92.31 334 GLU A C 1
ATOM 2605 O O . GLU A 1 334 ? -4.005 10.316 18.729 1.00 92.31 334 GLU A O 1
ATOM 2610 N N . HIS A 1 335 ? -4.049 11.554 16.845 1.00 93.25 335 HIS A N 1
ATOM 2611 C CA . HIS A 1 335 ? -3.433 10.556 15.966 1.00 93.25 335 HIS A CA 1
ATOM 2612 C C . HIS A 1 335 ? -4.044 9.153 16.125 1.00 93.25 335 HIS A C 1
ATOM 2614 O O . HIS A 1 335 ? -3.360 8.216 16.554 1.00 93.25 335 HIS A O 1
ATOM 2620 N N . PRO A 1 336 ? -5.343 8.977 15.828 1.00 93.75 336 PRO A N 1
ATOM 2621 C CA . PRO A 1 336 ? -6.079 7.750 16.128 1.00 93.75 336 PRO A CA 1
ATOM 2622 C C . PRO A 1 336 ? -5.443 6.478 15.558 1.00 93.75 336 PRO A C 1
ATOM 2624 O O . PRO A 1 336 ? -5.462 5.436 16.219 1.00 93.75 336 PRO A O 1
ATOM 2627 N N . VAL A 1 337 ? -4.834 6.543 14.368 1.00 91.69 337 VAL A N 1
ATOM 2628 C CA . VAL A 1 337 ? -4.171 5.378 13.768 1.00 91.69 337 VAL A CA 1
ATOM 2629 C C . VAL A 1 337 ? -2.882 5.045 14.516 1.00 91.69 337 VAL A C 1
ATOM 2631 O O . VAL A 1 337 ? -2.645 3.881 14.841 1.00 91.69 337 VAL A O 1
ATOM 2634 N N . PHE A 1 338 ? -2.070 6.050 14.855 1.00 92.44 338 PHE A N 1
ATOM 2635 C CA . PHE A 1 338 ? -0.885 5.856 15.695 1.00 92.44 338 PHE A CA 1
ATOM 2636 C C . PHE A 1 338 ? -1.261 5.296 17.077 1.00 92.44 338 PHE A C 1
ATOM 2638 O O . PHE A 1 338 ? -0.675 4.315 17.535 1.00 92.44 338 PHE A O 1
ATOM 2645 N N . THR A 1 339 ? -2.285 5.861 17.711 1.00 93.88 339 THR A N 1
ATOM 2646 C CA . THR A 1 339 ? -2.767 5.442 19.030 1.00 93.88 339 THR A CA 1
ATOM 2647 C C . THR A 1 339 ? -3.270 3.996 19.020 1.00 93.88 339 THR A C 1
ATOM 2649 O O . THR A 1 339 ? -2.929 3.224 19.920 1.00 93.88 339 THR A O 1
ATOM 2652 N N . ALA A 1 340 ? -3.999 3.577 17.978 1.00 92.88 340 ALA A N 1
ATOM 2653 C CA . ALA A 1 340 ? -4.411 2.183 17.805 1.00 92.88 340 ALA A CA 1
ATOM 2654 C C . ALA A 1 340 ? -3.210 1.231 17.696 1.00 92.88 340 ALA A C 1
ATOM 2656 O O . ALA A 1 340 ? -3.235 0.140 18.266 1.00 92.88 340 ALA A O 1
ATOM 2657 N N . ARG A 1 341 ? -2.143 1.641 16.995 1.00 90.00 341 ARG A N 1
ATOM 2658 C CA . ARG A 1 341 ? -0.912 0.844 16.864 1.00 90.00 341 ARG A CA 1
ATOM 2659 C C . ARG A 1 341 ? -0.204 0.672 18.204 1.00 90.00 341 ARG A C 1
ATOM 2661 O O . ARG A 1 341 ? 0.189 -0.446 18.525 1.00 90.00 341 ARG A O 1
ATOM 2668 N N . VAL A 1 342 ? -0.087 1.743 18.993 1.00 91.88 342 VAL A N 1
ATOM 2669 C CA . VAL A 1 342 ? 0.493 1.676 20.347 1.00 91.88 342 VAL A CA 1
ATOM 2670 C C . VAL A 1 342 ? -0.347 0.778 21.256 1.00 91.88 342 VAL A C 1
ATOM 2672 O O . VAL A 1 342 ? 0.196 -0.035 22.000 1.00 91.88 342 VAL A O 1
ATOM 2675 N N . LEU A 1 343 ? -1.675 0.864 21.168 1.00 92.25 343 LEU A N 1
ATOM 2676 C CA . LEU A 1 343 ? -2.562 -0.020 21.922 1.00 92.25 343 LEU A CA 1
ATOM 2677 C C . LEU A 1 343 ? -2.385 -1.491 21.514 1.00 92.25 343 LEU A C 1
ATOM 2679 O O . LEU A 1 343 ? -2.269 -2.362 22.372 1.00 92.25 343 LEU A O 1
ATOM 2683 N N . ALA A 1 344 ? -2.293 -1.773 20.214 1.00 89.62 344 ALA A N 1
ATOM 2684 C CA . ALA A 1 344 ? -2.054 -3.123 19.712 1.00 89.62 344 ALA A CA 1
ATOM 2685 C C . ALA A 1 344 ? -0.675 -3.678 20.116 1.00 89.62 344 ALA A C 1
ATOM 2687 O O . ALA A 1 344 ? -0.538 -4.888 20.281 1.00 89.62 344 ALA A O 1
ATOM 2688 N N . SER A 1 345 ? 0.347 -2.830 20.295 1.00 89.06 345 SER A N 1
ATOM 2689 C CA . SER A 1 345 ? 1.684 -3.283 20.703 1.00 89.06 345 SER A CA 1
ATOM 2690 C C . SER A 1 345 ? 1.806 -3.616 22.190 1.00 89.06 345 SER A C 1
ATOM 2692 O O . SER A 1 345 ? 2.693 -4.387 22.551 1.00 89.06 345 SER A O 1
ATOM 2694 N N . VAL A 1 346 ? 0.938 -3.062 23.046 1.00 90.44 346 VAL A N 1
ATOM 2695 C CA . VAL A 1 346 ? 0.932 -3.337 24.498 1.00 90.44 346 VAL A CA 1
ATOM 2696 C C . VAL A 1 346 ? 0.003 -4.492 24.897 1.00 90.44 346 VAL A C 1
ATOM 2698 O O . VAL A 1 346 ? -0.117 -4.796 26.082 1.00 90.44 346 VAL A O 1
ATOM 2701 N N . VAL A 1 347 ? -0.654 -5.127 23.923 1.00 89.38 347 VAL A N 1
ATOM 2702 C CA . VAL A 1 347 ? -1.584 -6.254 24.098 1.00 89.38 347 VAL A CA 1
ATOM 2703 C C . VAL A 1 347 ? -0.995 -7.506 23.436 1.00 89.38 347 VAL A C 1
ATOM 2705 O O . VAL A 1 347 ? -0.267 -7.415 22.441 1.00 89.38 347 VAL A O 1
ATOM 2708 N N . SER A 1 348 ? -1.268 -8.693 23.986 1.00 85.38 348 SER A N 1
ATOM 2709 C CA . SER A 1 348 ? -0.772 -9.941 23.394 1.00 85.38 348 SER A CA 1
ATOM 2710 C C . SER A 1 348 ? -1.460 -10.232 22.056 1.00 85.38 348 SER A C 1
ATOM 2712 O O . SER A 1 348 ? -2.559 -9.760 21.768 1.00 85.38 348 SER A O 1
ATOM 2714 N N . GLU A 1 349 ? -0.819 -11.029 21.199 1.00 80.50 349 GLU A N 1
ATOM 2715 C CA . GLU A 1 349 ? -1.366 -11.340 19.874 1.00 80.50 349 GLU A CA 1
ATOM 2716 C C . GLU A 1 349 ? -2.738 -12.028 19.981 1.00 80.50 349 GLU A C 1
ATOM 2718 O O . GLU A 1 349 ? -2.879 -13.068 20.620 1.00 80.50 349 GLU A O 1
ATOM 2723 N N . GLY A 1 350 ? -3.750 -11.444 19.335 1.00 79.06 350 GLY A N 1
ATOM 2724 C CA . GLY A 1 350 ? -5.118 -11.967 19.325 1.00 79.06 350 GLY A CA 1
ATOM 2725 C C . GLY A 1 350 ? -5.959 -11.625 20.560 1.00 79.06 350 GLY A C 1
ATOM 2726 O O . GLY A 1 350 ? -7.160 -11.903 20.544 1.00 79.06 350 GLY A O 1
ATOM 2727 N N . GLU A 1 351 ? -5.380 -11.002 21.590 1.00 87.88 351 GLU A N 1
ATOM 2728 C CA . GLU A 1 351 ? -6.130 -10.522 22.753 1.00 87.88 351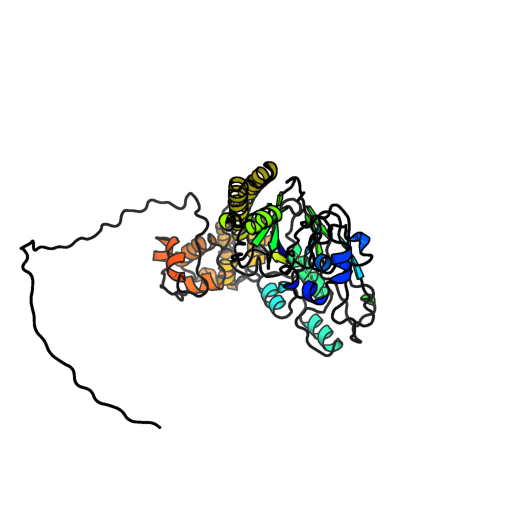 GLU A CA 1
ATOM 2729 C C . GLU A 1 351 ? -6.932 -9.258 22.429 1.00 87.88 351 GLU A C 1
ATOM 2731 O O . GLU A 1 351 ? -6.568 -8.454 21.568 1.00 87.88 351 GLU A O 1
ATOM 2736 N N . ASP A 1 352 ? -8.068 -9.102 23.111 1.00 89.88 352 ASP A N 1
ATOM 2737 C CA . ASP A 1 352 ? -8.943 -7.943 22.955 1.00 89.88 352 ASP A CA 1
ATOM 2738 C C . ASP A 1 352 ? -8.273 -6.689 23.549 1.00 89.88 352 ASP A C 1
ATOM 2740 O O . ASP A 1 352 ? -7.929 -6.708 24.732 1.00 89.88 352 ASP A O 1
ATOM 2744 N N . PRO A 1 353 ? -8.092 -5.594 22.783 1.00 92.88 353 PRO A N 1
ATOM 2745 C CA . PRO A 1 353 ? -7.505 -4.361 23.302 1.00 92.88 353 PRO A CA 1
ATOM 2746 C C . PRO A 1 353 ? -8.464 -3.530 24.169 1.00 92.88 353 PRO A C 1
ATOM 2748 O O . PRO A 1 353 ? -8.018 -2.614 24.864 1.00 92.88 353 PRO A O 1
ATOM 2751 N N . TRP A 1 354 ? -9.771 -3.820 24.154 1.00 94.94 354 TRP A N 1
ATOM 2752 C CA . TRP A 1 354 ? -10.774 -3.029 24.878 1.00 94.94 354 TRP A CA 1
ATOM 2753 C C . TRP A 1 354 ? -10.566 -2.938 26.391 1.00 94.94 354 TRP A C 1
ATOM 2755 O O . TRP A 1 354 ? -10.675 -1.828 26.905 1.00 94.94 354 TRP A O 1
ATOM 2765 N N . PRO A 1 355 ? -10.225 -4.017 27.120 1.00 94.50 355 PRO A N 1
ATOM 2766 C CA . PRO A 1 355 ? -9.950 -3.925 28.551 1.00 94.50 355 PRO A CA 1
ATOM 2767 C C . PRO A 1 355 ? -8.845 -2.914 28.886 1.00 94.50 355 PRO A C 1
ATOM 2769 O O . PRO A 1 355 ? -8.990 -2.136 29.826 1.00 94.50 355 PRO A O 1
ATOM 2772 N N . VAL A 1 356 ? -7.773 -2.866 28.085 1.00 94.56 356 VAL A N 1
ATOM 2773 C CA . VAL A 1 356 ? -6.676 -1.901 28.270 1.00 94.56 356 VAL A CA 1
ATOM 2774 C C . VAL A 1 356 ? -7.139 -0.476 27.960 1.00 94.56 356 VAL A C 1
ATOM 2776 O O . VAL A 1 356 ? -6.820 0.450 28.709 1.00 94.56 356 VAL A O 1
ATOM 2779 N N . LEU A 1 357 ? -7.925 -0.295 26.894 1.00 95.56 357 LEU A N 1
ATOM 2780 C CA . LEU A 1 357 ? -8.518 0.996 26.543 1.00 95.56 357 LEU A CA 1
ATOM 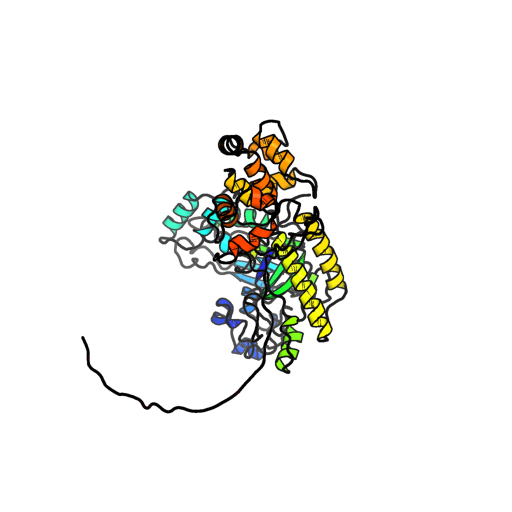2781 C C . LEU A 1 357 ? -9.440 1.522 27.653 1.00 95.56 357 LEU A C 1
ATOM 2783 O O . LEU A 1 357 ? -9.276 2.659 28.095 1.00 95.56 357 LEU A O 1
ATOM 2787 N N . GLN A 1 358 ? -10.373 0.692 28.129 1.00 94.69 358 GLN A N 1
ATOM 2788 C CA . GLN A 1 358 ? -11.330 1.044 29.181 1.00 94.69 358 GLN A CA 1
ATOM 2789 C C . GLN A 1 358 ? -10.610 1.402 30.480 1.00 94.69 358 GLN A C 1
ATOM 2791 O O . GLN A 1 358 ? -10.846 2.478 31.022 1.00 94.69 358 GLN A O 1
ATOM 2796 N N . GLN A 1 359 ? -9.653 0.577 30.917 1.00 94.25 359 GLN A N 1
ATOM 2797 C CA . GLN A 1 359 ? -8.867 0.844 32.123 1.00 94.25 359 GLN A CA 1
ATOM 2798 C C . GLN A 1 359 ? -8.154 2.207 32.054 1.00 94.25 359 GLN A C 1
ATOM 2800 O O . GLN A 1 359 ? -8.118 2.950 33.038 1.00 94.25 359 GLN A O 1
ATOM 2805 N N . ALA A 1 360 ? -7.605 2.559 30.888 1.00 94.19 360 ALA A N 1
ATOM 2806 C CA . ALA A 1 360 ? -6.897 3.820 30.700 1.00 94.19 360 ALA A CA 1
ATOM 2807 C C . ALA A 1 360 ? -7.847 5.037 30.632 1.00 94.19 360 ALA A C 1
ATOM 2809 O O . ALA A 1 360 ? -7.515 6.107 31.162 1.00 94.19 360 ALA A O 1
ATOM 2810 N N . LEU A 1 361 ? -9.030 4.877 30.027 1.00 94.19 361 LEU A N 1
ATOM 2811 C CA . LEU A 1 361 ? -10.087 5.897 29.976 1.00 94.19 361 LEU A CA 1
ATOM 2812 C C . LEU A 1 361 ? -10.734 6.143 31.348 1.00 94.19 361 LEU A C 1
ATOM 2814 O O . LEU A 1 361 ? -11.031 7.284 31.693 1.00 94.19 361 LEU A O 1
ATOM 2818 N N . GLU A 1 362 ? -10.887 5.097 32.158 1.00 93.19 362 GLU A N 1
ATOM 2819 C CA . GLU A 1 362 ? -11.449 5.156 33.515 1.00 93.19 362 GLU A CA 1
ATOM 2820 C C . GLU A 1 362 ? -10.434 5.627 34.568 1.00 93.19 362 GLU A C 1
ATOM 2822 O O . GLU A 1 362 ? -10.791 5.886 35.714 1.00 93.19 362 GLU A O 1
ATOM 2827 N N . GLY A 1 363 ? -9.155 5.755 34.200 1.00 88.12 363 GLY A N 1
ATOM 2828 C CA . GLY A 1 363 ? -8.087 6.120 35.133 1.00 88.12 363 GLY A CA 1
ATOM 2829 C C . GLY A 1 363 ? -7.673 4.986 36.079 1.00 88.12 363 GLY A C 1
ATOM 2830 O O . GLY A 1 363 ? -6.915 5.222 37.016 1.00 88.12 363 GLY A O 1
ATOM 2831 N N . ALA A 1 364 ? -8.108 3.753 35.812 1.00 85.81 364 ALA A N 1
ATOM 2832 C CA . ALA A 1 364 ? -7.857 2.562 36.622 1.00 85.81 364 ALA A CA 1
ATOM 2833 C C . ALA A 1 364 ? -6.473 1.912 36.379 1.00 85.81 364 ALA A C 1
ATOM 2835 O O . ALA A 1 364 ? -6.197 0.821 36.881 1.00 85.81 364 ALA A O 1
ATOM 2836 N N . GLY A 1 365 ? -5.587 2.551 35.605 1.00 85.88 365 GLY A N 1
ATOM 2837 C CA . GLY A 1 365 ? -4.222 2.081 35.338 1.00 85.88 365 GLY A CA 1
ATOM 2838 C C . GLY A 1 365 ? -3.992 1.631 33.893 1.00 85.88 365 GLY A C 1
ATOM 2839 O O . GLY A 1 365 ? -4.562 2.200 32.966 1.00 85.88 365 GLY A O 1
ATOM 2840 N N . GLY A 1 366 ? -3.075 0.680 33.702 1.00 85.88 366 GLY A N 1
ATOM 2841 C CA . GLY A 1 366 ? -2.682 0.147 32.392 1.00 85.88 366 GLY A CA 1
ATOM 2842 C C . GLY A 1 366 ? -1.247 0.502 31.957 1.00 85.88 366 GLY A C 1
ATOM 2843 O O . GLY A 1 366 ? -0.542 1.253 32.651 1.00 85.88 366 GLY A O 1
ATOM 2844 N N . PRO A 1 367 ? -0.789 -0.029 30.807 1.00 91.31 367 PRO A N 1
ATOM 2845 C CA . PRO A 1 367 ? 0.562 0.180 30.287 1.00 91.31 367 PRO A CA 1
ATOM 2846 C C . PRO A 1 367 ? 0.906 1.667 30.146 1.00 91.31 367 PRO A C 1
ATOM 2848 O O . PRO A 1 367 ? 0.143 2.450 29.578 1.00 91.31 367 PRO A O 1
ATOM 2851 N N . ALA A 1 368 ? 2.060 2.077 30.682 1.00 90.31 368 ALA A N 1
ATOM 2852 C CA . ALA A 1 368 ? 2.456 3.487 30.737 1.00 90.31 368 ALA A CA 1
ATOM 2853 C C . ALA A 1 368 ? 2.571 4.133 29.347 1.00 90.31 368 ALA A C 1
ATOM 2855 O O . ALA A 1 368 ? 2.250 5.309 29.197 1.00 90.31 368 ALA A O 1
ATOM 2856 N N . GLU A 1 369 ? 2.996 3.358 28.351 1.00 89.62 369 GLU A N 1
ATOM 2857 C CA . GLU A 1 369 ? 3.141 3.784 26.957 1.00 89.62 369 GLU A CA 1
ATOM 2858 C C . GLU A 1 369 ? 1.807 4.252 26.365 1.00 89.62 369 GLU A C 1
ATOM 2860 O O . GLU A 1 369 ? 1.732 5.357 25.835 1.00 89.62 369 GLU A O 1
ATOM 2865 N N . PHE A 1 370 ? 0.738 3.468 26.543 1.00 92.50 370 PHE A N 1
ATOM 2866 C CA . PHE A 1 370 ? -0.596 3.821 26.057 1.00 92.50 370 PHE A CA 1
ATOM 2867 C C . PHE A 1 370 ? -1.259 4.912 26.907 1.00 92.50 370 PHE A C 1
ATOM 2869 O O . PHE A 1 370 ? -1.856 5.843 26.372 1.00 92.50 370 PHE A O 1
ATOM 2876 N N . ARG A 1 371 ? -1.110 4.863 28.240 1.00 93.00 371 ARG A N 1
ATOM 2877 C CA . ARG A 1 371 ? -1.722 5.858 29.143 1.00 93.00 371 ARG A CA 1
ATOM 2878 C C . ARG A 1 371 ? -1.313 7.299 28.841 1.00 93.00 371 ARG A C 1
ATOM 2880 O O . ARG A 1 371 ? -2.103 8.202 29.092 1.00 93.00 371 ARG A O 1
ATOM 2887 N N . ARG A 1 372 ? -0.096 7.518 28.331 1.00 92.25 372 ARG A N 1
ATOM 2888 C CA . ARG A 1 372 ? 0.406 8.849 27.945 1.00 92.25 372 ARG A CA 1
ATOM 2889 C C . ARG A 1 372 ? -0.341 9.457 26.756 1.00 92.25 372 ARG A C 1
ATOM 2891 O O . ARG A 1 372 ? -0.292 10.667 26.596 1.00 92.25 372 ARG A O 1
ATOM 2898 N N . LEU A 1 373 ? -1.020 8.633 25.959 1.00 93.06 373 LEU A N 1
ATOM 2899 C CA . LEU A 1 373 ? -1.811 9.062 24.804 1.00 93.06 373 LEU A CA 1
ATOM 2900 C C . LEU A 1 373 ? -3.269 9.383 25.172 1.00 93.06 373 LEU A C 1
ATOM 2902 O O . LEU A 1 373 ? -4.006 9.918 24.352 1.00 93.06 373 LEU A O 1
ATOM 2906 N N . VAL A 1 374 ? -3.706 9.057 26.395 1.00 93.94 374 VAL A N 1
ATOM 2907 C CA . VAL A 1 374 ? -5.072 9.333 26.858 1.00 93.94 374 VAL A CA 1
ATOM 2908 C C . VAL A 1 374 ? -5.155 10.756 27.407 1.00 93.94 374 VAL A C 1
ATOM 2910 O O . VAL A 1 374 ? -4.603 11.052 28.470 1.00 93.94 374 VAL A O 1
ATOM 2913 N N . SER A 1 375 ? -5.893 11.621 26.712 1.00 93.38 375 SER A N 1
ATOM 2914 C CA . SER A 1 375 ? -6.102 13.017 27.104 1.00 93.38 375 SER A CA 1
ATOM 2915 C C . SER A 1 375 ? -7.279 13.189 28.078 1.00 93.38 375 SER A C 1
ATOM 2917 O O . SER A 1 375 ? -8.127 12.305 28.240 1.00 93.38 375 SER A O 1
ATOM 2919 N N . GLY A 1 376 ? -7.364 14.360 28.722 1.00 92.81 376 GLY A N 1
ATOM 2920 C CA . GLY A 1 376 ? -8.539 14.739 29.517 1.00 92.81 376 GLY A CA 1
ATOM 2921 C C . GLY A 1 376 ? -9.821 14.786 28.679 1.00 92.81 376 GLY A C 1
ATOM 2922 O O . GLY A 1 376 ? -10.874 14.370 29.158 1.00 92.81 376 GLY A O 1
ATOM 2923 N N . THR A 1 377 ? -9.713 15.197 27.413 1.00 93.31 377 THR A N 1
ATOM 2924 C CA . THR A 1 377 ? -10.816 15.208 26.444 1.00 93.31 377 THR A CA 1
ATOM 2925 C C . THR A 1 377 ? -11.354 13.805 26.204 1.00 93.31 377 THR A C 1
ATOM 2927 O O . THR A 1 377 ? -12.556 13.593 26.336 1.00 93.31 377 THR A O 1
ATOM 2930 N N . SER A 1 378 ? -10.485 12.823 25.939 1.00 94.19 378 SER A N 1
ATOM 2931 C CA . SER A 1 378 ? -10.924 11.448 25.675 1.00 94.19 378 SER A CA 1
ATOM 2932 C C . SER A 1 378 ? -11.623 10.822 26.882 1.00 94.19 378 SER A C 1
ATOM 2934 O O . SER A 1 378 ? -12.644 10.150 26.734 1.00 94.19 378 SER A O 1
ATOM 2936 N N . ARG A 1 379 ? -11.124 11.092 28.098 1.00 94.31 379 ARG A N 1
ATOM 2937 C CA . ARG A 1 379 ? -11.799 10.669 29.339 1.00 94.31 379 ARG A CA 1
ATOM 2938 C C . ARG A 1 379 ? -13.144 11.362 29.526 1.00 94.31 379 ARG A C 1
ATOM 2940 O O . ARG A 1 379 ? -14.117 10.704 29.882 1.00 94.31 379 ARG A O 1
ATOM 2947 N N . GLY A 1 380 ? -13.198 12.669 29.274 1.00 94.38 380 GLY A N 1
ATOM 2948 C CA . GLY A 1 380 ? -14.423 13.458 29.354 1.00 94.38 380 GLY A CA 1
ATOM 2949 C C . GLY A 1 380 ? -15.495 12.936 28.403 1.00 94.38 380 GLY A C 1
ATOM 2950 O O . GLY A 1 380 ? -16.621 12.708 28.834 1.00 94.38 380 GLY A O 1
ATOM 2951 N N . ILE A 1 381 ? -15.138 12.656 27.145 1.00 94.12 381 ILE A N 1
ATOM 2952 C CA . ILE A 1 381 ? -16.045 12.036 26.170 1.00 94.12 381 ILE A CA 1
ATOM 2953 C C . ILE A 1 381 ? -16.535 10.688 26.708 1.00 94.12 381 ILE A C 1
ATOM 2955 O O . ILE A 1 381 ? -17.740 10.502 26.844 1.00 94.12 381 ILE A O 1
ATOM 2959 N N . TRP A 1 382 ? -15.626 9.784 27.098 1.00 95.31 382 TRP A N 1
ATOM 2960 C CA . TRP A 1 382 ? -15.968 8.439 27.587 1.00 95.31 382 TRP A CA 1
ATOM 2961 C C . TRP A 1 382 ? -16.942 8.429 28.777 1.00 95.31 382 TRP A C 1
ATOM 2963 O O . TRP A 1 382 ? -17.842 7.588 28.840 1.00 95.31 382 TRP A O 1
ATOM 2973 N N . GLN A 1 383 ? -16.806 9.379 29.707 1.00 94.12 383 GLN A N 1
ATOM 2974 C CA . GLN A 1 383 ? -17.697 9.507 30.867 1.00 94.12 383 GLN A CA 1
ATOM 2975 C C . GLN A 1 383 ? -19.153 9.804 30.484 1.00 94.12 383 GLN A C 1
ATOM 2977 O O . GLN A 1 383 ? -20.055 9.382 31.202 1.00 94.12 383 GLN A O 1
ATOM 2982 N N . HIS A 1 384 ? -19.378 10.487 29.359 1.00 93.81 384 HIS A N 1
ATOM 2983 C CA . HIS A 1 384 ? -20.713 10.833 28.865 1.00 93.81 384 HIS A CA 1
ATOM 2984 C C . HIS A 1 384 ? -21.291 9.789 27.901 1.00 93.81 384 HIS A C 1
ATOM 2986 O O . HIS A 1 384 ? -22.460 9.883 27.536 1.00 93.81 384 HIS A O 1
ATOM 2992 N N . VAL A 1 385 ? -20.498 8.797 27.483 1.00 93.12 385 VAL A N 1
ATOM 2993 C CA . VAL A 1 385 ? -20.982 7.677 26.670 1.00 93.12 385 VAL A CA 1
ATOM 2994 C C . VAL A 1 385 ? -21.709 6.684 27.575 1.00 93.12 385 VAL A C 1
ATOM 2996 O O . VAL A 1 385 ? -21.100 6.143 28.501 1.00 93.12 385 VAL A O 1
ATOM 2999 N N . ASP A 1 386 ? -22.986 6.421 27.300 1.00 93.56 386 ASP A N 1
ATOM 3000 C CA . ASP A 1 386 ? -23.784 5.415 28.004 1.00 93.56 386 ASP A CA 1
ATOM 3001 C C . ASP A 1 386 ? -23.352 3.977 27.665 1.00 93.56 386 ASP A C 1
ATOM 3003 O O . ASP A 1 386 ? -22.631 3.723 26.700 1.00 93.56 386 ASP A O 1
ATOM 3007 N N . GLU A 1 387 ? -23.798 3.009 28.464 1.00 92.00 387 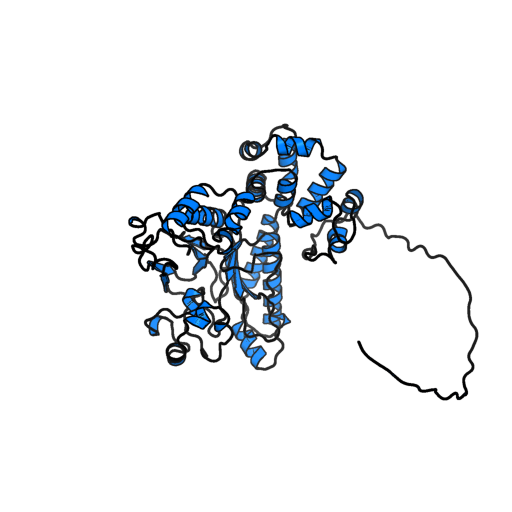GLU A N 1
ATOM 3008 C CA . GLU A 1 387 ? -23.376 1.612 28.322 1.00 92.00 387 GLU A CA 1
ATOM 3009 C C . GLU A 1 387 ? -23.773 0.985 26.974 1.00 92.00 387 GLU A C 1
ATOM 3011 O O . GLU A 1 387 ? -22.982 0.236 26.398 1.00 92.00 387 GLU A O 1
ATOM 3016 N N . GLY A 1 388 ? -24.943 1.330 26.424 1.00 92.12 388 GLY A N 1
ATOM 3017 C CA . GLY A 1 388 ? -25.374 0.841 25.113 1.00 92.12 388 GLY A CA 1
ATOM 3018 C C . GLY A 1 388 ? -24.439 1.331 24.009 1.00 92.12 388 GLY A C 1
ATOM 3019 O O . GLY A 1 388 ? -23.918 0.538 23.218 1.00 92.12 388 GLY A O 1
ATOM 3020 N N . ARG A 1 389 ? -24.109 2.626 24.023 1.00 93.62 389 ARG A N 1
ATOM 3021 C CA . ARG A 1 389 ? -23.157 3.217 23.077 1.00 93.62 389 ARG A CA 1
ATOM 3022 C C . ARG A 1 389 ? -21.736 2.668 23.243 1.00 93.62 389 ARG A C 1
ATOM 3024 O O . ARG A 1 389 ? -21.046 2.465 22.243 1.00 93.62 389 ARG A O 1
ATOM 3031 N N . ARG A 1 390 ? -21.282 2.368 24.466 1.00 94.88 390 ARG A N 1
ATOM 3032 C CA . ARG A 1 390 ? -19.974 1.715 24.705 1.00 94.88 390 ARG A CA 1
ATOM 3033 C C . ARG A 1 390 ? -19.910 0.332 24.062 1.00 94.88 390 ARG A C 1
ATOM 3035 O O . ARG A 1 390 ? -18.911 -0.006 23.424 1.00 94.88 390 ARG A O 1
ATOM 3042 N N . GLN A 1 391 ? -20.977 -0.454 24.194 1.00 94.25 391 GLN A N 1
ATOM 3043 C CA . GLN A 1 391 ? -21.076 -1.772 23.569 1.00 94.25 391 GLN A CA 1
ATOM 3044 C C . GLN A 1 391 ? -21.117 -1.668 22.042 1.00 94.25 391 GLN A C 1
ATOM 3046 O O . GLN A 1 391 ? -20.414 -2.427 21.368 1.00 94.25 391 GLN A O 1
ATOM 3051 N N . ALA A 1 392 ? -21.852 -0.693 21.499 1.00 93.88 392 ALA A N 1
ATOM 3052 C CA . ALA A 1 392 ? -21.879 -0.410 20.066 1.00 93.88 392 ALA A CA 1
ATOM 3053 C C . ALA A 1 392 ? -20.482 -0.045 19.532 1.00 93.88 392 ALA A C 1
ATOM 3055 O O . ALA A 1 392 ? -20.024 -0.647 18.564 1.00 93.88 392 ALA A O 1
ATOM 3056 N N . LEU A 1 393 ? -19.742 0.850 20.199 1.00 95.56 393 LEU A N 1
ATOM 3057 C CA . LEU A 1 393 ? -18.360 1.191 19.823 1.00 95.56 393 LEU A CA 1
ATOM 3058 C C . LEU A 1 393 ? -17.437 -0.037 19.838 1.00 95.56 393 LEU A C 1
ATOM 3060 O O . LEU A 1 393 ? -16.642 -0.236 18.914 1.00 95.56 393 LEU A O 1
ATOM 3064 N N . ARG A 1 394 ? -17.568 -0.901 20.852 1.00 95.06 394 ARG A N 1
ATOM 3065 C CA . ARG A 1 394 ? -16.812 -2.158 20.929 1.00 95.06 394 ARG A CA 1
ATOM 3066 C C . ARG A 1 394 ? -17.141 -3.102 19.788 1.00 95.06 394 ARG A C 1
ATOM 3068 O O . ARG A 1 394 ? -16.225 -3.677 19.197 1.00 95.06 394 ARG A O 1
ATOM 3075 N N . LEU A 1 395 ? -18.414 -3.236 19.437 1.00 93.06 395 LEU A N 1
ATOM 3076 C CA . LEU A 1 395 ? -18.844 -4.025 18.292 1.00 93.06 395 LEU A CA 1
ATOM 3077 C C . LEU A 1 395 ? -18.304 -3.449 16.975 1.00 93.06 395 LEU A C 1
ATOM 3079 O O . LEU A 1 395 ? -17.692 -4.191 16.205 1.00 93.06 395 LEU A O 1
ATOM 3083 N N . LEU A 1 396 ? -18.457 -2.141 16.750 1.00 92.62 396 LEU A N 1
ATOM 3084 C CA . LEU A 1 396 ? -18.009 -1.446 15.539 1.00 92.62 396 LEU A CA 1
ATOM 3085 C C . LEU A 1 396 ? -16.498 -1.556 15.334 1.00 92.62 396 LEU A C 1
ATOM 3087 O O . LEU A 1 396 ? -16.058 -1.778 14.211 1.00 92.62 396 LEU A O 1
ATOM 3091 N N . SER A 1 397 ? -15.702 -1.533 16.410 1.00 92.94 397 SER A N 1
ATOM 3092 C CA . SER A 1 397 ? -14.245 -1.716 16.320 1.00 92.94 397 SER A CA 1
ATOM 3093 C C . SER A 1 397 ? -13.817 -3.043 15.673 1.00 92.94 397 SER A C 1
ATOM 3095 O O . SER A 1 397 ? -12.682 -3.177 15.224 1.00 92.94 397 SER A O 1
ATOM 3097 N N . ARG A 1 398 ? -14.705 -4.047 15.603 1.00 90.19 398 ARG A N 1
ATOM 3098 C CA . ARG A 1 398 ? -14.425 -5.360 14.989 1.00 90.19 398 ARG A CA 1
ATOM 3099 C C . ARG A 1 398 ? -14.483 -5.325 13.458 1.00 90.19 398 ARG A C 1
ATOM 3101 O O . ARG A 1 398 ? -14.020 -6.273 12.805 1.00 90.19 398 ARG A O 1
ATOM 3108 N N . PHE A 1 399 ? -15.047 -4.255 12.904 1.00 88.31 399 PHE A N 1
ATOM 3109 C CA . PHE A 1 399 ? -15.172 -3.986 11.479 1.00 88.31 399 PHE A CA 1
ATOM 3110 C C . PHE A 1 399 ? -14.156 -2.915 11.082 1.00 88.31 399 PHE A C 1
ATOM 3112 O O . PHE A 1 399 ? -14.027 -1.914 11.770 1.00 88.31 399 PHE A O 1
ATOM 3119 N N . ASP A 1 400 ? -13.427 -3.127 9.987 1.00 86.69 400 ASP A N 1
ATOM 3120 C CA . ASP A 1 400 ? -12.481 -2.143 9.443 1.00 86.69 400 ASP A CA 1
ATOM 3121 C C . ASP A 1 400 ? -13.252 -1.011 8.737 1.00 86.69 400 ASP A C 1
ATOM 3123 O O . ASP A 1 400 ? -13.424 -1.043 7.516 1.00 86.69 400 ASP A O 1
ATOM 3127 N N . LEU A 1 401 ? -13.828 -0.107 9.539 1.00 87.81 401 LEU A N 1
ATOM 3128 C CA . LEU A 1 401 ? -14.623 1.053 9.118 1.00 87.81 401 LEU A CA 1
ATOM 3129 C C . LEU A 1 401 ? -13.765 2.317 9.085 1.00 87.81 401 LEU A C 1
ATOM 3131 O O . LEU A 1 401 ? -12.890 2.501 9.935 1.00 87.81 401 LEU A O 1
ATOM 3135 N N . THR A 1 402 ? -14.075 3.224 8.158 1.00 87.25 402 THR A N 1
ATOM 3136 C CA . THR A 1 402 ? -13.541 4.591 8.205 1.00 87.25 402 THR A CA 1
ATOM 3137 C C . THR A 1 402 ? -14.200 5.392 9.330 1.00 87.25 402 THR A C 1
ATOM 3139 O O . THR A 1 402 ? -15.263 5.024 9.843 1.00 87.25 402 THR A O 1
ATOM 3142 N N . ARG A 1 403 ? -13.577 6.512 9.720 1.00 88.19 403 ARG A N 1
ATOM 3143 C CA . ARG A 1 403 ? -14.164 7.434 10.701 1.00 88.19 403 ARG A CA 1
ATOM 3144 C C . ARG A 1 403 ? -15.528 7.944 10.237 1.00 88.19 403 ARG A C 1
ATOM 3146 O O . ARG A 1 403 ? -16.483 7.869 10.999 1.00 88.19 403 ARG A O 1
ATOM 3153 N N . ASP A 1 404 ? -15.632 8.353 8.977 1.00 88.50 404 ASP A N 1
ATOM 3154 C CA . ASP A 1 404 ? -16.877 8.855 8.394 1.00 88.50 404 ASP A CA 1
ATOM 3155 C C . ASP A 1 404 ? -17.988 7.802 8.391 1.00 88.50 404 ASP A C 1
ATOM 3157 O O . ASP A 1 404 ? -19.128 8.108 8.739 1.00 88.50 404 ASP A O 1
ATOM 3161 N N . GLN A 1 405 ? -17.671 6.548 8.049 1.00 89.06 405 GLN A N 1
ATOM 3162 C CA . GLN A 1 405 ? -18.636 5.447 8.110 1.00 89.06 405 GLN A CA 1
ATOM 3163 C C . GLN A 1 405 ? -19.118 5.206 9.542 1.00 89.06 405 GLN A C 1
ATOM 3165 O O . GLN A 1 405 ? -20.318 5.071 9.779 1.00 89.06 405 GLN A O 1
ATOM 3170 N N . LEU A 1 406 ? -18.192 5.181 10.503 1.00 92.50 406 LEU A N 1
ATOM 3171 C CA . LEU A 1 406 ? -18.517 5.012 11.915 1.00 92.50 406 LEU A CA 1
ATOM 3172 C C . LEU A 1 406 ? -19.399 6.158 12.430 1.00 92.50 406 LEU A C 1
ATOM 3174 O O . LEU A 1 406 ? -20.407 5.898 13.085 1.00 92.50 406 LEU A O 1
ATOM 3178 N N . ASP A 1 407 ? -19.061 7.404 12.100 1.00 92.25 407 ASP A N 1
ATOM 3179 C CA . ASP A 1 407 ? -19.823 8.584 12.505 1.00 92.25 407 ASP A CA 1
ATOM 3180 C C . ASP A 1 407 ? -21.221 8.597 11.877 1.00 92.25 407 ASP A C 1
ATOM 3182 O O . ASP A 1 407 ? -22.196 8.841 12.585 1.00 92.25 407 ASP A O 1
ATOM 3186 N N . ARG A 1 408 ? -21.366 8.251 10.589 1.00 90.56 408 ARG A N 1
ATOM 3187 C CA . ARG A 1 408 ? -22.687 8.145 9.943 1.00 90.56 408 ARG A CA 1
ATOM 3188 C C . ARG A 1 408 ? -23.575 7.106 10.618 1.00 90.56 408 ARG A C 1
ATOM 3190 O O . ARG A 1 408 ? -24.738 7.404 10.876 1.00 90.56 408 ARG A O 1
ATOM 3197 N N . VAL A 1 409 ? -23.039 5.925 10.934 1.00 90.88 409 VAL A N 1
ATOM 3198 C CA . VAL A 1 409 ? -23.792 4.871 11.635 1.00 90.88 409 VAL A CA 1
ATOM 3199 C C . VAL A 1 409 ? -24.217 5.356 13.024 1.00 90.88 409 VAL A C 1
ATOM 3201 O O . VAL A 1 409 ? -25.393 5.298 13.372 1.00 90.88 409 VAL A O 1
ATOM 3204 N N . LEU A 1 410 ? -23.278 5.887 13.808 1.00 91.62 410 LEU A N 1
ATOM 3205 C CA . LEU A 1 410 ? -23.524 6.311 15.188 1.00 91.62 410 LEU A CA 1
ATOM 3206 C C . LEU A 1 410 ? -24.438 7.538 15.308 1.00 91.62 410 LEU A C 1
ATOM 3208 O O . LEU A 1 410 ? -25.172 7.656 16.297 1.00 91.62 410 LEU A O 1
ATOM 3212 N N . ASP A 1 411 ? -24.384 8.444 14.333 1.00 91.75 411 ASP A N 1
ATOM 3213 C CA . ASP A 1 411 ? -25.203 9.657 14.269 1.00 91.75 411 ASP A CA 1
ATOM 3214 C C . ASP A 1 411 ? -26.523 9.437 13.505 1.00 91.75 411 ASP A C 1
ATOM 3216 O O . ASP A 1 411 ? -27.276 10.394 13.325 1.00 91.75 411 ASP A O 1
ATOM 3220 N N . ARG A 1 412 ? -26.815 8.197 13.072 1.00 90.19 412 ARG A N 1
ATOM 3221 C CA . ARG A 1 412 ? -28.024 7.806 12.317 1.00 90.19 412 ARG A CA 1
ATOM 3222 C C . ARG A 1 412 ? -28.209 8.595 11.016 1.00 90.19 412 ARG A C 1
ATOM 3224 O O . ARG A 1 412 ? -29.304 9.023 10.678 1.00 90.19 412 ARG A O 1
ATOM 3231 N N . LYS A 1 413 ? -27.112 8.804 10.290 1.00 87.81 413 LYS A N 1
ATOM 3232 C CA . LYS A 1 413 ? -27.061 9.522 9.002 1.00 87.81 413 LYS A CA 1
ATOM 3233 C C . LYS A 1 413 ? -26.835 8.590 7.806 1.00 87.81 413 LYS A C 1
ATOM 3235 O O . LYS A 1 413 ? -26.345 9.031 6.771 1.00 87.81 413 LYS A O 1
ATOM 3240 N N . THR A 1 414 ? -27.127 7.308 7.976 1.00 85.69 414 THR A N 1
ATOM 3241 C CA . THR A 1 414 ? -27.100 6.278 6.930 1.00 85.69 414 THR A CA 1
ATOM 3242 C C . THR A 1 414 ? -28.446 6.213 6.201 1.00 85.69 414 THR A C 1
ATOM 3244 O O . THR A 1 414 ? -29.452 6.684 6.735 1.00 85.69 414 THR A O 1
ATOM 3247 N N . GLY A 1 415 ? -28.496 5.615 5.005 1.00 82.25 415 GLY A N 1
ATOM 3248 C CA . GLY A 1 415 ? -29.738 5.459 4.230 1.00 82.25 415 GLY A CA 1
ATOM 3249 C C . GLY A 1 415 ? -30.886 4.766 4.982 1.00 82.25 415 GLY A C 1
ATOM 3250 O O . GLY A 1 415 ? -32.054 5.090 4.768 1.00 82.25 415 GLY A O 1
ATOM 3251 N N . ILE A 1 416 ? -30.560 3.861 5.910 1.00 84.69 416 ILE A N 1
ATOM 3252 C CA . ILE A 1 416 ? -31.502 3.326 6.906 1.00 84.69 416 ILE A CA 1
ATOM 3253 C C . ILE A 1 416 ? -30.970 3.679 8.292 1.00 84.69 416 ILE A C 1
ATOM 3255 O O . ILE A 1 416 ? -29.817 3.377 8.596 1.00 84.69 416 ILE A O 1
ATOM 3259 N N . GLU A 1 417 ? -31.785 4.306 9.139 1.00 88.81 417 GLU A N 1
ATOM 3260 C CA . GLU A 1 417 ? -31.393 4.571 10.525 1.00 88.81 417 GLU A CA 1
ATOM 3261 C C . GLU A 1 417 ? -31.208 3.253 11.286 1.00 88.81 417 GLU A C 1
ATOM 3263 O O . GLU A 1 417 ? -32.039 2.351 11.192 1.00 88.81 417 GLU A O 1
ATOM 3268 N N . LEU A 1 418 ? -30.119 3.155 12.051 1.00 87.44 418 LEU A N 1
ATOM 3269 C CA . LEU A 1 418 ? -29.815 1.999 12.886 1.00 87.44 418 LEU A CA 1
ATOM 3270 C C . LEU A 1 418 ? -29.566 2.475 14.316 1.00 87.44 418 LEU A C 1
ATOM 3272 O O . LEU A 1 418 ? -28.676 3.289 14.571 1.00 87.44 418 LEU A O 1
ATOM 3276 N N . THR A 1 419 ? -30.376 2.004 15.259 1.00 90.75 419 THR A N 1
ATOM 3277 C CA . THR A 1 419 ? -30.164 2.285 16.683 1.00 90.75 419 THR A CA 1
ATOM 3278 C C . THR A 1 419 ? -29.053 1.406 17.261 1.00 90.75 419 THR A C 1
ATOM 3280 O O . THR A 1 419 ? -28.716 0.358 16.709 1.00 90.75 419 THR A O 1
ATOM 3283 N N . ASP A 1 420 ? -28.488 1.806 18.405 1.00 90.88 420 ASP A N 1
ATOM 3284 C CA . ASP A 1 420 ? -27.458 1.005 19.081 1.00 90.88 420 ASP A CA 1
ATOM 3285 C C . ASP A 1 420 ? -28.001 -0.379 19.489 1.00 90.88 420 ASP A C 1
ATOM 3287 O O . ASP A 1 420 ? -27.291 -1.374 19.386 1.00 90.88 420 ASP A O 1
ATOM 3291 N N . GLU A 1 421 ? -29.273 -0.463 19.894 1.00 91.38 421 GLU A N 1
ATOM 3292 C CA . GLU A 1 421 ? -29.940 -1.722 20.255 1.00 91.38 421 GLU A CA 1
ATOM 3293 C C . GLU A 1 421 ? -30.086 -2.661 19.051 1.00 91.38 421 GLU A C 1
ATOM 3295 O O . GLU A 1 421 ? -29.751 -3.841 19.148 1.00 91.38 421 GLU A O 1
ATOM 3300 N N . GLU A 1 422 ? -30.526 -2.141 17.902 1.00 90.75 422 GLU A N 1
ATOM 3301 C CA . GLU A 1 422 ? -30.639 -2.918 16.660 1.00 90.75 422 GLU A CA 1
ATOM 3302 C C . GLU A 1 422 ? -29.268 -3.372 16.151 1.00 90.75 422 GLU A C 1
ATOM 3304 O O . GLU A 1 422 ? -29.104 -4.526 15.756 1.00 90.75 422 GLU A O 1
ATOM 3309 N N . LEU A 1 423 ? -28.259 -2.497 16.224 1.00 90.38 423 LEU A N 1
ATOM 3310 C CA . LEU A 1 423 ? -26.883 -2.828 15.862 1.00 90.38 423 LEU A CA 1
ATOM 3311 C C . LEU A 1 423 ? -26.321 -3.963 16.735 1.00 90.38 423 LEU A C 1
ATOM 3313 O O . LEU A 1 423 ? -25.604 -4.833 16.235 1.00 90.38 423 LEU A O 1
ATOM 3317 N N . LEU A 1 424 ? -26.632 -3.958 18.033 1.00 91.62 424 LEU A N 1
ATOM 3318 C CA . LEU A 1 424 ? -26.209 -4.999 18.970 1.00 91.62 424 LEU A CA 1
ATOM 3319 C C . LEU A 1 424 ? -26.976 -6.317 18.774 1.00 91.62 424 LEU A C 1
ATOM 3321 O O . LEU A 1 424 ? -26.369 -7.379 18.929 1.00 91.62 424 LEU A O 1
ATOM 3325 N N . ASP A 1 425 ? -28.264 -6.266 18.416 1.00 92.50 425 ASP A N 1
ATOM 3326 C CA . ASP A 1 425 ? -29.072 -7.455 18.097 1.00 92.50 425 ASP A CA 1
ATOM 3327 C C . ASP A 1 425 ? -28.605 -8.115 16.792 1.00 92.50 425 ASP A C 1
ATOM 3329 O O . ASP A 1 425 ? -28.419 -9.335 16.728 1.00 92.50 425 ASP A O 1
ATOM 3333 N N . ASN A 1 426 ? -28.342 -7.309 15.759 1.00 88.94 426 ASN A N 1
ATOM 3334 C CA . ASN A 1 426 ? -27.893 -7.792 14.462 1.00 88.94 426 ASN A CA 1
ATOM 3335 C C . ASN A 1 426 ? -26.805 -6.896 13.835 1.00 88.94 426 ASN A C 1
ATOM 3337 O O . ASN A 1 426 ? -27.086 -6.026 13.007 1.00 88.94 426 ASN A O 1
ATOM 3341 N N . PRO A 1 427 ? -25.518 -7.198 14.095 1.00 87.31 427 PRO A N 1
ATOM 3342 C CA . PRO A 1 427 ? -24.394 -6.441 13.539 1.00 87.31 427 PRO A CA 1
ATOM 3343 C C . PRO A 1 427 ? -24.319 -6.445 12.006 1.00 87.31 427 PRO A C 1
ATOM 3345 O O . PRO A 1 427 ? -23.573 -5.666 11.416 1.00 87.31 427 PRO A O 1
ATOM 3348 N N . TYR A 1 428 ? -25.030 -7.358 11.340 1.00 84.25 428 TYR A N 1
ATOM 3349 C CA . TYR A 1 428 ? -25.026 -7.457 9.884 1.00 84.25 428 TYR A CA 1
ATOM 3350 C C . TYR A 1 428 ? -25.921 -6.421 9.199 1.00 84.25 428 TYR A C 1
ATOM 3352 O O . TYR A 1 428 ? -25.768 -6.208 7.994 1.00 84.25 428 TYR A O 1
ATOM 3360 N N . ASP A 1 429 ? -26.770 -5.721 9.954 1.00 86.31 429 ASP A N 1
ATOM 3361 C CA . ASP A 1 429 ? -27.565 -4.611 9.425 1.00 86.31 429 ASP A CA 1
ATOM 3362 C C . ASP A 1 429 ? -26.711 -3.399 9.030 1.00 86.31 429 ASP A C 1
ATOM 3364 O O . ASP A 1 429 ? -27.175 -2.566 8.258 1.00 86.31 429 ASP A O 1
ATOM 3368 N N . LEU A 1 430 ? -25.425 -3.376 9.411 1.00 85.00 430 LEU A N 1
ATOM 3369 C CA . LEU A 1 430 ? -24.427 -2.432 8.891 1.00 85.00 430 LEU A CA 1
ATOM 3370 C C . LEU A 1 430 ? -24.327 -2.420 7.359 1.00 85.00 430 LEU A C 1
ATOM 3372 O O . LEU A 1 430 ? -24.067 -1.376 6.764 1.00 85.00 430 LEU A O 1
ATOM 3376 N N . VAL A 1 431 ? -24.511 -3.574 6.707 1.00 82.88 431 VAL A N 1
ATOM 3377 C CA . VAL A 1 431 ? -24.509 -3.619 5.236 1.00 82.88 431 VAL A CA 1
ATOM 3378 C C . VAL A 1 431 ? -25.758 -2.957 4.705 1.00 82.88 431 VAL A C 1
ATOM 3380 O O . VAL A 1 431 ? -25.664 -2.105 3.835 1.00 82.88 431 VAL A O 1
ATOM 3383 N N . ASN A 1 432 ? -26.911 -3.338 5.254 1.00 81.06 432 ASN A N 1
ATOM 3384 C CA . ASN A 1 432 ? -28.215 -2.884 4.793 1.00 81.06 432 ASN A CA 1
ATOM 3385 C C . ASN A 1 432 ? -28.369 -1.370 4.957 1.00 81.06 432 ASN A C 1
ATOM 3387 O O . ASN A 1 432 ? -28.890 -0.718 4.058 1.00 81.06 432 ASN A O 1
ATOM 3391 N N . CYS A 1 433 ? -27.879 -0.807 6.065 1.00 79.50 433 CYS A N 1
ATOM 3392 C CA . CYS A 1 433 ? -28.038 0.617 6.326 1.00 79.50 433 CYS A CA 1
ATOM 3393 C C . CYS A 1 433 ? -27.214 1.517 5.407 1.00 79.50 433 CYS A C 1
ATOM 3395 O O . CYS A 1 433 ? -27.582 2.673 5.236 1.00 79.50 433 CYS A O 1
ATOM 3397 N N . THR A 1 434 ? -26.164 0.984 4.779 1.00 74.12 434 THR A N 1
ATOM 3398 C CA . THR A 1 434 ? -25.243 1.748 3.928 1.00 74.12 434 THR A CA 1
ATOM 3399 C C . THR A 1 434 ? -25.331 1.391 2.441 1.00 74.12 434 THR A C 1
ATOM 3401 O O . THR A 1 434 ? -24.553 1.924 1.658 1.00 74.12 434 THR A O 1
ATOM 3404 N N . VAL A 1 435 ? -26.259 0.514 2.015 1.00 67.69 435 VAL A N 1
ATOM 3405 C CA . VAL A 1 435 ? -26.366 0.047 0.608 1.00 67.69 435 VAL A CA 1
ATOM 3406 C C . VAL A 1 435 ? -26.550 1.197 -0.380 1.00 67.69 435 VAL A C 1
ATOM 3408 O O . VAL A 1 435 ? -25.948 1.171 -1.452 1.00 67.69 435 VAL A O 1
ATOM 3411 N N . ASP A 1 436 ? -27.366 2.183 -0.012 1.00 63.19 436 ASP A N 1
ATOM 3412 C CA . ASP A 1 436 ? -27.690 3.334 -0.861 1.00 63.19 436 ASP A CA 1
ATOM 3413 C C . ASP A 1 436 ? -26.759 4.535 -0.614 1.00 63.19 436 ASP A C 1
ATOM 3415 O O . ASP A 1 436 ? -26.895 5.580 -1.255 1.00 63.19 436 ASP A O 1
ATOM 3419 N N . ASP A 1 437 ? -25.788 4.391 0.291 1.00 61.06 437 ASP A N 1
ATOM 3420 C CA . ASP A 1 437 ? -24.782 5.414 0.532 1.00 61.06 437 ASP A CA 1
ATOM 3421 C C . ASP A 1 437 ? -23.706 5.339 -0.566 1.00 61.06 437 ASP A C 1
ATOM 3423 O O . ASP A 1 437 ? -23.386 4.272 -1.088 1.00 61.06 437 ASP A O 1
ATOM 3427 N N . GLY A 1 438 ? -23.064 6.467 -0.888 1.00 55.28 438 GLY A N 1
ATOM 3428 C CA . GLY A 1 438 ? -21.946 6.489 -1.848 1.00 55.28 438 GLY A CA 1
ATOM 3429 C C . GLY A 1 438 ? -20.728 5.638 -1.438 1.00 55.28 438 GLY A C 1
ATOM 3430 O O . GLY A 1 438 ? -19.828 5.441 -2.251 1.00 55.28 438 GLY A O 1
ATOM 3431 N N . GLU A 1 439 ? -20.700 5.129 -0.199 1.00 61.12 439 GLU A N 1
ATOM 3432 C CA . GLU A 1 439 ? -19.625 4.320 0.391 1.00 61.12 439 GLU A CA 1
ATOM 3433 C C . GLU A 1 439 ? -20.187 3.158 1.244 1.00 61.12 439 GLU A C 1
ATOM 3435 O O . GLU A 1 439 ? -20.112 3.197 2.479 1.00 61.12 439 GLU A O 1
ATOM 3440 N N . PRO A 1 440 ? -20.747 2.107 0.618 1.00 64.56 440 PRO A N 1
ATOM 3441 C CA . PRO A 1 440 ? -21.393 1.013 1.337 1.00 64.56 440 PRO A CA 1
ATOM 3442 C C . PRO A 1 440 ? -20.398 0.186 2.162 1.00 64.56 440 PRO A C 1
ATOM 3444 O O . PRO A 1 440 ? -19.301 -0.158 1.708 1.00 64.56 440 PRO A O 1
ATOM 3447 N N . ILE A 1 441 ? -20.802 -0.218 3.367 1.00 70.69 441 ILE A N 1
ATOM 3448 C CA . ILE A 1 441 ? -20.052 -1.164 4.197 1.00 70.69 441 ILE A CA 1
ATOM 3449 C C . ILE A 1 441 ? -20.255 -2.568 3.622 1.00 70.69 441 ILE A C 1
ATOM 3451 O O . ILE A 1 441 ? -21.342 -3.136 3.665 1.00 70.69 441 ILE A O 1
ATOM 3455 N N . LEU A 1 442 ? -19.185 -3.170 3.099 1.00 64.94 442 LEU A N 1
ATOM 3456 C CA . LEU A 1 442 ? -19.233 -4.509 2.508 1.00 64.94 442 LEU A CA 1
ATOM 3457 C C . LEU A 1 442 ? -18.757 -5.591 3.493 1.00 64.94 442 LEU A C 1
ATOM 3459 O O . LEU A 1 442 ? -17.578 -5.662 3.856 1.00 64.94 442 LEU A O 1
ATOM 3463 N N . LEU A 1 443 ? -19.642 -6.530 3.843 1.00 60.25 443 LEU A N 1
ATOM 3464 C CA . LEU A 1 443 ? -19.273 -7.769 4.542 1.00 60.25 443 LEU A CA 1
ATOM 3465 C C . LEU A 1 443 ? -18.701 -8.793 3.559 1.00 60.25 443 LEU A C 1
ATOM 3467 O O . LEU A 1 443 ? -19.400 -9.708 3.123 1.00 60.25 443 LEU A O 1
ATOM 3471 N N . ARG A 1 444 ? -17.419 -8.675 3.208 1.00 50.94 444 ARG A N 1
ATOM 3472 C CA . ARG A 1 444 ? -16.789 -9.672 2.322 1.00 50.94 444 ARG A CA 1
ATOM 3473 C C . ARG A 1 444 ? -16.101 -10.836 3.025 1.00 50.94 444 ARG A C 1
ATOM 3475 O O . ARG A 1 444 ? -15.952 -11.880 2.407 1.00 50.94 444 ARG A O 1
ATOM 3482 N N . ASN A 1 445 ? -15.816 -10.742 4.324 1.00 46.28 445 ASN A N 1
ATOM 3483 C CA . ASN A 1 445 ? -15.145 -11.822 5.047 1.00 46.28 445 ASN A CA 1
ATOM 3484 C C . ASN A 1 445 ? -15.938 -12.242 6.294 1.00 46.28 445 ASN A C 1
ATOM 3486 O O . ASN A 1 445 ? -15.874 -11.610 7.348 1.00 46.28 445 ASN A O 1
ATOM 3490 N N . ARG A 1 446 ? -16.716 -13.325 6.165 1.00 41.78 446 ARG A N 1
ATOM 3491 C CA . ARG A 1 446 ? -17.477 -13.923 7.273 1.00 41.78 446 ARG A CA 1
ATOM 3492 C C . ARG A 1 446 ? -16.513 -14.545 8.284 1.00 41.78 446 ARG A C 1
ATOM 3494 O O . ARG A 1 446 ? -15.826 -15.512 7.970 1.00 41.78 446 ARG A O 1
ATOM 3501 N N . ARG A 1 447 ? -16.501 -14.036 9.518 1.00 38.00 447 ARG A N 1
ATOM 3502 C CA . ARG A 1 447 ? -15.846 -14.712 10.646 1.00 38.00 447 ARG A CA 1
ATOM 3503 C C . ARG A 1 447 ? -16.650 -15.970 11.022 1.00 38.00 447 ARG A C 1
ATOM 3505 O O . ARG A 1 447 ? -17.837 -15.836 11.326 1.00 38.00 447 ARG A O 1
ATOM 3512 N N . PRO A 1 448 ? -16.048 -17.169 11.089 1.00 32.06 448 PRO A N 1
ATOM 3513 C CA . PRO A 1 448 ? -16.655 -18.291 11.799 1.00 32.06 448 PRO A CA 1
ATOM 3514 C C . PRO A 1 448 ? -16.701 -17.940 13.297 1.00 32.06 448 PRO A C 1
ATOM 3516 O O . PRO A 1 448 ? -15.655 -17.713 13.904 1.00 32.06 448 PRO A O 1
ATOM 3519 N N . GLY A 1 449 ? -17.897 -17.830 13.886 1.00 34.81 449 GLY A N 1
ATOM 3520 C CA . GLY A 1 449 ? -18.064 -17.632 15.337 1.00 34.81 449 GLY A CA 1
ATOM 3521 C C . GLY A 1 449 ? -18.859 -16.404 15.797 1.00 34.81 449 GLY A C 1
ATOM 3522 O O . GLY A 1 449 ? -18.851 -16.123 16.989 1.00 34.81 449 GLY A O 1
ATOM 3523 N N . LEU A 1 450 ? -19.559 -15.679 14.913 1.00 43.09 450 LEU A N 1
ATOM 3524 C CA . LEU A 1 450 ? -20.492 -14.609 15.327 1.00 43.09 450 LEU A CA 1
ATOM 3525 C C . LEU A 1 450 ? -21.858 -15.125 15.838 1.00 43.09 450 LEU A C 1
ATOM 3527 O O . LEU A 1 450 ? -22.741 -14.330 16.134 1.00 43.09 450 LEU A O 1
ATOM 3531 N N . LEU A 1 451 ? -22.063 -16.444 15.916 1.00 31.78 451 LEU A N 1
ATOM 3532 C CA . LEU A 1 451 ? -23.374 -17.026 16.201 1.00 31.78 451 LEU A CA 1
ATOM 3533 C C . LEU A 1 451 ? -23.578 -17.313 17.693 1.00 31.78 451 LEU A C 1
ATOM 3535 O O . LEU A 1 451 ? -23.136 -18.342 18.201 1.00 31.78 451 LEU A O 1
ATOM 3539 N N . SER A 1 452 ? -24.399 -16.479 18.327 1.00 27.64 452 SER A N 1
ATOM 3540 C CA . SER A 1 452 ? -25.509 -16.974 19.146 1.00 27.64 452 SER A CA 1
ATOM 3541 C C . SER A 1 452 ? -26.711 -17.142 18.203 1.00 27.64 452 SER A C 1
ATOM 3543 O O . SER A 1 452 ? -27.010 -16.246 17.426 1.00 27.64 452 SER A O 1
ATOM 3545 N N . ARG A 1 453 ? -27.331 -18.328 18.192 1.00 27.38 453 ARG A N 1
ATOM 3546 C CA . ARG A 1 453 ? -28.356 -18.809 17.231 1.00 27.38 453 ARG A CA 1
ATOM 3547 C C . ARG A 1 453 ? -29.361 -17.743 16.723 1.00 27.38 453 ARG A C 1
ATOM 3549 O O . ARG A 1 453 ? -29.970 -17.081 17.559 1.00 27.38 453 ARG A O 1
ATOM 3556 N N . PRO A 1 454 ? -29.714 -17.711 15.418 1.00 29.28 454 PRO A N 1
ATOM 3557 C CA . PRO A 1 454 ? -30.901 -16.992 14.972 1.00 29.28 454 PRO A CA 1
ATOM 3558 C C . PRO A 1 454 ? -32.152 -17.756 15.427 1.00 29.28 454 PRO A C 1
ATOM 3560 O O . PRO A 1 454 ? -32.336 -18.931 15.090 1.00 29.28 454 PRO A O 1
ATOM 3563 N N . ARG A 1 455 ? -33.033 -17.105 16.195 1.00 32.09 455 ARG A N 1
ATOM 3564 C CA . ARG A 1 455 ? -34.409 -17.587 16.376 1.00 32.09 455 ARG A CA 1
ATOM 3565 C C . ARG A 1 455 ? -35.185 -17.307 15.091 1.00 32.09 455 ARG A C 1
ATOM 3567 O O . ARG A 1 455 ? -35.215 -16.180 14.611 1.00 32.09 455 ARG A O 1
ATOM 3574 N N . ALA A 1 456 ? -35.825 -18.344 14.557 1.00 28.80 456 ALA A N 1
ATOM 3575 C CA . ALA A 1 456 ? -36.726 -18.250 13.418 1.00 28.80 456 ALA A CA 1
ATOM 3576 C C . ALA A 1 456 ? -37.810 -17.188 13.678 1.00 28.80 456 ALA A C 1
ATOM 3578 O O . ALA A 1 456 ? -38.619 -17.335 14.599 1.00 28.80 456 ALA A O 1
ATOM 3579 N N . ARG A 1 457 ? -37.841 -16.120 12.870 1.00 29.12 457 ARG A N 1
ATOM 3580 C CA . ARG A 1 457 ? -38.990 -15.211 12.836 1.00 29.12 457 ARG A CA 1
ATOM 3581 C C . ARG A 1 457 ? -40.192 -15.988 12.297 1.00 29.12 457 ARG A C 1
ATOM 3583 O O . ARG A 1 457 ? -40.169 -16.499 11.181 1.00 29.12 457 ARG A O 1
ATOM 3590 N N . ARG A 1 458 ? -41.238 -16.082 13.124 1.00 27.25 458 ARG A N 1
ATOM 3591 C CA . ARG A 1 458 ? -42.575 -16.545 12.740 1.00 27.25 458 ARG A CA 1
ATOM 3592 C C . ARG A 1 458 ? -43.102 -15.647 11.622 1.00 27.25 458 ARG A C 1
ATOM 3594 O O . ARG A 1 458 ? -43.336 -14.463 11.842 1.00 27.25 458 ARG A O 1
ATOM 3601 N N . THR A 1 459 ? -43.340 -16.227 10.454 1.00 28.28 459 THR A N 1
ATOM 3602 C CA . THR A 1 459 ? -44.249 -15.674 9.450 1.00 28.28 459 THR A CA 1
ATOM 3603 C C . THR A 1 459 ? -45.651 -15.606 10.051 1.00 28.28 459 THR A C 1
ATOM 3605 O O . THR A 1 459 ? -46.272 -16.639 10.307 1.00 28.28 459 THR A O 1
ATOM 3608 N N . LEU A 1 460 ? -46.144 -14.394 10.305 1.00 28.00 460 LEU A N 1
ATOM 3609 C CA . LEU A 1 460 ? -47.557 -14.154 10.577 1.00 28.00 460 LEU A CA 1
ATOM 3610 C C . LEU A 1 460 ? -48.308 -14.180 9.244 1.00 28.00 460 LEU A C 1
ATOM 3612 O O . LEU A 1 460 ? -48.262 -13.237 8.461 1.00 28.00 460 LEU A O 1
ATOM 3616 N N . SER A 1 461 ? -48.971 -15.307 9.004 1.00 29.16 461 SER A N 1
ATOM 3617 C CA . SER A 1 461 ? -50.092 -15.435 8.080 1.00 29.16 461 SER A CA 1
ATOM 3618 C C . SER A 1 461 ? -51.369 -14.969 8.782 1.00 29.16 461 SER A C 1
ATOM 3620 O O . SER A 1 461 ? -51.680 -15.459 9.866 1.00 29.16 461 SER A O 1
ATOM 3622 N N . ALA A 1 462 ? -52.140 -14.105 8.127 1.00 27.59 462 ALA A N 1
ATOM 3623 C CA . ALA A 1 462 ? -53.591 -13.979 8.279 1.00 27.59 462 ALA A CA 1
ATOM 3624 C C . ALA A 1 462 ? -54.131 -13.680 6.865 1.00 27.59 462 ALA A C 1
ATOM 3626 O O . ALA A 1 462 ? -53.780 -12.659 6.286 1.00 27.59 462 ALA A O 1
ATOM 3627 N N . ALA A 1 463 ? -54.649 -14.684 6.148 1.00 27.86 463 ALA A N 1
ATOM 3628 C CA . ALA A 1 463 ? -56.047 -15.148 6.155 1.00 27.86 463 ALA A CA 1
ATOM 3629 C C . ALA A 1 463 ? -57.013 -14.092 5.556 1.00 27.86 463 ALA A C 1
ATOM 3631 O O . ALA A 1 463 ? -57.047 -12.965 6.026 1.00 27.86 463 ALA A O 1
ATOM 3632 N N . GLY A 1 464 ? -57.826 -14.383 4.538 1.00 25.95 464 GLY A N 1
ATOM 3633 C CA . GLY A 1 464 ? -58.137 -15.687 3.972 1.00 25.95 464 GLY A CA 1
ATOM 3634 C C . GLY A 1 464 ? -59.075 -15.654 2.760 1.00 25.95 464 GLY A C 1
ATOM 3635 O O . GLY A 1 464 ? -59.475 -14.603 2.270 1.00 25.95 464 GLY A O 1
ATOM 3636 N N . ASP A 1 465 ? -59.353 -16.876 2.308 1.00 27.42 465 ASP A N 1
ATOM 3637 C CA . ASP A 1 465 ? -60.545 -17.407 1.644 1.00 27.42 465 ASP A CA 1
ATOM 3638 C C . ASP A 1 465 ? -61.303 -16.571 0.601 1.00 27.42 465 ASP A C 1
ATOM 3640 O O . ASP A 1 465 ? -62.125 -15.716 0.925 1.00 27.42 465 ASP A O 1
ATOM 3644 N N . ARG A 1 466 ? -61.217 -17.025 -0.660 1.00 27.28 466 ARG A N 1
ATOM 3645 C CA . ARG A 1 466 ? -62.322 -17.745 -1.334 1.00 27.28 466 ARG A CA 1
ATOM 3646 C C . ARG A 1 466 ? -61.838 -18.456 -2.607 1.00 27.28 466 ARG A C 1
ATOM 3648 O O . ARG A 1 466 ? -61.100 -17.898 -3.410 1.00 27.28 466 ARG A O 1
ATOM 3655 N N . ALA A 1 467 ? -62.269 -19.707 -2.754 1.00 29.30 467 ALA A N 1
ATOM 3656 C CA . ALA A 1 467 ? -61.964 -20.627 -3.852 1.00 29.30 467 ALA A CA 1
ATOM 3657 C C . ALA A 1 467 ? -63.034 -20.542 -4.991 1.00 29.30 467 ALA A C 1
ATOM 3659 O O . ALA A 1 467 ? -63.827 -19.601 -4.987 1.00 29.30 467 ALA A O 1
ATOM 3660 N N . PRO A 1 468 ? -63.068 -21.438 -6.005 1.00 48.00 468 PRO A N 1
ATOM 3661 C CA . PRO A 1 468 ? -62.787 -21.098 -7.407 1.00 48.00 468 PRO A CA 1
ATOM 3662 C C . PRO A 1 468 ? -63.981 -21.343 -8.365 1.00 48.00 468 PRO A C 1
ATOM 3664 O O . PRO A 1 468 ? -64.924 -22.052 -8.021 1.00 48.00 468 PRO A O 1
ATOM 3667 N N . GLY A 1 469 ? -63.944 -20.840 -9.611 1.00 27.86 469 GLY A N 1
ATOM 3668 C CA . GLY A 1 469 ? -65.007 -21.175 -10.577 1.00 27.86 469 GLY A CA 1
ATOM 3669 C C . GLY A 1 469 ? -64.900 -20.629 -12.006 1.00 27.86 469 GLY A C 1
ATOM 3670 O O . GLY A 1 469 ? -65.484 -19.600 -12.299 1.00 27.86 469 GLY A O 1
ATOM 3671 N N . ARG A 1 470 ? -64.257 -21.429 -12.872 1.00 28.22 470 ARG A N 1
ATOM 3672 C CA . ARG A 1 470 ? -64.484 -21.701 -14.318 1.00 28.22 470 ARG A CA 1
ATOM 3673 C C . ARG A 1 470 ? -64.540 -20.582 -15.405 1.00 28.22 470 ARG A C 1
ATOM 3675 O O . ARG A 1 470 ? -64.871 -19.440 -15.127 1.00 28.22 470 ARG A O 1
ATOM 3682 N N . PRO A 1 471 ? -64.219 -20.942 -16.677 1.00 49.03 471 PRO A N 1
ATOM 3683 C CA . PRO A 1 471 ? -63.828 -20.026 -17.757 1.00 49.03 471 PRO A CA 1
ATOM 3684 C C . PRO A 1 471 ? -64.911 -19.830 -18.832 1.00 49.03 471 PRO A C 1
ATOM 3686 O O . PRO A 1 471 ? -65.660 -20.764 -19.101 1.00 49.03 471 PRO A O 1
ATOM 3689 N N . LEU A 1 472 ? -64.900 -18.695 -19.540 1.00 30.09 472 LEU A N 1
ATOM 3690 C CA . LEU A 1 472 ? -65.514 -18.519 -20.867 1.00 30.09 472 LEU A CA 1
ATOM 3691 C C . LEU A 1 472 ? -64.751 -17.421 -21.643 1.00 30.09 472 LEU A C 1
ATOM 3693 O O . LEU A 1 472 ? -64.516 -16.342 -21.107 1.00 30.09 472 LEU A O 1
ATOM 3697 N N . GLY A 1 473 ? -64.331 -17.718 -22.879 1.00 24.91 473 GLY A N 1
ATOM 3698 C CA . GLY A 1 473 ? -63.846 -16.726 -23.856 1.00 24.91 473 GLY A CA 1
ATOM 3699 C C . GLY A 1 473 ? -65.006 -16.052 -24.609 1.00 24.91 473 GLY A C 1
ATOM 3700 O O . GLY A 1 473 ? -66.124 -16.036 -24.103 1.00 24.91 473 GLY A O 1
ATOM 3701 N N . PRO A 1 474 ? -64.801 -15.671 -25.880 1.00 51.59 474 PRO A N 1
ATOM 3702 C CA . PRO A 1 474 ? -64.178 -14.438 -26.365 1.00 51.59 474 PRO A CA 1
ATOM 3703 C C . PRO A 1 474 ? -65.227 -13.487 -26.996 1.00 51.59 474 PRO A C 1
ATOM 3705 O O . PRO A 1 474 ? -66.411 -13.786 -26.976 1.00 51.59 474 PRO A O 1
ATOM 3708 N N . GLU A 1 475 ? -64.758 -12.381 -27.596 1.00 28.81 475 GLU A N 1
ATOM 3709 C CA . GLU A 1 475 ? -65.363 -11.637 -28.727 1.00 28.81 475 GLU A CA 1
ATOM 3710 C C . GLU A 1 475 ? -65.715 -10.143 -28.546 1.00 28.81 475 GLU A C 1
ATOM 3712 O O . GLU A 1 475 ? -66.641 -9.747 -27.850 1.00 28.81 475 GLU A O 1
ATOM 3717 N N . THR A 1 476 ? -65.061 -9.361 -29.420 1.00 28.69 476 THR A N 1
ATOM 3718 C CA . THR A 1 476 ? -65.590 -8.251 -30.243 1.00 28.69 476 THR A CA 1
ATOM 3719 C C . THR A 1 476 ? -65.854 -6.874 -29.627 1.00 28.69 476 THR A C 1
ATOM 3721 O O . THR A 1 476 ? -66.511 -6.723 -28.609 1.00 28.69 476 THR A O 1
ATOM 3724 N N . GLY A 1 477 ? -65.441 -5.831 -30.368 1.00 28.25 477 GLY A N 1
ATOM 3725 C CA . GLY A 1 477 ? -66.150 -4.546 -30.320 1.00 28.25 477 GLY A CA 1
ATOM 3726 C C . GLY A 1 477 ? -65.351 -3.262 -30.545 1.00 28.25 477 GLY A C 1
ATOM 3727 O O . GLY A 1 477 ? -65.226 -2.462 -29.636 1.00 28.25 477 GLY A O 1
ATOM 3728 N N . ARG A 1 478 ? -64.856 -3.057 -31.773 1.00 28.67 478 ARG A N 1
ATOM 3729 C CA . ARG A 1 478 ? -64.735 -1.777 -32.518 1.00 28.67 478 ARG A CA 1
ATOM 3730 C C . ARG A 1 478 ? -64.882 -0.437 -31.752 1.00 28.67 478 ARG A C 1
ATOM 3732 O O . ARG A 1 478 ? -65.947 -0.129 -31.236 1.00 28.67 478 ARG A O 1
ATOM 3739 N N . GLY A 1 479 ? -63.929 0.478 -31.963 1.00 28.64 479 GLY A N 1
ATOM 3740 C CA . GLY A 1 479 ? -64.156 1.922 -31.783 1.00 28.64 479 GLY A CA 1
ATOM 3741 C C . GLY A 1 479 ? -62.953 2.788 -32.166 1.00 28.64 479 GLY A C 1
ATOM 3742 O O . GLY A 1 479 ? -61.950 2.796 -31.474 1.00 28.64 479 GLY A O 1
ATOM 3743 N N . ARG A 1 480 ? -63.050 3.477 -33.304 1.00 33.06 480 ARG A N 1
ATOM 3744 C CA . ARG A 1 480 ? -62.010 4.258 -34.005 1.00 33.06 480 ARG A CA 1
ATOM 3745 C C . ARG A 1 480 ? -61.650 5.616 -33.337 1.00 33.06 480 ARG A C 1
ATOM 3747 O O . ARG A 1 480 ? -62.349 6.043 -32.424 1.00 33.06 480 ARG A O 1
ATOM 3754 N N . PRO A 1 481 ? -60.586 6.301 -33.821 1.00 43.66 481 PRO A N 1
ATOM 3755 C CA . PRO A 1 481 ? -59.842 7.359 -33.127 1.00 43.66 481 PRO A CA 1
ATOM 3756 C C . PRO A 1 481 ? -60.362 8.778 -33.413 1.00 43.66 481 PRO A C 1
ATOM 3758 O O . PRO A 1 481 ? -61.116 8.995 -34.364 1.00 43.66 481 PRO A O 1
ATOM 3761 N N . ARG A 1 482 ? -59.874 9.772 -32.657 1.00 31.58 482 ARG A N 1
ATOM 3762 C CA . ARG A 1 482 ? -59.929 11.189 -33.052 1.00 31.58 482 ARG A CA 1
ATOM 3763 C C . ARG A 1 482 ? -58.577 11.887 -32.885 1.00 31.58 482 ARG A C 1
ATOM 3765 O O . ARG A 1 482 ? -58.005 11.925 -31.803 1.00 31.58 482 ARG A O 1
ATOM 3772 N N . HIS A 1 483 ? -58.120 12.428 -34.011 1.00 30.22 483 HIS A N 1
ATOM 3773 C CA . HIS A 1 483 ? -57.074 13.432 -34.187 1.00 30.22 483 HIS A CA 1
ATOM 3774 C C . HIS A 1 483 ? -57.467 14.800 -33.604 1.00 30.22 483 HIS A C 1
ATOM 3776 O O . HIS A 1 483 ? -58.640 15.159 -33.666 1.00 30.22 483 HIS A O 1
ATOM 3782 N N . CYS A 1 484 ? -56.469 15.571 -33.147 1.00 28.84 484 CYS A N 1
ATOM 3783 C CA . CYS A 1 484 ? -56.082 16.923 -33.622 1.00 28.84 484 CYS A CA 1
ATOM 3784 C C . CYS A 1 484 ? -55.043 17.504 -32.637 1.00 28.84 484 CYS A C 1
ATOM 3786 O O . CYS A 1 484 ? -55.292 17.545 -31.440 1.00 28.84 484 CYS A O 1
ATOM 3788 N N . ALA A 1 485 ? -53.787 17.716 -33.052 1.00 30.92 485 ALA A N 1
ATOM 3789 C CA . ALA A 1 485 ? -53.259 18.959 -33.653 1.00 30.92 485 ALA A CA 1
ATOM 3790 C C . ALA A 1 485 ? -53.247 20.126 -32.635 1.00 30.92 485 ALA A C 1
ATOM 3792 O O . ALA A 1 485 ? -54.301 20.582 -32.220 1.00 30.92 485 ALA A O 1
ATOM 3793 N N . ALA A 1 486 ? -52.097 20.493 -32.059 1.00 31.48 486 ALA A N 1
ATOM 3794 C CA . ALA A 1 486 ? -51.014 21.328 -32.611 1.00 31.48 486 ALA A CA 1
ATOM 3795 C C . ALA A 1 486 ? -51.147 22.812 -32.210 1.00 31.48 486 ALA A C 1
ATOM 3797 O O . ALA A 1 486 ? -52.183 23.408 -32.468 1.00 31.48 486 ALA A O 1
ATOM 3798 N N . ALA A 1 487 ? -50.057 23.378 -31.662 1.00 32.59 487 ALA A N 1
ATOM 3799 C CA . ALA A 1 487 ? -49.511 24.742 -31.853 1.00 32.59 487 ALA A CA 1
ATOM 3800 C C . ALA A 1 487 ? -48.874 25.272 -30.545 1.00 32.59 487 ALA A C 1
ATOM 3802 O O . ALA A 1 487 ? -49.547 25.383 -29.532 1.00 32.59 487 ALA A O 1
ATOM 3803 N N . ARG A 1 488 ? -47.537 25.404 -30.506 1.00 32.28 488 ARG A N 1
ATOM 3804 C CA . ARG A 1 488 ? -46.720 26.635 -30.718 1.00 32.28 488 ARG A CA 1
ATOM 3805 C C . ARG A 1 488 ? -46.450 27.373 -29.394 1.00 32.28 488 ARG A C 1
ATOM 3807 O O . ARG A 1 488 ? -47.375 27.809 -28.736 1.00 32.28 488 ARG A O 1
ATOM 3814 N N . ARG A 1 489 ? -45.205 27.311 -28.909 1.00 35.78 489 ARG A N 1
ATOM 3815 C CA . ARG A 1 489 ? -44.069 28.238 -29.147 1.00 35.78 489 ARG A CA 1
ATOM 3816 C C . ARG A 1 489 ? -44.164 29.527 -28.323 1.00 35.78 489 ARG A C 1
ATOM 3818 O O . ARG A 1 489 ? -44.962 30.401 -28.643 1.00 35.78 489 ARG A O 1
ATOM 3825 N N . GLY A 1 490 ? -43.240 29.622 -27.374 1.00 42.97 490 GLY A N 1
ATOM 3826 C CA . GLY A 1 490 ? -42.533 30.807 -26.900 1.00 42.97 490 GLY A CA 1
ATOM 3827 C C . GLY A 1 490 ? -41.131 30.331 -26.568 1.00 42.97 490 GLY A C 1
ATOM 3828 O O . GLY A 1 490 ? -41.073 29.380 -25.759 1.00 42.97 490 GLY A O 1
#

Sequence (490 aa):
MAYVQHLSVRVPWHDSGWGGTVCEDPLGNSSCILLKKVGEDRDDILEAAHAGQRFEVLGAEPACLAERGGFLSPRRHVVTRKHPYGHTDALRAVSDTLVDVPPFSVHGIPFYWLNRENAVEVAEEQRIVGFSEGAEDFAVGKLGFRPNWLLHGDNQRAVIEAFFENVRSEQSLVFFYLKHSPFEAQPRRMLVGAACVDALTLPGQWNGSDRTAFPNHMWETIVRHTLRPDGTGGILLPVQELERLAAQGRDVSVALAVAPERNREFSYATEHVSPDVAVAALLELKRAAQAASELGCSVAERSRQWLDRQLGMAWRRRGPAPGLPAVLGRLGFEHPVFTARVLASVVSEGEDPWPVLQQALEGAGGPAEFRRLVSGTSRGIWQHVDEGRRQALRLLSRFDLTRDQLDRVLDRKTGIELTDEELLDNPYDLVNCTVDDGEPILLRNRRPGLLSRPRARRTLSAAGDRAPGRPLGPETGRGRPRHCAAARRG

Foldseek 3Di:
DAAAWAKEAEAFDALLAQAQAQHQQNPVPPQRLVPVQLVVQADNVLSRVRHRHGNVVSVDDGSRVVRNSNLQHQAKDKDKDDDPLCVAPLNVQFDIDIDIAGHNKGWFFAVQCQFPVSVVVLVQQFVQPQADPVQQVQQCVSRVHRDRGRFAASNLQSSLCRQCVRHDAPQYKYWYWYCTDPDPPAANIFTFKMFHFHDKDAWAWGRRLVVGPHTHTDRTIMTHTQDHPLLGGIWGQPVSVLVVCVVVVDDLVQLTQHQPDQDCRRPDNMDIAQLVSVLSSLVSNLRNNVSCVVVVHDTRPSNNVVSVVSNVSSVQSCAQFSQQLLLCVVLVFGNSNNLVSQLVVQDDGNDDSVVQVVCLLVVVDHDPSNNVRDDPSSNVSVVPQDPLNVVLSSLCRRANDHNVLVCCQPVQVFCGGDDSVNCVVPVPCQQVRHVPPPNGRDPPDDDPPPDPDDDDDDDDDDDDDDDDDDDDDDDDDDDDDDDDDDDDDD

Secondary structure (DSSP, 8-state):
-----EEEEEE---TT-SSSB--SSTTT-HHHHTSHHHHHH--HHHHHHTTTSBGGGGSS--HHHHTTTTTT-SS-EEEEE--TTTTSGGGTT---EEEEE-TTEEEE--TTTTBHHHHHHHHHHS--TT--HHHHHHHHHHHSS--SB---HHHHHHHHHHHHTT--TTTSEEEEEESS-S-TT--SSEEEEEEEEEEEE---BPTTGGGSSS--B---EEEEE---TTSTTEEE--HHHHHHHHHTT---GGGSEE---SSSTTTSSEEEE-HHHHHHHHHHHHHHHHHHHHTT----HHHHHHHHHHHHHHHHHH-S-TTHHHHHHHTT-SSHHHHHHHHHHTS-TT--SHHHHHHHHTTS---HHHHTT--HHHHHHHHHS-HHHHHHHHHHTTS---HHHHHHHHTT-SSS---HHHHHH-TTHHHHHHTTSSS-----SPPTT--S-PPPPP--------------------------------

pLDDT: mean 85.8, std 18.4, range [24.91, 98.5]

Organism: NCBI:txid1888